Protein AF-A0A935ZNG9-F1 (afdb_monomer_lite)

Sequence (397 aa):
MIESARRPQPLREASCFAQAWLLTLGLGACDKQPEGAAELPERLRGSWGQNDAQVHLETIGLELDATSLKLGELTLTIKAGKAMGVDDYQVDEAEASWTKAGKAPKPCKGTLSRQGNTLMVKLYKQGTEERCEPVLDGDWNAWNVLTEIPESHRGTFGGDARSADADIGLRVAADGIGFTDSDDRVIVSSIVQPAATPDTLIVRSSKRGDAACTGRIVKDAEKLRLDLTPSGDPGTAECPHGTGVLWTVDAKHLPTGTFDNGQVTIAVKDGRVILTDKEGLRCEQEILRTSERSVTGSHDGIPVTGGVVMVLARATPAAGREVCDRRQHNIAPTLCAERLGMPCEQALVDEFVFDEIECPRQLIVGDAMTGGHKAALLPAKTGMLACWDMSGVFAVK

pLDDT: mean 79.61, std 18.31, range [27.73, 96.69]

Foldseek 3Di:
DDDDDDDDDDDDDDDDDDDDDDDDDDDDDPPPPAPWAQWQQPVLAAWWADDQVCFLPLWDTWGGDRAWTDTPQKIKGQGYWDDPDNFKIWRPWIWIDGNPPPDGTFIKTGMWGDDPQKIADFIAGPPDNHGRDVVRGDIIGHKDKDQWDDPQQFAWWAAPLPHNPDLKTWGGDGQWIDILADPFTWGQGIWIAGPVQNQKIWRSFTDGPPWTWTHIWGDDPQKIFDDIDTHDDPPPDDDRGDMGGGADADPVQDDDAWWDPPAWIWDDDPQWTWIAGPVGFIDIWHFRHKDFDWAQDAPLRFTFGRKIKTFTGKDATPDDNVVLQVLQLVCLQVVQCVVVVHGDDPVNSVVSRDPGHIDFGMKIWHAGPVGAIQIGTPPPDPSNCSRDVRDDGIDGD

Structure (mmCIF, N/CA/C/O backbone):
data_AF-A0A935ZNG9-F1
#
_entry.id   AF-A0A935ZNG9-F1
#
loop_
_atom_site.group_PDB
_atom_site.id
_atom_site.type_symbol
_atom_site.label_atom_id
_atom_site.label_alt_id
_atom_site.label_comp_id
_atom_site.label_asym_id
_atom_site.label_entity_id
_atom_site.label_seq_id
_atom_site.pdbx_PDB_ins_code
_atom_site.Cartn_x
_atom_site.Cartn_y
_atom_site.Cartn_z
_atom_site.occupancy
_atom_site.B_iso_or_equiv
_atom_site.auth_seq_id
_atom_site.auth_comp_id
_atom_site.auth_asym_id
_atom_site.auth_atom_id
_atom_site.pdbx_PDB_model_num
ATOM 1 N N . MET A 1 1 ? -83.755 -55.749 45.776 1.00 37.31 1 MET A N 1
ATOM 2 C CA . MET A 1 1 ? -82.476 -56.490 45.759 1.00 37.31 1 MET A CA 1
ATOM 3 C C . MET A 1 1 ? -81.411 -55.538 46.283 1.00 37.31 1 MET A C 1
ATOM 5 O O . MET A 1 1 ? -81.209 -54.515 45.649 1.00 37.31 1 MET A O 1
ATOM 9 N N . ILE A 1 2 ? -81.133 -55.620 47.591 1.00 35.44 2 ILE A N 1
ATOM 10 C CA . ILE A 1 2 ? -79.826 -56.015 48.176 1.00 35.44 2 ILE A CA 1
ATOM 11 C C . ILE A 1 2 ? -78.736 -55.002 47.757 1.00 35.44 2 ILE A C 1
ATOM 13 O O . ILE A 1 2 ? -78.332 -55.011 46.605 1.00 35.44 2 ILE A O 1
ATOM 17 N N . GLU A 1 3 ? -78.439 -53.948 48.526 1.00 27.73 3 GLU A N 1
ATOM 18 C CA . GLU A 1 3 ? -77.695 -53.901 49.807 1.00 27.73 3 GLU A CA 1
ATOM 19 C C . GLU A 1 3 ? -76.159 -53.914 49.625 1.00 27.73 3 GLU A C 1
ATOM 21 O O . GLU A 1 3 ? -75.628 -54.581 48.744 1.00 27.73 3 GLU A O 1
ATOM 26 N N . SER A 1 4 ? -75.481 -53.182 50.524 1.00 32.66 4 SER A N 1
ATOM 27 C CA . SER A 1 4 ? -74.027 -53.076 50.772 1.00 32.66 4 SER A CA 1
ATOM 28 C C . SER A 1 4 ? -73.313 -51.892 50.085 1.00 32.66 4 SER A C 1
ATOM 30 O O . SER A 1 4 ? -73.046 -51.912 48.892 1.00 32.66 4 SER A O 1
ATOM 32 N N . ALA A 1 5 ? -73.131 -50.730 50.726 1.00 33.59 5 ALA A N 1
ATOM 33 C CA . ALA A 1 5 ? -72.289 -50.408 51.894 1.00 33.59 5 ALA A CA 1
ATOM 34 C C . ALA A 1 5 ? -70.771 -50.413 51.607 1.00 33.59 5 ALA A C 1
ATOM 36 O O . ALA A 1 5 ? -70.158 -51.465 51.488 1.00 33.59 5 ALA A O 1
ATOM 37 N N . ARG A 1 6 ? -70.126 -49.237 51.656 1.00 33.72 6 ARG A N 1
ATOM 38 C CA . ARG A 1 6 ? -69.326 -48.792 52.818 1.00 33.72 6 ARG A CA 1
ATOM 39 C C . ARG A 1 6 ? -68.783 -47.372 52.629 1.00 33.72 6 ARG A C 1
ATOM 41 O O . ARG A 1 6 ? -68.370 -46.953 51.557 1.00 33.72 6 ARG A O 1
ATOM 48 N N . ARG A 1 7 ? -68.865 -46.659 53.747 1.00 33.03 7 ARG A N 1
ATOM 49 C CA . ARG A 1 7 ? -68.447 -45.290 54.054 1.00 33.03 7 ARG A CA 1
ATOM 50 C C . ARG A 1 7 ? -66.970 -45.294 54.548 1.00 33.03 7 ARG A C 1
ATOM 52 O O . ARG A 1 7 ? -66.352 -46.355 54.509 1.00 33.03 7 ARG A O 1
ATOM 59 N N . PRO A 1 8 ? -66.388 -44.154 54.978 1.00 46.97 8 PRO A N 1
ATOM 60 C CA . PRO A 1 8 ? -64.996 -43.757 54.745 1.00 46.97 8 PRO A CA 1
ATOM 61 C C . PRO A 1 8 ? -64.149 -43.788 56.035 1.00 46.97 8 PRO A C 1
ATOM 63 O O . PRO A 1 8 ? -64.666 -44.138 57.088 1.00 46.97 8 PRO A O 1
ATOM 66 N N . GLN A 1 9 ? -62.874 -43.382 55.971 1.00 32.41 9 GLN A N 1
ATOM 67 C CA . GLN A 1 9 ? -62.309 -42.208 56.676 1.00 32.41 9 GLN A CA 1
ATOM 68 C C . GLN A 1 9 ? -60.768 -42.254 56.828 1.00 32.41 9 GLN A C 1
ATOM 70 O O . GLN A 1 9 ? -60.174 -43.328 56.749 1.00 32.41 9 GLN A O 1
ATOM 75 N N . PRO A 1 10 ? -60.140 -41.068 56.992 1.00 54.31 10 PRO A N 1
ATOM 76 C CA . PRO A 1 10 ? -58.697 -40.821 57.038 1.00 54.31 10 PRO A CA 1
ATOM 77 C C . PRO A 1 10 ? -58.159 -40.918 58.476 1.00 54.31 10 PRO A C 1
ATOM 79 O O . PRO A 1 10 ? -58.920 -41.252 59.376 1.00 54.31 10 PRO A O 1
ATOM 82 N N . LEU A 1 11 ? -56.876 -40.587 58.689 1.00 29.23 11 LEU A N 1
ATOM 83 C CA . LEU A 1 11 ? -56.344 -39.855 59.858 1.00 29.23 11 LEU A CA 1
ATOM 84 C C . LEU A 1 11 ? -54.806 -39.865 59.829 1.00 29.23 11 LEU A C 1
ATOM 86 O O . LEU A 1 11 ? -54.194 -40.924 59.945 1.00 29.23 11 LEU A O 1
ATOM 90 N N . ARG A 1 12 ? -54.185 -38.682 59.768 1.00 32.12 12 ARG A N 1
ATOM 91 C CA . ARG A 1 12 ? -53.434 -38.129 60.910 1.00 32.12 12 ARG A CA 1
ATOM 92 C C . ARG A 1 12 ? -52.897 -36.733 60.596 1.00 32.12 12 ARG A C 1
ATOM 94 O O . ARG A 1 12 ? -51.926 -36.554 59.870 1.00 32.12 12 ARG A O 1
ATOM 101 N N . GLU A 1 13 ? -53.579 -35.770 61.197 1.00 33.28 13 GLU A N 1
ATOM 102 C CA . GLU A 1 13 ? -53.058 -34.479 61.631 1.00 33.28 13 GLU A CA 1
ATOM 103 C C . GLU A 1 13 ? -51.986 -34.678 62.720 1.00 33.28 13 GLU A C 1
ATOM 105 O O . GLU A 1 13 ? -52.045 -35.664 63.458 1.00 33.28 13 GLU A O 1
ATOM 110 N N . ALA A 1 14 ? -51.070 -33.714 62.866 1.00 30.38 14 ALA A N 1
ATOM 111 C CA . ALA A 1 14 ? -50.856 -33.013 64.141 1.00 30.38 14 ALA A CA 1
ATOM 112 C C . ALA A 1 14 ? -49.832 -31.870 63.992 1.00 30.38 14 ALA A C 1
ATOM 114 O O . ALA A 1 14 ? -48.630 -32.072 63.844 1.00 30.38 14 ALA A O 1
ATOM 115 N N . SER A 1 15 ? -50.363 -30.659 64.077 1.00 30.67 15 SER A N 1
ATOM 116 C CA . SER A 1 15 ? -49.750 -29.400 64.507 1.00 30.67 15 SER A CA 1
ATOM 117 C C . SER A 1 15 ? -49.269 -29.430 65.970 1.00 30.67 15 SER A C 1
ATOM 119 O O . SER A 1 15 ? -49.904 -30.114 66.766 1.00 30.67 15 SER A O 1
ATOM 121 N N . CYS A 1 16 ? -48.266 -28.612 66.349 1.00 28.16 16 CYS A N 1
ATOM 122 C CA . CYS A 1 16 ? -48.324 -27.726 67.539 1.00 28.16 16 CYS A CA 1
ATOM 123 C C . CYS A 1 16 ? -47.054 -26.872 67.798 1.00 28.16 16 CYS A C 1
ATOM 125 O O . CYS A 1 16 ? -45.952 -27.388 67.935 1.00 28.16 16 CYS A O 1
ATOM 127 N N . PHE A 1 17 ? -47.283 -25.555 67.884 1.00 34.28 17 PHE A N 1
ATOM 128 C CA . PHE A 1 17 ? -46.837 -24.556 68.877 1.00 34.28 17 PHE A CA 1
ATOM 129 C C . PHE A 1 17 ? -45.522 -24.707 69.691 1.00 34.28 17 PHE A C 1
ATOM 131 O O . PHE A 1 17 ? -45.411 -25.537 70.581 1.00 34.28 17 PHE A O 1
ATOM 138 N N . ALA A 1 18 ? -44.599 -23.770 69.423 1.00 31.86 18 ALA A N 1
ATOM 139 C CA . ALA A 1 18 ? -44.038 -22.696 70.274 1.00 31.86 18 ALA A CA 1
ATOM 140 C C . ALA A 1 18 ? -43.632 -22.882 71.768 1.00 31.86 18 ALA A C 1
ATOM 142 O O . ALA A 1 18 ? -44.419 -23.331 72.592 1.00 31.86 18 ALA A O 1
ATOM 143 N N . GLN A 1 19 ? -42.483 -22.236 72.081 1.00 34.50 19 GLN A N 1
ATOM 144 C CA . GLN A 1 19 ? -41.916 -21.782 73.381 1.00 34.50 19 GLN A CA 1
ATOM 145 C C . GLN A 1 19 ? -41.251 -22.877 74.250 1.00 34.50 19 GLN A C 1
ATOM 147 O O . GLN A 1 19 ? -41.810 -23.942 74.425 1.00 34.50 19 GLN A O 1
ATOM 152 N N . ALA A 1 20 ? -40.076 -22.720 74.873 1.00 31.05 20 ALA A N 1
ATOM 153 C CA . ALA A 1 20 ? -39.207 -21.572 75.125 1.00 31.05 20 ALA A CA 1
ATOM 154 C C . ALA A 1 20 ? -37.838 -22.060 75.688 1.00 31.05 20 ALA A C 1
ATOM 156 O O . ALA A 1 20 ? -37.811 -22.996 76.477 1.00 31.05 20 ALA A O 1
ATOM 157 N N . TRP A 1 21 ? -36.755 -21.344 75.339 1.00 30.39 21 TRP A N 1
ATOM 158 C CA . TRP A 1 21 ? -35.506 -21.120 76.105 1.00 30.39 21 TRP A CA 1
ATOM 159 C C . TRP A 1 21 ? -34.569 -22.301 76.463 1.00 30.39 21 TRP A C 1
ATOM 161 O O . TRP A 1 21 ? -34.833 -23.046 77.395 1.00 30.39 21 TRP A O 1
ATOM 171 N N . LEU A 1 22 ? -33.378 -22.366 75.840 1.00 31.27 22 LEU A N 1
ATOM 172 C CA . LEU A 1 22 ? -32.082 -21.921 76.412 1.00 31.27 22 LEU A CA 1
ATOM 173 C C . LEU A 1 22 ? -30.895 -22.314 75.492 1.00 31.27 22 LEU A C 1
ATOM 175 O O . LEU A 1 22 ? -30.655 -23.486 75.238 1.00 31.27 22 LEU A O 1
ATOM 179 N N . LEU A 1 23 ? -30.138 -21.299 75.055 1.00 35.16 23 LEU A N 1
ATOM 180 C CA . LEU A 1 23 ? -28.678 -21.280 74.845 1.00 35.16 23 LEU A CA 1
ATOM 181 C C . LEU A 1 23 ? -27.985 -22.489 74.171 1.00 35.16 23 LEU A C 1
ATOM 183 O O . LEU A 1 23 ? -27.541 -23.417 74.834 1.00 35.16 23 LEU A O 1
ATOM 187 N N . THR A 1 24 ? -27.675 -22.346 72.880 1.00 38.50 24 THR A N 1
ATOM 188 C CA . THR A 1 24 ? -26.312 -22.578 72.357 1.00 38.50 24 THR A CA 1
ATOM 189 C C . THR A 1 24 ? -26.057 -21.631 71.184 1.00 38.50 24 THR A C 1
ATOM 191 O O . THR A 1 24 ? -26.743 -21.649 70.168 1.00 38.50 24 THR A O 1
ATOM 194 N N . LEU A 1 25 ? -25.080 -20.747 71.377 1.00 36.66 25 LEU A N 1
ATOM 195 C CA . LEU A 1 25 ? -24.439 -19.948 70.340 1.00 36.66 25 LEU A CA 1
ATOM 196 C C . LEU A 1 25 ? -23.747 -20.885 69.343 1.00 36.66 25 LEU A C 1
ATOM 198 O O . LEU A 1 25 ? -22.979 -21.753 69.750 1.00 36.66 25 LEU A O 1
ATOM 202 N N . GLY A 1 26 ? -23.987 -20.682 68.051 1.00 30.33 26 GLY A N 1
ATOM 203 C CA . GLY A 1 26 ? -23.333 -21.432 66.985 1.00 30.33 26 GLY A CA 1
ATOM 204 C C . GLY A 1 26 ? -23.724 -20.883 65.623 1.00 30.33 26 GLY A C 1
ATOM 205 O O . GLY A 1 26 ? -24.754 -21.249 65.074 1.00 30.33 26 GLY A O 1
ATOM 206 N N . LEU A 1 27 ? -22.908 -19.951 65.143 1.00 35.41 27 LEU A N 1
ATOM 207 C CA . LEU A 1 27 ? -22.940 -19.317 63.831 1.00 35.41 27 LEU A CA 1
ATOM 208 C C . LEU A 1 27 ? -23.243 -20.290 62.683 1.00 35.41 27 LEU A C 1
ATOM 210 O O . LEU A 1 27 ? -22.687 -21.381 62.606 1.00 35.41 27 LEU A O 1
ATOM 214 N N . GLY A 1 28 ? -24.064 -19.822 61.750 1.00 29.39 28 GLY A N 1
ATOM 215 C CA . GLY A 1 28 ? -24.332 -20.481 60.479 1.00 29.39 28 GLY A CA 1
ATOM 216 C C . GLY A 1 28 ? -25.193 -19.597 59.590 1.00 29.39 28 GLY A C 1
ATOM 217 O O . GLY A 1 28 ? -26.197 -20.051 59.049 1.00 29.39 28 GLY A O 1
ATOM 218 N N . ALA A 1 29 ? -24.836 -18.311 59.487 1.00 33.38 29 ALA A N 1
ATOM 219 C CA . ALA A 1 29 ? -25.245 -17.524 58.338 1.00 33.38 29 ALA A CA 1
ATOM 220 C C . ALA A 1 29 ? -24.789 -18.311 57.105 1.00 33.38 29 ALA A C 1
ATOM 222 O O . ALA A 1 29 ? -23.612 -18.644 56.983 1.00 33.38 29 ALA A O 1
ATOM 223 N N . CYS A 1 30 ? -25.735 -18.682 56.245 1.00 32.19 30 CYS A N 1
ATOM 224 C CA . CYS A 1 30 ? -25.412 -19.130 54.904 1.00 32.19 30 CYS A CA 1
ATOM 225 C C . CYS A 1 30 ? -24.796 -17.930 54.184 1.00 32.19 30 CYS A C 1
ATOM 227 O O . CYS A 1 30 ? -25.505 -17.160 53.537 1.00 32.19 30 CYS A O 1
ATOM 229 N N . ASP A 1 31 ? -23.487 -17.755 54.357 1.00 32.03 31 ASP A N 1
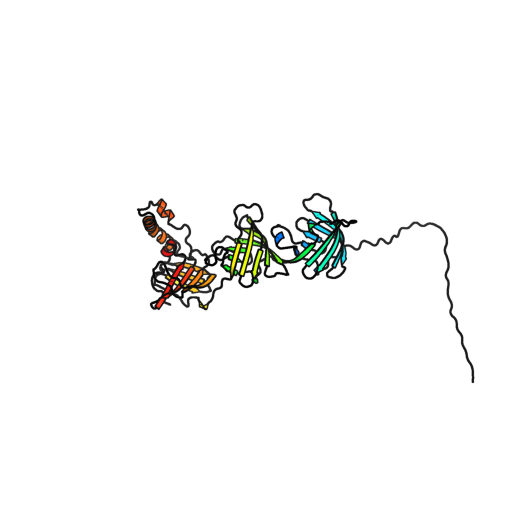ATOM 230 C CA . ASP A 1 31 ? -22.660 -16.980 53.454 1.00 32.03 31 ASP A CA 1
ATOM 231 C C . ASP A 1 31 ? -22.862 -17.604 52.077 1.00 32.03 31 ASP A C 1
ATOM 233 O O . ASP A 1 31 ? -22.324 -18.664 51.750 1.00 32.03 31 ASP A O 1
ATOM 237 N N . LYS A 1 32 ? -23.707 -16.959 51.266 1.00 36.44 32 LYS A N 1
ATOM 238 C CA . LYS A 1 32 ? -23.591 -17.075 49.822 1.00 36.44 32 LYS A CA 1
ATOM 239 C C . LYS A 1 32 ? -22.209 -16.538 49.499 1.00 36.44 32 LYS A C 1
ATOM 241 O O . LYS A 1 32 ? -21.999 -15.332 49.423 1.00 36.44 32 LYS A O 1
ATOM 246 N N . GLN A 1 33 ? -21.273 -17.469 49.392 1.00 32.50 33 GLN A N 1
ATOM 247 C CA . GLN A 1 33 ? -19.990 -17.286 48.751 1.00 32.50 33 GLN A CA 1
ATOM 248 C C . GLN A 1 33 ? -20.231 -16.433 47.496 1.00 32.50 33 GLN A C 1
ATOM 250 O O . GLN A 1 33 ? -21.124 -16.791 46.721 1.00 32.50 33 GLN A O 1
ATOM 255 N N . PRO A 1 34 ? -19.555 -15.281 47.328 1.00 45.16 34 PRO A N 1
ATOM 256 C CA . PRO A 1 34 ? -19.739 -14.479 46.133 1.00 45.16 34 PRO A CA 1
ATOM 257 C C . PRO A 1 34 ? -19.357 -15.375 44.961 1.00 45.16 34 PRO A C 1
ATOM 259 O O . PRO A 1 34 ? -18.203 -15.793 44.842 1.00 45.16 34 PRO A O 1
ATOM 262 N N . GLU A 1 35 ? -20.354 -15.756 44.162 1.00 48.62 35 GLU A N 1
ATOM 263 C CA . GLU A 1 35 ? -20.121 -16.323 42.844 1.00 48.62 35 GLU A CA 1
ATOM 264 C C . GLU A 1 35 ? -19.182 -15.331 42.157 1.00 48.62 35 GLU A C 1
ATOM 266 O O . GLU A 1 35 ? -19.531 -14.162 41.978 1.00 48.62 35 GLU A O 1
ATOM 271 N N . GLY A 1 36 ? -17.938 -15.752 41.906 1.00 55.41 36 GLY A N 1
ATOM 272 C CA . GLY A 1 36 ? -16.985 -14.926 41.173 1.00 55.41 36 GLY A CA 1
ATOM 273 C C . GLY A 1 36 ? -17.625 -14.470 39.863 1.00 55.41 36 GLY A C 1
ATOM 274 O O . GLY A 1 36 ? -18.491 -15.176 39.343 1.00 55.41 36 GLY A O 1
ATOM 275 N N . ALA A 1 37 ? -17.240 -13.291 39.359 1.00 60.53 37 ALA A N 1
ATOM 276 C CA . ALA A 1 37 ? -17.797 -12.750 38.120 1.00 60.53 37 ALA A CA 1
ATOM 277 C C . ALA A 1 37 ? -17.955 -13.840 37.055 1.00 60.53 37 ALA A C 1
ATOM 279 O O . ALA A 1 37 ? -16.982 -14.511 36.700 1.00 60.53 37 ALA A O 1
ATOM 280 N N . ALA A 1 38 ? -19.176 -13.997 36.540 1.00 75.69 38 ALA A N 1
ATOM 281 C CA . ALA A 1 38 ? -19.371 -14.765 35.326 1.00 75.69 38 ALA A CA 1
ATOM 282 C C . ALA A 1 38 ? -18.514 -14.128 34.224 1.00 75.69 38 ALA A C 1
ATOM 284 O O . ALA A 1 38 ? -18.457 -12.905 34.111 1.00 75.69 38 ALA A O 1
ATOM 285 N N . GLU A 1 39 ? -17.829 -14.933 33.416 1.00 88.94 39 GLU A N 1
ATOM 286 C CA . GLU A 1 39 ? -17.069 -14.364 32.307 1.00 88.94 39 GLU A CA 1
ATOM 287 C C . GLU A 1 39 ? -17.999 -13.623 31.337 1.00 88.94 39 GLU A C 1
ATOM 289 O O . GLU A 1 39 ? -19.145 -14.026 31.108 1.00 88.94 39 GLU A O 1
ATOM 294 N N . LEU A 1 40 ? -17.484 -12.561 30.718 1.00 92.25 40 LEU A N 1
ATOM 295 C CA . LEU A 1 40 ? -18.183 -11.857 29.651 1.00 92.25 40 LEU A CA 1
ATOM 296 C C . LEU A 1 40 ? -18.542 -12.839 28.526 1.00 92.25 40 LEU A C 1
ATOM 298 O O . LEU A 1 40 ? -17.673 -13.611 28.114 1.00 92.25 40 LEU A O 1
ATOM 302 N N . PRO A 1 41 ? -19.771 -12.816 27.982 1.00 94.06 41 PRO A N 1
ATOM 303 C CA . PRO A 1 41 ? -20.133 -13.619 26.820 1.00 94.06 41 PRO A CA 1
ATOM 304 C C . PRO A 1 41 ? -19.165 -13.399 25.655 1.00 94.06 41 PRO A C 1
ATOM 306 O O . PRO A 1 41 ? -18.786 -12.263 25.372 1.00 94.06 41 PRO A O 1
ATOM 309 N N . GLU A 1 42 ? -18.800 -14.464 24.937 1.00 93.50 42 GLU A N 1
ATOM 310 C CA . GLU A 1 42 ? -17.846 -14.387 23.817 1.00 93.50 42 GLU A CA 1
ATOM 311 C C . GLU A 1 42 ? -18.245 -13.359 22.752 1.00 93.50 42 GLU A C 1
ATOM 313 O O . GLU A 1 42 ? -17.381 -12.718 22.164 1.00 93.50 42 GLU A O 1
ATOM 318 N N . ARG A 1 43 ? -19.548 -13.130 22.543 1.00 92.56 43 ARG A N 1
ATOM 319 C CA . ARG A 1 43 ? -20.037 -12.151 21.560 1.00 92.56 43 ARG A CA 1
ATOM 320 C C . ARG A 1 43 ? -19.788 -10.698 21.965 1.00 92.56 43 ARG A C 1
ATOM 322 O O . ARG A 1 43 ? -19.847 -9.838 21.092 1.00 92.56 43 ARG A O 1
ATOM 329 N N . LEU A 1 44 ? -19.528 -10.411 23.240 1.00 94.12 44 LEU A N 1
ATOM 330 C CA . LEU A 1 44 ? -19.129 -9.076 23.696 1.00 94.12 44 LEU A CA 1
ATOM 331 C C . LEU A 1 44 ? -17.614 -8.858 23.597 1.00 94.12 44 LEU A C 1
ATOM 333 O O . LEU A 1 44 ? -17.166 -7.715 23.527 1.00 94.12 44 LEU A O 1
ATOM 337 N N . ARG A 1 45 ? -16.831 -9.943 23.590 1.00 93.88 45 ARG A N 1
ATOM 338 C CA . ARG A 1 45 ? -15.365 -9.898 23.568 1.00 93.88 45 ARG A CA 1
ATOM 339 C C . ARG A 1 45 ? -14.843 -9.420 22.210 1.00 93.88 45 ARG A C 1
ATOM 341 O O . ARG A 1 45 ? -15.514 -9.560 21.187 1.00 93.88 45 ARG A O 1
ATOM 348 N N . GLY A 1 46 ? -13.626 -8.886 22.207 1.00 91.50 46 GLY A N 1
ATOM 349 C CA . GLY A 1 46 ? -12.939 -8.386 21.016 1.00 91.50 46 GLY A CA 1
ATOM 350 C C . GLY A 1 46 ? -12.705 -6.878 21.042 1.00 91.50 46 GLY A C 1
ATOM 351 O O . GLY A 1 46 ? -12.791 -6.238 22.090 1.00 91.50 46 GLY A O 1
ATOM 352 N N . SER A 1 47 ? -12.376 -6.318 19.880 1.00 90.19 47 SER A N 1
ATOM 353 C CA . SER A 1 47 ? -12.031 -4.904 19.724 1.00 90.19 47 SER A CA 1
ATOM 354 C C . SER A 1 47 ? -13.202 -4.099 19.170 1.00 90.19 47 SER A C 1
ATOM 356 O O . SER A 1 47 ? -13.886 -4.525 18.240 1.00 90.19 47 SER A O 1
ATOM 358 N N . TRP A 1 48 ? -13.400 -2.904 19.715 1.00 90.88 48 TRP A N 1
ATOM 359 C CA . TRP A 1 48 ? -14.482 -1.999 19.342 1.00 90.88 48 TRP A CA 1
ATOM 360 C C . TRP A 1 48 ? -13.976 -0.556 19.245 1.00 90.88 48 TRP A C 1
ATOM 362 O O . TRP A 1 48 ? -13.030 -0.209 19.930 1.00 90.88 48 TRP A O 1
ATOM 372 N N . GLY A 1 49 ? -14.589 0.334 18.469 1.00 87.88 49 GLY A N 1
ATOM 373 C CA . GLY A 1 49 ? -14.174 1.745 18.403 1.00 87.88 49 GLY A CA 1
ATOM 374 C C . GLY A 1 49 ? -15.336 2.708 18.184 1.00 87.88 49 GLY A C 1
ATOM 375 O O . GLY A 1 49 ? -16.289 2.371 17.488 1.00 87.88 49 GLY A O 1
ATOM 376 N N . GLN A 1 50 ? -15.295 3.903 18.784 1.00 84.00 50 GLN A N 1
ATOM 377 C CA . GLN A 1 50 ? -16.435 4.834 18.710 1.00 84.00 50 GLN A CA 1
ATOM 378 C C . GLN A 1 50 ? -16.587 5.461 17.322 1.00 84.00 50 GLN A C 1
ATOM 380 O O . GLN A 1 50 ? -17.702 5.578 16.820 1.00 84.00 50 GLN A O 1
ATOM 385 N N . ASN A 1 51 ? -15.486 5.885 16.698 1.00 75.88 51 ASN A N 1
ATOM 386 C CA . ASN A 1 51 ? -15.494 6.506 15.373 1.00 75.88 51 ASN A CA 1
ATOM 387 C C . ASN A 1 51 ? -14.088 6.577 14.750 1.00 75.88 51 ASN A C 1
ATOM 389 O O . ASN A 1 51 ? -13.075 6.455 15.438 1.00 75.88 51 ASN A O 1
ATOM 393 N N . ASP A 1 52 ? -14.053 6.862 13.448 1.00 63.38 52 ASP A N 1
ATOM 394 C CA . ASP A 1 52 ? -12.838 7.071 12.651 1.00 63.38 52 ASP A CA 1
ATOM 395 C C . ASP A 1 52 ? -12.024 8.318 13.062 1.00 63.38 52 ASP A C 1
ATOM 397 O O . ASP A 1 52 ? -10.893 8.485 12.618 1.00 63.38 52 ASP A O 1
ATOM 401 N N . ALA A 1 53 ? -12.558 9.225 13.887 1.00 62.22 53 ALA A N 1
ATOM 402 C CA . ALA A 1 53 ? -11.834 10.433 14.302 1.00 62.22 53 ALA A CA 1
ATOM 403 C C . ALA A 1 53 ? -10.865 10.177 15.473 1.00 62.22 53 ALA A C 1
ATOM 405 O O . ALA A 1 53 ? -9.954 10.968 15.710 1.00 62.22 53 ALA A O 1
ATOM 406 N N . GLN A 1 54 ? -11.026 9.063 16.193 1.00 63.53 54 GLN A N 1
ATOM 407 C CA . GLN A 1 54 ? -10.150 8.658 17.303 1.00 63.53 54 GLN A CA 1
ATOM 408 C C . GLN A 1 54 ? -8.881 7.918 16.848 1.00 63.53 54 GLN A C 1
ATOM 410 O O . GLN A 1 54 ? -8.061 7.523 17.671 1.00 63.53 54 GLN A O 1
ATOM 415 N N . VAL A 1 55 ? -8.689 7.775 15.535 1.00 54.44 55 VAL A N 1
ATOM 416 C CA . VAL A 1 55 ? -7.599 7.029 14.884 1.00 54.44 55 VAL A CA 1
ATOM 417 C C . VAL A 1 55 ? -6.199 7.570 15.193 1.00 54.44 55 VAL A C 1
ATOM 419 O O . VAL A 1 55 ? -5.225 6.825 15.131 1.00 54.44 55 VAL A O 1
ATOM 422 N N . HIS A 1 56 ? -6.091 8.847 15.560 1.00 54.66 56 HIS A N 1
ATOM 423 C CA . HIS A 1 56 ? -4.818 9.523 15.843 1.00 54.66 56 HIS A CA 1
ATOM 424 C C . HIS A 1 56 ? -4.308 9.320 17.272 1.00 54.66 56 HIS A C 1
ATOM 426 O O . HIS A 1 56 ? -3.267 9.860 17.646 1.00 54.66 56 HIS A O 1
ATOM 432 N N . LEU A 1 57 ? -5.049 8.575 18.089 1.00 55.94 57 LEU A N 1
ATOM 433 C CA . LEU A 1 57 ? -4.634 8.224 19.432 1.00 55.94 57 LEU A CA 1
ATOM 434 C C . LEU A 1 57 ? -3.913 6.870 19.349 1.00 55.94 57 LEU A C 1
ATOM 436 O O . LEU A 1 57 ? -4.472 5.886 18.866 1.00 55.94 57 LEU A O 1
ATOM 440 N N . GLU A 1 58 ? -2.660 6.808 19.822 1.00 50.09 58 GLU A N 1
ATOM 441 C CA . GLU A 1 58 ? -1.826 5.581 19.846 1.00 50.09 58 GLU A CA 1
ATOM 442 C C . GLU A 1 58 ? -2.547 4.390 20.502 1.00 50.09 58 GLU A C 1
ATOM 444 O O . GLU A 1 58 ? -2.280 3.214 20.247 1.00 50.09 58 GLU A O 1
ATOM 449 N N . THR A 1 59 ? -3.537 4.708 21.322 1.00 58.81 59 THR A N 1
ATOM 450 C CA . THR A 1 59 ? -4.543 3.790 21.812 1.00 58.81 59 THR A CA 1
ATOM 451 C C . THR A 1 59 ? -5.894 4.357 21.424 1.00 58.81 59 THR A C 1
ATOM 453 O O . THR A 1 59 ? -6.071 5.553 21.576 1.00 58.81 59 THR A O 1
ATOM 456 N N . ILE A 1 60 ? -6.822 3.530 20.938 1.00 61.47 60 ILE A N 1
ATOM 457 C CA . ILE A 1 60 ? -8.265 3.573 21.246 1.00 61.47 60 ILE A CA 1
ATOM 458 C C . ILE A 1 60 ? -9.026 2.807 20.155 1.00 61.47 60 ILE A C 1
ATOM 460 O O . ILE A 1 60 ? -9.542 3.337 19.178 1.00 61.47 60 ILE A O 1
ATOM 464 N N . GLY A 1 61 ? -9.075 1.497 20.373 1.00 74.50 61 GLY A N 1
ATOM 465 C CA . GLY A 1 61 ? -10.344 0.792 20.419 1.00 74.50 61 GLY A CA 1
ATOM 466 C C . GLY A 1 61 ? -10.541 0.301 21.859 1.00 74.50 61 GLY A C 1
ATOM 467 O O . GLY A 1 61 ? -9.569 0.175 22.605 1.00 74.50 61 GLY A O 1
ATOM 468 N N . LEU A 1 62 ? -11.780 0.070 22.260 1.00 88.38 62 LEU A N 1
ATOM 469 C CA . LEU A 1 62 ? -12.141 -0.652 23.463 1.00 88.38 62 LEU A CA 1
ATOM 470 C C . LEU A 1 62 ? -11.895 -2.146 23.255 1.00 88.38 62 LEU A C 1
ATOM 472 O O . LEU A 1 62 ? -12.481 -2.751 22.360 1.00 88.38 62 LEU A O 1
ATOM 476 N N . GLU A 1 63 ? -11.044 -2.741 24.077 1.00 90.31 63 GLU A N 1
ATOM 477 C CA . GLU A 1 63 ? -10.770 -4.177 24.046 1.00 90.31 63 GLU A CA 1
ATOM 478 C C . GLU A 1 63 ? -11.490 -4.851 25.209 1.00 90.31 63 GLU A C 1
ATOM 480 O O . GLU A 1 63 ? -11.260 -4.505 26.367 1.00 90.31 63 GLU A O 1
ATOM 485 N N . LEU A 1 64 ? -12.385 -5.789 24.901 1.00 93.12 64 LEU A N 1
ATOM 486 C CA . LEU A 1 64 ? -13.094 -6.596 25.888 1.00 93.12 64 LEU A CA 1
ATOM 487 C C . LEU A 1 64 ? -12.511 -8.007 25.899 1.00 93.12 64 LEU A C 1
ATOM 489 O O . LEU A 1 64 ? -12.631 -8.748 24.923 1.00 93.12 64 LEU A O 1
ATOM 493 N N . ASP A 1 65 ? -11.943 -8.382 27.039 1.00 92.25 65 ASP A N 1
ATOM 494 C CA . ASP A 1 65 ? -11.493 -9.739 27.348 1.00 92.25 65 ASP A CA 1
ATOM 495 C C . ASP A 1 65 ? -12.569 -10.479 28.168 1.00 92.25 65 ASP A C 1
ATOM 497 O O . ASP A 1 65 ? -13.674 -9.982 28.369 1.00 92.25 65 ASP A O 1
ATOM 501 N N . ALA A 1 66 ? -12.268 -11.673 28.686 1.00 92.44 66 ALA A N 1
ATOM 502 C CA . ALA A 1 66 ? -13.216 -12.442 29.502 1.00 92.44 66 ALA A CA 1
ATOM 503 C C . ALA A 1 66 ? -13.663 -11.713 30.788 1.00 92.44 66 ALA A C 1
ATOM 505 O O . ALA A 1 66 ? -14.780 -11.922 31.253 1.00 92.44 66 ALA A O 1
ATOM 506 N N . THR A 1 67 ? -12.810 -10.861 31.364 1.00 91.69 67 THR A N 1
ATOM 507 C CA . THR A 1 67 ? -13.048 -10.211 32.669 1.00 91.69 67 THR A CA 1
ATOM 508 C C . THR A 1 67 ? -12.617 -8.747 32.719 1.00 91.69 67 THR A C 1
ATOM 510 O O . THR A 1 67 ? -12.687 -8.115 33.774 1.00 91.69 67 THR A O 1
ATOM 513 N N . SER A 1 68 ? -12.146 -8.186 31.605 1.00 91.88 68 SER A N 1
ATOM 514 C CA . SER A 1 68 ? -11.609 -6.829 31.594 1.00 91.88 68 SER A CA 1
ATOM 515 C C . SER A 1 68 ? -11.986 -6.071 30.339 1.00 91.88 68 SER A C 1
ATOM 517 O O . SER A 1 68 ? -12.279 -6.663 29.303 1.00 91.88 68 SER A O 1
ATOM 519 N N . LEU A 1 69 ? -11.965 -4.7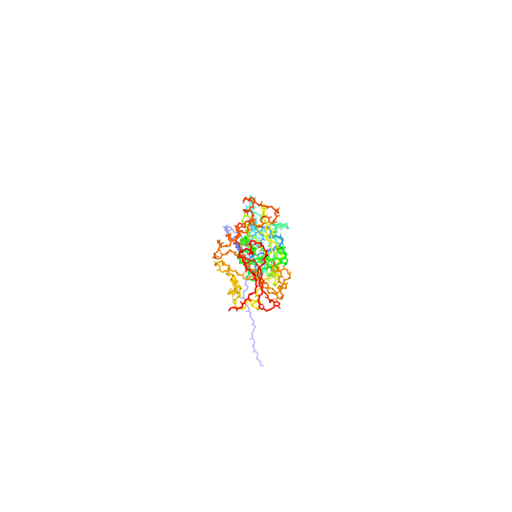54 30.467 1.00 92.50 69 LEU A N 1
ATOM 520 C CA . LEU A 1 69 ? -12.260 -3.808 29.414 1.00 92.50 69 LEU A CA 1
ATOM 521 C C . LEU A 1 69 ? -11.147 -2.756 29.426 1.00 92.50 69 LEU A C 1
ATOM 523 O O . LEU A 1 69 ? -10.914 -2.092 30.439 1.00 92.50 69 LEU A O 1
ATOM 527 N N . LYS A 1 70 ? -10.398 -2.669 28.328 1.00 89.94 70 LYS A N 1
ATOM 528 C CA . LYS A 1 70 ? -9.190 -1.848 28.205 1.00 89.94 70 LYS A CA 1
ATOM 529 C C . LYS A 1 70 ? -9.404 -0.753 27.175 1.00 89.94 70 LYS A C 1
ATOM 531 O O . LYS A 1 70 ? -9.931 -0.999 26.094 1.00 89.94 70 LYS A O 1
ATOM 536 N N . LEU A 1 71 ? -8.974 0.454 27.518 1.00 86.25 71 LEU A N 1
ATOM 537 C CA . LEU A 1 71 ? -9.011 1.617 26.646 1.00 86.25 71 LEU A CA 1
ATOM 538 C C . LEU A 1 71 ? -7.750 2.451 26.868 1.00 86.25 71 LEU A C 1
ATOM 540 O O . LEU A 1 71 ? -7.686 3.306 27.751 1.00 86.25 71 LEU A O 1
ATOM 544 N N . GLY A 1 72 ? -6.724 2.175 26.071 1.00 81.06 72 GLY A N 1
ATOM 545 C CA . GLY A 1 72 ? -5.411 2.776 26.258 1.00 81.06 72 GLY A CA 1
ATOM 546 C C . GLY A 1 72 ? -4.825 2.497 27.632 1.00 81.06 72 GLY A C 1
ATOM 547 O O . GLY A 1 72 ? -4.600 1.345 27.979 1.00 81.06 72 GLY A O 1
ATOM 548 N N . GLU A 1 73 ? -4.568 3.542 28.413 1.00 84.00 73 GLU A N 1
ATOM 549 C CA . GLU A 1 73 ? -4.040 3.401 29.778 1.00 84.00 73 GLU A CA 1
ATOM 550 C C . GLU A 1 73 ? -5.119 3.093 30.827 1.00 84.00 73 GLU A C 1
ATOM 552 O O . GLU A 1 73 ? -4.800 2.866 31.997 1.00 84.00 73 GLU A O 1
ATOM 557 N N . LEU A 1 74 ? -6.396 3.124 30.440 1.00 87.44 74 LEU A N 1
ATOM 558 C CA . LEU A 1 74 ? -7.501 2.756 31.310 1.00 87.44 74 LEU A CA 1
ATOM 559 C C . LEU A 1 74 ? -7.720 1.244 31.250 1.00 87.44 74 LEU A C 1
ATOM 561 O O . LEU A 1 74 ? -7.923 0.672 30.181 1.00 87.44 74 LEU A O 1
ATOM 565 N N . THR A 1 75 ? -7.747 0.606 32.415 1.00 91.25 75 THR A N 1
ATOM 566 C CA . THR A 1 75 ? -8.177 -0.785 32.583 1.00 91.25 75 THR A CA 1
ATOM 567 C C . THR A 1 75 ? -9.333 -0.834 33.567 1.00 91.25 75 THR A C 1
ATOM 569 O O . THR A 1 75 ? -9.214 -0.351 34.697 1.00 91.25 75 THR A O 1
ATOM 572 N N . LEU A 1 76 ? -10.441 -1.432 33.141 1.00 92.56 76 LEU A N 1
ATOM 573 C CA . LEU A 1 76 ? -11.579 -1.770 33.979 1.00 92.56 76 LEU A CA 1
ATOM 574 C C . LEU A 1 76 ? -11.615 -3.283 34.195 1.00 92.56 76 LEU A C 1
ATOM 576 O O . LEU A 1 76 ? -11.747 -4.045 33.240 1.00 92.56 76 LEU A O 1
ATOM 580 N N . THR A 1 77 ? -11.517 -3.712 35.450 1.00 94.25 77 THR A N 1
ATOM 581 C CA . THR A 1 77 ? -11.566 -5.129 35.840 1.00 94.25 77 THR A CA 1
ATOM 582 C C . THR A 1 77 ? -12.924 -5.444 36.448 1.00 94.25 77 THR A C 1
ATOM 584 O O . THR A 1 77 ? -13.310 -4.825 37.439 1.00 94.25 77 THR A O 1
ATOM 587 N N . ILE A 1 78 ? -13.648 -6.406 35.880 1.00 93.69 78 ILE A N 1
ATOM 588 C CA . ILE A 1 78 ? -14.962 -6.838 36.368 1.00 93.69 78 ILE A CA 1
ATOM 589 C C . ILE A 1 78 ? -14.755 -7.836 37.511 1.00 93.69 78 ILE A C 1
ATOM 591 O O . ILE A 1 78 ? -14.186 -8.907 37.313 1.00 93.69 78 ILE A O 1
ATOM 595 N N . LYS A 1 79 ? -15.214 -7.478 38.713 1.00 92.69 79 LYS A N 1
ATOM 596 C CA . LYS A 1 79 ? -15.122 -8.305 39.928 1.00 92.69 79 LYS A CA 1
ATOM 597 C C . LYS A 1 79 ? -16.368 -9.147 40.160 1.00 92.69 79 LYS A C 1
ATOM 599 O O . LYS A 1 79 ? -16.258 -10.284 40.612 1.00 92.69 79 LYS A O 1
ATOM 604 N N . ALA A 1 80 ? -17.532 -8.597 39.818 1.00 92.06 80 ALA A N 1
ATOM 605 C CA . ALA A 1 80 ? -18.815 -9.279 39.895 1.00 92.06 80 ALA A CA 1
ATOM 606 C C . ALA A 1 80 ? -19.751 -8.827 38.768 1.00 92.06 80 ALA A C 1
ATOM 608 O O . ALA A 1 80 ? -19.771 -7.660 38.361 1.00 92.06 80 ALA A O 1
ATOM 609 N N . GLY A 1 81 ? -20.552 -9.761 38.272 1.00 91.94 81 GLY A N 1
ATOM 610 C CA . GLY A 1 81 ? -21.564 -9.507 37.261 1.00 91.94 81 GLY A CA 1
ATOM 611 C C . GLY A 1 81 ? -22.187 -10.798 36.753 1.00 91.94 81 GLY A C 1
ATOM 612 O O . GLY A 1 81 ? -21.797 -11.898 37.156 1.00 91.94 81 GLY A O 1
ATOM 613 N N . LYS A 1 82 ? -23.170 -10.652 35.869 1.00 93.50 82 LYS A N 1
ATOM 614 C CA . LYS A 1 82 ? -23.939 -11.770 35.321 1.00 93.50 82 LYS A CA 1
ATOM 615 C C . LYS A 1 82 ? -24.276 -11.555 33.853 1.00 93.50 82 LYS A C 1
ATOM 617 O O . LYS A 1 82 ? -24.672 -10.464 33.436 1.00 93.50 82 LYS A O 1
ATOM 622 N N . ALA A 1 83 ? -24.184 -12.633 33.081 1.00 91.94 83 ALA A N 1
ATOM 623 C CA . ALA A 1 83 ? -24.737 -12.672 31.737 1.00 91.94 83 ALA A CA 1
ATOM 624 C C . ALA A 1 83 ? -26.270 -12.643 31.818 1.00 91.94 83 ALA A C 1
ATOM 626 O O . ALA A 1 83 ? -26.884 -13.450 32.516 1.00 91.94 83 ALA A O 1
ATOM 627 N N . MET A 1 84 ? -26.883 -11.704 31.103 1.00 91.62 84 MET A N 1
ATOM 628 C CA . MET A 1 84 ? -28.341 -11.593 30.970 1.00 91.62 84 MET A CA 1
ATOM 629 C C . MET A 1 84 ? -28.840 -12.243 29.668 1.00 91.62 84 MET A C 1
ATOM 631 O O . MET A 1 84 ? -30.041 -12.414 29.473 1.00 91.62 84 MET A O 1
ATOM 635 N N . GLY A 1 85 ? -27.907 -12.637 28.801 1.00 89.31 85 GLY A N 1
ATOM 636 C CA . GLY A 1 85 ? -28.107 -13.309 27.526 1.00 89.31 85 GLY A CA 1
ATOM 637 C C . GLY A 1 85 ? -26.758 -13.508 26.831 1.00 89.31 85 GLY A C 1
ATOM 638 O O . GLY A 1 85 ? -25.706 -13.321 27.441 1.00 89.31 85 GLY A O 1
ATOM 639 N N . VAL A 1 86 ? -26.775 -13.865 25.544 1.00 89.56 86 VAL A N 1
ATOM 640 C CA . VAL A 1 86 ? -25.536 -13.979 24.747 1.00 89.56 86 VAL A CA 1
ATOM 641 C C . VAL A 1 86 ? -24.959 -12.629 24.319 1.00 89.56 86 VAL A C 1
ATOM 643 O O . VAL A 1 86 ? -23.769 -12.552 24.029 1.00 89.56 86 VAL A O 1
ATOM 646 N N . ASP A 1 87 ? -25.789 -11.585 24.298 1.00 94.69 87 ASP A N 1
ATOM 647 C CA . ASP A 1 87 ? -25.436 -10.235 23.847 1.00 94.69 87 ASP A CA 1
ATOM 648 C C . ASP A 1 87 ? -25.526 -9.196 24.980 1.00 94.69 87 ASP A C 1
ATOM 650 O O . ASP A 1 87 ? -25.301 -8.018 24.735 1.00 94.69 87 ASP A O 1
ATOM 654 N N . ASP A 1 88 ? -25.823 -9.604 26.220 1.00 95.62 88 ASP A N 1
ATOM 655 C CA . ASP A 1 88 ? -26.046 -8.686 27.341 1.00 95.62 88 ASP A CA 1
ATOM 656 C C . ASP A 1 88 ? -25.325 -9.143 28.610 1.00 95.62 88 ASP A C 1
ATOM 658 O O . ASP A 1 88 ? -25.411 -10.306 29.022 1.00 95.62 88 ASP A O 1
ATOM 662 N N . TYR A 1 89 ? -24.671 -8.197 29.280 1.00 96.25 89 TYR A N 1
ATOM 663 C CA . TYR A 1 89 ? -23.971 -8.423 30.536 1.00 96.25 89 TYR A CA 1
ATOM 664 C C . TYR A 1 89 ? -24.216 -7.286 31.529 1.00 96.25 89 TYR A C 1
ATOM 666 O O . TYR A 1 89 ? -24.031 -6.105 31.221 1.00 96.25 89 TYR A O 1
ATOM 674 N N . GLN A 1 90 ? -24.611 -7.652 32.747 1.00 95.88 90 GLN A N 1
ATOM 675 C CA . GLN A 1 90 ? -24.748 -6.731 33.868 1.00 95.88 90 GLN A CA 1
ATOM 676 C C . GLN A 1 90 ? -23.459 -6.743 34.694 1.00 95.88 90 GLN A C 1
ATOM 678 O O . GLN A 1 90 ? -23.054 -7.783 35.211 1.00 95.88 90 GLN A O 1
ATOM 683 N N . VAL A 1 91 ? -22.835 -5.574 34.832 1.00 95.06 91 VAL A N 1
ATOM 684 C CA . VAL A 1 91 ? -21.668 -5.343 35.689 1.00 95.06 91 VAL A CA 1
ATOM 685 C C . VAL A 1 91 ? -22.170 -4.893 37.058 1.00 95.06 91 VAL A C 1
ATOM 687 O O . VAL A 1 91 ? -22.654 -3.768 37.202 1.00 95.06 91 VAL A O 1
ATOM 690 N N . ASP A 1 92 ? -22.052 -5.756 38.062 1.00 94.00 92 ASP A N 1
ATOM 691 C CA . ASP A 1 92 ? -22.478 -5.447 39.432 1.00 94.00 92 ASP A CA 1
ATOM 692 C C . ASP A 1 92 ? -21.361 -4.750 40.223 1.00 94.00 92 ASP A C 1
ATOM 694 O O . ASP A 1 92 ? -21.624 -3.804 40.970 1.00 94.00 92 ASP A O 1
ATOM 698 N N . GLU A 1 93 ? -20.111 -5.168 40.003 1.00 93.62 93 GLU A N 1
ATOM 699 C CA . GLU A 1 93 ? -18.917 -4.562 40.590 1.00 93.62 93 GLU A CA 1
ATOM 700 C C . GLU A 1 93 ? -17.737 -4.634 39.614 1.00 93.62 93 GLU A C 1
ATOM 702 O O . GLU A 1 93 ? -17.370 -5.704 39.122 1.00 93.62 93 GLU A O 1
ATOM 707 N N . ALA A 1 94 ? -17.107 -3.492 39.359 1.00 93.38 94 ALA A N 1
ATOM 708 C CA . ALA A 1 94 ? -15.865 -3.393 38.608 1.00 93.38 94 ALA A CA 1
ATOM 709 C C . ALA A 1 94 ? -14.966 -2.291 39.171 1.00 93.38 94 ALA A C 1
ATOM 711 O O . ALA A 1 94 ? -15.440 -1.366 39.824 1.00 93.38 94 ALA A O 1
ATOM 712 N N . GLU A 1 95 ? -13.672 -2.355 38.879 1.00 93.44 95 GLU A N 1
ATOM 713 C CA . GLU A 1 95 ? -12.703 -1.327 39.258 1.00 93.44 95 GLU A CA 1
ATOM 714 C C . GLU A 1 95 ? -12.024 -0.738 38.028 1.00 93.44 95 GLU A C 1
ATOM 716 O O . GLU A 1 95 ? -11.349 -1.449 37.286 1.00 93.44 95 GLU A O 1
ATOM 721 N N . ALA A 1 96 ? -12.189 0.569 37.831 1.00 91.62 96 ALA A N 1
ATOM 722 C CA . ALA A 1 96 ? -11.520 1.336 36.789 1.00 91.62 96 ALA A CA 1
ATOM 723 C C . ALA A 1 96 ? -10.224 1.958 37.322 1.00 91.62 96 ALA A C 1
ATOM 725 O O . ALA A 1 96 ? -10.226 2.661 38.334 1.00 91.62 96 ALA A O 1
ATOM 726 N N . SER A 1 97 ? -9.115 1.736 36.623 1.00 90.31 97 SER A N 1
ATOM 727 C CA . SER A 1 97 ? -7.793 2.239 36.995 1.00 90.31 97 SER A CA 1
ATOM 728 C C . SER A 1 97 ? -7.049 2.785 35.777 1.00 90.31 97 SER A C 1
ATOM 730 O O . SER A 1 97 ? -7.090 2.196 34.701 1.00 90.31 97 SER A O 1
ATOM 732 N N . TRP A 1 98 ? -6.371 3.919 35.954 1.00 87.31 98 TRP A N 1
ATOM 733 C CA . TRP A 1 98 ? -5.518 4.540 34.939 1.00 87.31 98 TRP A CA 1
ATOM 734 C C . TRP A 1 98 ? -4.055 4.316 35.313 1.00 87.31 98 TRP A C 1
ATOM 736 O O . TRP A 1 98 ? -3.642 4.736 36.399 1.00 87.31 98 TRP A O 1
ATOM 746 N N . THR A 1 99 ? -3.259 3.714 34.426 1.00 78.25 99 THR A N 1
ATOM 747 C CA . THR A 1 99 ? -1.868 3.319 34.723 1.00 78.25 99 THR A CA 1
ATOM 748 C C . THR A 1 99 ? -1.000 4.482 35.225 1.00 78.25 99 THR A C 1
ATOM 750 O O . THR A 1 99 ? -0.197 4.294 36.135 1.00 78.25 99 THR A O 1
ATOM 753 N N . LYS A 1 100 ? -1.183 5.702 34.699 1.00 70.31 100 LYS A N 1
ATOM 754 C CA . LYS A 1 100 ? -0.383 6.884 35.079 1.00 70.31 100 LYS A CA 1
ATOM 755 C C . LYS A 1 100 ? -0.984 7.757 36.186 1.00 70.31 100 LYS A C 1
ATOM 757 O O . LYS A 1 100 ? -0.349 8.721 36.604 1.00 70.31 100 LYS A O 1
ATOM 762 N N . ALA A 1 101 ? -2.191 7.469 36.676 1.00 68.31 101 ALA A N 1
ATOM 763 C CA . ALA A 1 101 ? -2.900 8.425 37.531 1.00 68.31 101 ALA A CA 1
ATOM 764 C C . ALA A 1 101 ? -2.496 8.392 39.014 1.00 68.31 101 ALA A C 1
ATOM 766 O O . ALA A 1 101 ? -2.848 9.325 39.733 1.00 68.31 101 ALA A O 1
ATOM 767 N N . GLY A 1 102 ? -1.824 7.339 39.501 1.00 67.00 102 GLY A N 1
ATOM 768 C CA . GLY A 1 102 ? -1.458 7.191 40.924 1.00 67.00 102 GLY A CA 1
ATOM 769 C C . GLY A 1 102 ? -2.644 7.248 41.905 1.00 67.00 102 GLY A C 1
ATOM 770 O O . GLY A 1 102 ? -2.451 7.403 43.108 1.00 67.00 102 GLY A O 1
ATOM 771 N N . LYS A 1 103 ? -3.879 7.167 41.396 1.00 77.19 103 LYS A N 1
ATOM 772 C CA . LYS A 1 103 ? -5.130 7.252 42.156 1.00 77.19 103 LYS A CA 1
ATOM 773 C C . LYS A 1 103 ? -5.653 5.852 42.450 1.00 77.19 103 LYS A C 1
ATOM 775 O O . LYS A 1 103 ? -5.438 4.931 41.665 1.00 77.19 103 LYS A O 1
ATOM 780 N N . ALA A 1 104 ? -6.376 5.720 43.561 1.00 81.19 104 ALA A N 1
ATOM 781 C CA . ALA A 1 104 ? -7.098 4.495 43.876 1.00 81.19 104 ALA A CA 1
ATOM 782 C C . ALA A 1 104 ? -8.104 4.153 42.753 1.00 81.19 104 ALA A C 1
ATOM 784 O O . ALA A 1 104 ? -8.686 5.082 42.173 1.00 81.19 104 ALA A O 1
ATOM 785 N N . PRO A 1 105 ? -8.318 2.859 42.446 1.00 87.12 105 PRO A N 1
ATOM 786 C CA . PRO A 1 105 ? -9.305 2.440 41.460 1.00 87.12 105 PRO A CA 1
ATOM 787 C C . PRO A 1 105 ? -10.705 2.962 41.799 1.00 87.12 105 PRO A C 1
ATOM 789 O O . PRO A 1 105 ? -11.095 3.024 42.966 1.00 87.12 105 PRO A O 1
ATOM 792 N N . LYS A 1 106 ? -11.469 3.347 40.776 1.00 89.88 106 LYS A N 1
ATOM 793 C CA . LYS A 1 106 ? -12.847 3.814 40.938 1.00 89.88 106 LYS A CA 1
ATOM 794 C C . LYS A 1 106 ? -13.810 2.627 40.842 1.00 89.88 106 LYS A C 1
ATOM 796 O O . LYS A 1 106 ? -13.765 1.924 39.830 1.00 89.88 106 LYS A O 1
ATOM 801 N N . PRO A 1 107 ? -14.696 2.418 41.829 1.00 93.19 107 PRO A N 1
ATOM 802 C CA . PRO A 1 107 ? -15.701 1.368 41.757 1.00 93.19 107 PRO A CA 1
ATOM 803 C C . PRO A 1 107 ? -16.821 1.753 40.780 1.00 93.19 107 PRO A C 1
ATOM 805 O O . PRO A 1 107 ? -17.463 2.802 40.916 1.00 93.19 107 PRO A O 1
ATOM 808 N N . CYS A 1 108 ? -17.067 0.882 39.807 1.00 93.94 108 CYS A N 1
ATOM 809 C CA . CYS A 1 108 ? -18.065 1.031 38.757 1.00 93.94 108 CYS A CA 1
ATOM 810 C C . CYS A 1 108 ? -19.117 -0.087 38.813 1.00 93.94 108 CYS A C 1
ATOM 812 O O . CYS A 1 108 ? -18.850 -1.196 39.268 1.00 93.94 108 CYS A O 1
ATOM 814 N N . LYS A 1 109 ? -20.300 0.201 38.271 1.00 95.06 109 LYS A N 1
ATOM 815 C CA . LYS A 1 109 ? -21.368 -0.753 37.933 1.00 95.06 109 LYS A CA 1
ATOM 816 C C . LYS A 1 109 ? -21.992 -0.353 36.599 1.00 95.06 109 LYS A C 1
ATOM 818 O O . LYS A 1 109 ? -21.835 0.792 36.186 1.00 95.06 109 LYS A O 1
ATOM 823 N N . GLY A 1 110 ? -22.751 -1.222 35.945 1.00 94.88 110 GLY A N 1
ATOM 824 C CA . GLY A 1 110 ? -23.449 -0.837 34.723 1.00 94.88 110 GLY A CA 1
ATOM 825 C C . GLY A 1 110 ? -23.812 -1.995 33.813 1.00 94.88 110 GLY A C 1
ATOM 826 O O . GLY A 1 110 ? -24.080 -3.103 34.272 1.00 94.88 110 GLY A O 1
ATOM 827 N N . THR A 1 111 ? -23.850 -1.724 32.514 1.00 95.31 111 THR A N 1
ATOM 828 C CA . THR A 1 111 ? -24.291 -2.688 31.504 1.00 95.31 111 THR A CA 1
ATOM 829 C C . THR A 1 111 ? -23.438 -2.616 30.251 1.00 95.31 111 THR A C 1
ATOM 831 O O . THR A 1 111 ? -23.076 -1.527 29.799 1.00 95.31 111 THR A O 1
ATOM 834 N N . LEU A 1 112 ? -23.208 -3.786 29.667 1.00 96.62 112 LEU A N 1
ATOM 835 C CA . LEU A 1 112 ? -22.638 -3.977 28.342 1.00 96.62 112 LEU A CA 1
ATOM 836 C C . LEU A 1 112 ? -23.687 -4.708 27.503 1.00 96.62 112 LEU A C 1
ATOM 838 O O . LEU A 1 112 ? -24.199 -5.737 27.940 1.00 96.62 112 LEU A O 1
ATOM 842 N N . SER A 1 113 ? -24.035 -4.172 26.339 1.00 96.69 113 SER A N 1
ATOM 843 C CA . SER A 1 113 ? -25.067 -4.755 25.474 1.00 96.69 113 SER A CA 1
ATOM 844 C C . SER A 1 113 ? -24.664 -4.635 24.014 1.00 96.69 113 SER A C 1
ATOM 846 O O . SER A 1 113 ? -24.276 -3.558 23.568 1.00 96.69 113 SER A O 1
ATOM 848 N N . ARG A 1 114 ? -24.741 -5.726 23.257 1.00 95.81 114 ARG A N 1
ATOM 849 C CA . ARG A 1 114 ? -24.420 -5.752 21.832 1.00 95.81 114 ARG A CA 1
ATOM 850 C C . ARG A 1 114 ? -25.688 -5.663 20.992 1.00 95.81 114 ARG A C 1
ATOM 852 O O . ARG A 1 114 ? -26.610 -6.457 21.126 1.00 95.81 114 ARG A O 1
ATOM 859 N N . GLN A 1 115 ? -25.679 -4.735 20.045 1.00 94.06 115 GLN A N 1
ATOM 860 C CA . GLN A 1 115 ? -26.718 -4.526 19.045 1.00 94.06 115 GLN A CA 1
ATOM 861 C C . GLN A 1 115 ? -26.081 -4.580 17.655 1.00 94.06 115 GLN A C 1
ATOM 863 O O . GLN A 1 115 ? -25.489 -3.617 17.172 1.00 94.06 115 GLN A O 1
ATOM 868 N N . GLY A 1 116 ? -26.147 -5.751 17.015 1.00 91.69 116 GLY A N 1
ATOM 869 C CA . GLY A 1 116 ? -25.493 -5.987 15.726 1.00 91.69 116 GLY A CA 1
ATOM 870 C C . GLY A 1 116 ? -23.970 -5.854 15.824 1.00 91.69 116 GLY A C 1
ATOM 871 O O . GLY A 1 116 ? -23.311 -6.688 16.450 1.00 91.69 116 GLY A O 1
ATOM 872 N N . ASN A 1 117 ? -23.422 -4.807 15.206 1.00 91.25 117 ASN A N 1
ATOM 873 C CA . ASN A 1 117 ? -21.993 -4.480 15.244 1.00 91.25 117 ASN A CA 1
ATOM 874 C C . ASN A 1 117 ? -21.659 -3.376 16.247 1.00 91.25 117 ASN A C 1
ATOM 876 O O . ASN A 1 117 ? -20.526 -2.913 16.254 1.00 91.25 117 ASN A O 1
ATOM 880 N N . THR A 1 118 ? -22.603 -2.967 17.091 1.00 93.62 118 THR A N 1
ATOM 881 C CA . THR A 1 118 ? -22.392 -1.904 18.073 1.00 93.62 118 THR A CA 1
ATOM 882 C C . THR A 1 118 ? -22.471 -2.462 19.493 1.00 93.62 118 THR A C 1
ATOM 884 O O . THR A 1 118 ? -23.386 -3.210 19.822 1.00 93.62 118 THR A O 1
ATOM 887 N N . LEU A 1 119 ? -21.520 -2.100 20.343 1.00 94.94 119 LEU A N 1
ATOM 888 C CA . LEU A 1 119 ? -21.495 -2.347 21.773 1.00 94.94 119 LEU A CA 1
ATOM 889 C C . LEU A 1 119 ? -21.912 -1.064 22.492 1.00 94.94 119 LEU A C 1
ATOM 891 O O . LEU A 1 119 ? -21.246 -0.035 22.403 1.00 94.94 119 LEU A O 1
ATOM 895 N N . MET A 1 120 ? -23.024 -1.146 23.210 1.00 96.12 120 MET A N 1
ATOM 896 C CA . MET A 1 120 ? -23.498 -0.142 24.150 1.00 96.12 120 MET A CA 1
ATOM 897 C C . MET A 1 120 ? -22.782 -0.343 25.479 1.00 96.12 120 MET A C 1
ATOM 899 O O . MET A 1 120 ? -22.942 -1.385 26.122 1.00 96.12 120 MET A O 1
ATOM 903 N N . VAL A 1 121 ? -22.043 0.668 25.918 1.00 95.19 121 VAL A N 1
ATOM 904 C CA . VAL A 1 121 ? -21.390 0.678 27.228 1.00 95.19 121 VAL A CA 1
ATOM 905 C C . VAL A 1 121 ? -22.002 1.792 28.065 1.00 95.19 121 VAL A C 1
ATOM 907 O O . VAL A 1 121 ? -22.044 2.947 27.643 1.00 95.19 121 VAL A O 1
ATOM 910 N N . LYS A 1 122 ? -22.511 1.439 29.249 1.00 94.62 122 LYS A N 1
ATOM 911 C CA . LYS A 1 122 ? -23.042 2.396 30.231 1.00 94.62 122 LYS A CA 1
ATOM 912 C C . LYS A 1 122 ? -22.538 2.029 31.614 1.00 94.62 122 LYS A C 1
ATOM 914 O O . LYS A 1 122 ? -22.958 1.007 32.156 1.00 94.62 122 LYS A O 1
ATOM 919 N N . LEU A 1 123 ? -21.657 2.847 32.179 1.00 94.62 123 LEU A N 1
ATOM 920 C CA . LEU A 1 123 ? -20.995 2.605 33.455 1.00 94.62 123 LEU A CA 1
ATOM 921 C C . LEU A 1 123 ? -21.174 3.787 34.412 1.00 94.62 123 LEU A C 1
ATOM 923 O O . LEU A 1 123 ? -20.846 4.933 34.118 1.00 94.62 123 LEU A O 1
ATOM 927 N N . TYR A 1 124 ? -21.617 3.482 35.623 1.00 94.75 124 TYR A N 1
ATOM 928 C CA . TYR A 1 124 ? -21.907 4.430 36.690 1.00 94.75 124 TYR A CA 1
ATOM 929 C C . TYR A 1 124 ? -21.018 4.167 37.899 1.00 94.75 124 TYR A C 1
ATOM 931 O O . TYR A 1 124 ? -20.608 3.029 38.138 1.00 94.75 124 TYR A O 1
ATOM 939 N N . LYS A 1 125 ? -20.735 5.200 38.693 1.00 93.19 125 LYS A N 1
ATOM 940 C CA . LYS A 1 125 ? -20.090 5.010 39.994 1.00 93.19 125 LYS A CA 1
ATOM 941 C C . LYS A 1 125 ? -21.015 4.197 40.898 1.00 93.19 125 LYS A C 1
ATOM 943 O O . LYS A 1 125 ? -22.243 4.328 40.865 1.00 93.19 125 LYS A O 1
ATOM 948 N N . GLN A 1 126 ? -20.432 3.335 41.719 1.00 89.12 126 GLN A N 1
ATOM 949 C CA . GLN A 1 126 ? -21.217 2.504 42.624 1.00 89.12 126 GLN A CA 1
ATOM 950 C C . GLN A 1 126 ? -22.042 3.376 43.592 1.00 89.12 126 GLN A C 1
ATOM 952 O O . GLN A 1 126 ? -21.549 4.354 44.147 1.00 89.12 126 GLN A O 1
ATOM 957 N N . GLY A 1 127 ? -23.324 3.040 43.766 1.00 86.38 127 GLY A N 1
ATOM 958 C CA . GLY A 1 127 ? -24.241 3.786 44.639 1.00 86.38 127 GLY A CA 1
ATOM 959 C C . GLY A 1 127 ? -24.746 5.134 44.102 1.00 86.38 127 GLY A C 1
ATOM 960 O O . GLY A 1 127 ? -25.532 5.774 44.793 1.00 86.38 127 GLY A O 1
ATOM 961 N N . THR A 1 128 ? -24.363 5.556 42.891 1.00 90.38 128 THR A N 1
ATOM 962 C CA . THR A 1 128 ? -24.847 6.808 42.280 1.00 90.38 128 THR A CA 1
ATOM 963 C C . THR A 1 128 ? -25.342 6.595 40.843 1.00 90.38 128 THR A C 1
ATOM 965 O O . THR A 1 128 ? -25.276 5.484 40.308 1.00 90.38 128 THR A O 1
ATOM 968 N N . GLU A 1 129 ? -25.876 7.660 40.236 1.00 86.94 129 GLU A N 1
ATOM 969 C CA . GLU A 1 129 ? -26.202 7.747 38.800 1.00 86.94 129 GLU A CA 1
ATOM 970 C C . GLU A 1 129 ? -25.147 8.547 38.012 1.00 86.94 129 GLU A C 1
ATOM 972 O O . GLU A 1 129 ? -25.310 8.828 36.825 1.00 86.94 129 GLU A O 1
ATOM 977 N N . GLU A 1 130 ? -24.041 8.929 38.656 1.00 90.62 130 GLU A N 1
ATOM 978 C CA . GLU A 1 130 ? -22.946 9.618 37.978 1.00 90.62 130 GLU A CA 1
ATOM 979 C C . GLU A 1 130 ? -22.135 8.637 37.131 1.00 90.62 130 GLU A C 1
ATOM 981 O O . GLU A 1 130 ? -21.879 7.509 37.552 1.00 90.62 130 GLU A O 1
ATOM 986 N N . ARG A 1 131 ? -21.657 9.091 35.969 1.00 90.44 131 ARG A N 1
ATOM 987 C CA . ARG A 1 131 ? -20.790 8.297 35.084 1.00 90.44 131 ARG A CA 1
ATOM 988 C C . ARG A 1 131 ? -19.506 7.877 35.805 1.00 90.44 131 ARG A C 1
ATOM 990 O O . ARG A 1 131 ? -18.873 8.707 36.466 1.00 90.44 131 ARG A O 1
ATOM 997 N N . CYS A 1 132 ? -19.114 6.608 35.670 1.00 91.31 132 CYS A N 1
ATOM 998 C CA . CYS A 1 132 ? -17.889 6.102 36.295 1.00 91.31 132 CYS A CA 1
ATOM 999 C C . CYS A 1 132 ? -16.643 6.670 35.607 1.00 91.31 132 CYS A C 1
ATOM 1001 O O . CYS A 1 132 ? -15.819 7.340 36.235 1.00 91.31 132 CYS A O 1
ATOM 1003 N N . GLU A 1 133 ? -16.560 6.444 34.296 1.00 89.62 133 GLU A N 1
ATOM 1004 C CA . GLU A 1 133 ? -15.548 6.993 33.400 1.00 89.62 133 GLU A CA 1
ATOM 1005 C C . GLU A 1 133 ? -16.246 7.440 32.110 1.00 89.62 133 GLU A C 1
ATOM 1007 O O . GLU A 1 133 ? -16.624 6.591 31.304 1.00 89.62 133 GLU A O 1
ATOM 1012 N N . PRO A 1 134 ? -16.434 8.756 31.889 1.00 85.44 134 PRO A N 1
ATOM 1013 C CA . PRO A 1 134 ? -17.222 9.260 30.763 1.00 85.44 134 PRO A CA 1
ATOM 1014 C C . PRO A 1 134 ? -16.725 8.817 29.386 1.00 85.44 134 PRO A C 1
ATOM 1016 O O . PRO A 1 134 ? -17.509 8.807 28.447 1.00 85.44 134 PRO A O 1
ATOM 1019 N N . VAL A 1 135 ? -15.437 8.472 29.272 1.00 84.38 135 VAL A N 1
ATOM 1020 C CA . VAL A 1 135 ? -14.818 7.991 28.030 1.00 84.38 135 VAL A CA 1
ATOM 1021 C C . VAL A 1 135 ? -15.294 6.590 27.639 1.00 84.38 135 VAL A C 1
ATOM 1023 O O . VAL A 1 135 ? -15.290 6.270 26.458 1.00 84.38 135 VAL A O 1
ATOM 1026 N N . LEU A 1 136 ? -15.710 5.764 28.608 1.00 87.38 136 LEU A N 1
ATOM 1027 C CA . LEU A 1 136 ? -16.215 4.414 28.354 1.00 87.38 136 LEU A CA 1
ATOM 1028 C C . LEU A 1 136 ? -17.674 4.422 27.897 1.00 87.38 136 LEU A C 1
ATOM 1030 O O . LEU A 1 136 ? -18.086 3.522 27.171 1.00 87.38 136 LEU A O 1
ATOM 1034 N N . ASP A 1 137 ? -18.441 5.432 28.302 1.00 86.88 137 ASP A N 1
ATOM 1035 C CA . ASP A 1 137 ? -19.860 5.521 27.985 1.00 86.88 137 ASP A CA 1
ATOM 1036 C C . ASP A 1 137 ? -20.084 5.884 26.518 1.00 86.88 137 ASP A C 1
ATOM 1038 O O . ASP A 1 137 ? -19.603 6.911 26.034 1.00 86.88 137 ASP A O 1
ATOM 1042 N N . GLY A 1 138 ? -20.891 5.077 25.835 1.00 89.19 138 GLY A N 1
ATOM 1043 C CA . GLY A 1 138 ? -21.302 5.337 24.464 1.00 89.19 138 GLY A CA 1
ATOM 1044 C C . GLY A 1 138 ? -21.380 4.082 23.613 1.00 89.19 138 GLY A C 1
ATOM 1045 O O . GLY A 1 138 ? -21.507 2.959 24.113 1.00 89.19 138 GLY A O 1
ATOM 1046 N N . ASP A 1 139 ? -21.296 4.323 22.312 1.00 91.25 139 ASP A N 1
ATOM 1047 C CA . ASP A 1 139 ? -21.591 3.359 21.270 1.00 91.25 139 ASP A CA 1
ATOM 1048 C C . ASP A 1 139 ? -20.289 3.021 20.546 1.00 91.25 139 ASP A C 1
ATOM 1050 O O . ASP A 1 139 ? -19.626 3.898 19.990 1.00 91.25 139 ASP A O 1
ATOM 1054 N N . TRP A 1 140 ? -19.905 1.749 20.572 1.00 91.88 140 TRP A N 1
ATOM 1055 C CA . TRP A 1 140 ? -18.624 1.282 20.052 1.00 91.88 140 TRP A CA 1
ATOM 1056 C C . TRP A 1 140 ? -18.855 0.291 18.919 1.00 91.88 140 TRP A C 1
ATOM 1058 O O . TRP A 1 140 ? -19.590 -0.665 19.094 1.00 91.88 140 TRP A O 1
ATOM 1068 N N . ASN A 1 141 ? -18.243 0.472 17.757 1.00 90.88 141 ASN A N 1
ATOM 1069 C CA . ASN A 1 141 ? -18.412 -0.404 16.599 1.00 90.88 141 ASN A CA 1
ATOM 1070 C C . ASN A 1 141 ? -17.356 -1.510 16.569 1.00 90.88 141 ASN A C 1
ATOM 1072 O O . ASN A 1 141 ? -16.184 -1.236 16.798 1.00 90.88 141 ASN A O 1
ATOM 1076 N N . ALA A 1 142 ? -17.752 -2.741 16.256 1.00 91.50 142 ALA A N 1
ATOM 1077 C CA . ALA A 1 142 ? -16.865 -3.899 16.209 1.00 91.50 142 ALA A CA 1
ATOM 1078 C C . ALA A 1 142 ? -15.781 -3.728 15.137 1.00 91.50 142 ALA A C 1
ATOM 1080 O O . ALA A 1 142 ? -16.080 -3.389 13.986 1.00 91.50 142 ALA A O 1
ATOM 1081 N N . TRP A 1 143 ? -14.535 -4.005 15.509 1.00 90.62 143 TRP A N 1
ATOM 1082 C CA . TRP A 1 143 ? -13.351 -3.884 14.665 1.00 90.62 143 TRP A CA 1
ATOM 1083 C C . TRP A 1 143 ? -12.597 -5.214 14.597 1.00 90.62 143 TRP A C 1
ATOM 1085 O O . TRP A 1 143 ? -12.418 -5.896 15.604 1.00 90.62 143 TRP A O 1
ATOM 1095 N N . ASN A 1 144 ? -12.094 -5.552 13.412 1.00 89.94 144 ASN A N 1
ATOM 1096 C CA . ASN A 1 144 ? -11.154 -6.651 13.217 1.00 89.94 144 ASN A CA 1
ATOM 1097 C C . ASN A 1 144 ? -9.728 -6.112 13.339 1.00 89.94 144 ASN A C 1
ATOM 1099 O O . ASN A 1 144 ? -9.374 -5.167 12.636 1.00 89.94 144 ASN A O 1
ATOM 1103 N N . VAL A 1 145 ? -8.909 -6.705 14.206 1.00 87.81 145 VAL A N 1
ATOM 1104 C CA . VAL A 1 145 ? -7.486 -6.357 14.323 1.00 87.81 145 VAL A CA 1
ATOM 1105 C C . VAL A 1 145 ? -6.696 -7.149 13.292 1.00 87.81 145 VAL A C 1
ATOM 1107 O O . VAL A 1 145 ? -6.815 -8.370 13.219 1.00 87.81 145 VAL A O 1
ATOM 1110 N N . LEU A 1 146 ? -5.890 -6.449 12.501 1.00 90.25 146 LEU A N 1
ATOM 1111 C CA . LEU A 1 146 ? -5.111 -7.020 11.412 1.00 90.25 146 LEU A CA 1
ATOM 1112 C C . LEU A 1 146 ? -3.627 -6.699 11.605 1.00 90.25 146 LEU A C 1
ATOM 1114 O O . LEU A 1 146 ? -3.254 -5.591 12.002 1.00 90.25 146 LEU A O 1
ATOM 1118 N N . THR A 1 147 ? -2.781 -7.679 11.297 1.00 86.69 147 THR A N 1
ATOM 1119 C CA . THR A 1 147 ? -1.315 -7.550 11.321 1.00 86.69 147 THR A CA 1
ATOM 1120 C C . THR A 1 147 ? -0.730 -7.176 9.960 1.00 86.69 147 THR A C 1
ATOM 1122 O O . THR A 1 147 ? 0.444 -6.841 9.876 1.00 86.69 147 THR A O 1
ATOM 1125 N N . GLU A 1 148 ? -1.532 -7.244 8.898 1.00 93.12 148 GLU A N 1
ATOM 1126 C CA . GLU A 1 148 ? -1.152 -6.889 7.532 1.00 93.12 148 GLU A CA 1
ATOM 1127 C C . GLU A 1 148 ? -2.329 -6.243 6.794 1.00 93.12 148 GLU A C 1
ATOM 1129 O O . GLU A 1 148 ? -3.497 -6.474 7.121 1.00 93.12 148 GLU A O 1
ATOM 1134 N N . ILE A 1 149 ? -2.025 -5.437 5.776 1.00 95.44 149 ILE A N 1
ATOM 1135 C CA . ILE A 1 149 ? -3.031 -4.865 4.879 1.00 95.44 149 ILE A CA 1
ATOM 1136 C C . ILE A 1 149 ? -3.647 -6.016 4.063 1.00 95.44 149 ILE A C 1
ATOM 1138 O O . ILE A 1 149 ? -2.892 -6.734 3.404 1.00 95.44 149 ILE A O 1
ATOM 1142 N N . PRO A 1 150 ? -4.979 -6.219 4.050 1.00 95.25 150 PRO A N 1
ATOM 1143 C CA . PRO A 1 150 ? -5.630 -7.270 3.266 1.00 95.25 150 PRO A CA 1
ATOM 1144 C C . PRO A 1 150 ? -5.357 -7.170 1.765 1.00 95.25 150 PRO A C 1
ATOM 1146 O O . PRO A 1 150 ? -5.291 -6.070 1.221 1.00 95.25 150 PRO A O 1
ATOM 1149 N N . GLU A 1 151 ? -5.304 -8.308 1.066 1.00 94.75 151 GLU A N 1
ATOM 1150 C CA . GLU A 1 151 ? -5.103 -8.355 -0.394 1.00 94.75 151 GLU A CA 1
ATOM 1151 C C . GLU A 1 151 ? -6.100 -7.502 -1.177 1.00 94.75 151 GLU A C 1
ATOM 1153 O O . GLU A 1 151 ? -5.727 -6.870 -2.161 1.00 94.75 151 GLU A O 1
ATOM 1158 N N . SER A 1 152 ? -7.340 -7.399 -0.693 1.00 93.38 152 SER A N 1
ATOM 1159 C CA . SER A 1 152 ? -8.373 -6.561 -1.303 1.00 93.38 152 SER A CA 1
ATOM 1160 C C . SER A 1 152 ? -8.003 -5.077 -1.374 1.00 93.38 152 SER A C 1
ATOM 1162 O O . SER A 1 152 ? -8.576 -4.382 -2.210 1.00 93.38 152 SER A O 1
ATOM 1164 N N . HIS A 1 153 ? -7.063 -4.613 -0.539 1.00 94.69 153 HIS A N 1
ATOM 1165 C CA . HIS A 1 153 ? -6.556 -3.237 -0.453 1.00 94.69 153 HIS A CA 1
ATOM 1166 C C . HIS A 1 153 ? -5.166 -3.046 -1.065 1.00 94.69 153 HIS A C 1
ATOM 1168 O O . HIS A 1 153 ? -4.726 -1.909 -1.231 1.00 94.69 153 HIS A O 1
ATOM 1174 N N . ARG A 1 154 ? -4.480 -4.139 -1.412 1.00 94.94 154 ARG A N 1
ATOM 1175 C CA . ARG A 1 154 ? -3.144 -4.095 -2.013 1.00 94.94 154 ARG A CA 1
ATOM 1176 C C . ARG A 1 154 ? -3.226 -3.676 -3.480 1.00 94.94 154 ARG A C 1
ATOM 1178 O O . ARG A 1 154 ? -4.248 -3.851 -4.143 1.00 94.94 154 ARG A O 1
ATOM 1185 N N . GLY A 1 155 ? -2.125 -3.135 -3.987 1.00 92.94 155 GLY A N 1
ATOM 1186 C CA . GLY A 1 155 ? -1.994 -2.739 -5.386 1.00 92.94 155 GLY A CA 1
ATOM 1187 C C . GLY A 1 155 ? -1.093 -1.528 -5.577 1.00 92.94 155 GLY A C 1
ATOM 1188 O O . GLY A 1 155 ? -0.593 -0.939 -4.618 1.00 92.94 155 GLY A O 1
ATOM 1189 N N . THR A 1 156 ? -0.896 -1.151 -6.836 1.00 92.25 156 THR A N 1
ATOM 1190 C CA . THR A 1 156 ? -0.287 0.134 -7.194 1.00 92.25 156 THR A CA 1
ATOM 1191 C C . THR A 1 156 ? -1.388 1.035 -7.724 1.00 92.25 156 THR A C 1
ATOM 1193 O O . THR A 1 156 ? -2.140 0.621 -8.596 1.00 92.25 156 THR A O 1
ATOM 1196 N N . PHE A 1 157 ? -1.508 2.243 -7.195 1.00 90.50 157 PHE A N 1
ATOM 1197 C CA . PHE A 1 157 ? -2.572 3.182 -7.524 1.00 90.50 157 PHE A CA 1
ATOM 1198 C C . PHE A 1 157 ? -1.944 4.480 -8.009 1.00 90.50 157 PHE A C 1
ATOM 1200 O O . PHE A 1 157 ? -1.108 5.041 -7.309 1.00 90.50 157 PHE A O 1
ATOM 1207 N N . GLY A 1 158 ? -2.336 4.985 -9.172 1.00 84.31 158 GLY A N 1
ATOM 1208 C CA . GLY A 1 158 ? -1.910 6.318 -9.614 1.00 84.31 158 GLY A CA 1
ATOM 1209 C C . GLY A 1 158 ? -3.077 7.267 -9.777 1.00 84.31 158 GLY A C 1
ATOM 1210 O O . GLY A 1 158 ? -4.218 6.853 -9.974 1.00 84.31 158 GLY A O 1
ATOM 1211 N N . GLY A 1 159 ? -2.789 8.553 -9.634 1.00 71.00 159 GLY A N 1
ATOM 1212 C CA . GLY A 1 159 ? -3.791 9.572 -9.366 1.00 71.00 159 GLY A CA 1
ATOM 1213 C C . GLY A 1 159 ? -3.186 10.749 -8.610 1.00 71.00 159 GLY A C 1
ATOM 1214 O O . GLY A 1 159 ? -1.969 10.856 -8.467 1.00 71.00 159 GLY A O 1
ATOM 1215 N N . ASP A 1 160 ? -4.045 11.602 -8.062 1.00 55.66 160 ASP A N 1
ATOM 1216 C CA . ASP A 1 160 ? -3.709 12.773 -7.243 1.00 55.66 160 ASP A CA 1
ATOM 1217 C C . ASP A 1 160 ? -3.015 12.457 -5.895 1.00 55.66 16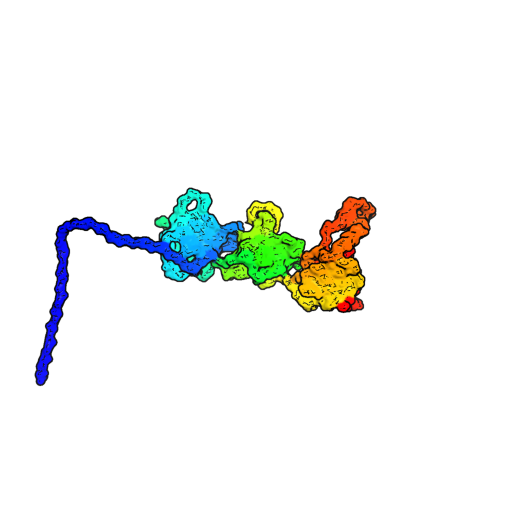0 ASP A C 1
ATOM 1219 O O . ASP A 1 160 ? -3.066 13.230 -4.947 1.00 55.66 160 ASP A O 1
ATOM 1223 N N . ALA A 1 161 ? -2.315 11.326 -5.789 1.00 51.91 161 ALA A N 1
ATOM 1224 C CA . ALA A 1 161 ? -1.209 11.187 -4.848 1.00 51.91 161 ALA A CA 1
ATOM 1225 C C . ALA A 1 161 ? -0.064 12.177 -5.166 1.00 51.91 161 ALA A C 1
ATOM 1227 O O . ALA A 1 161 ? 0.809 12.349 -4.319 1.00 51.91 161 ALA A O 1
ATOM 1228 N N . ARG A 1 162 ? -0.100 12.822 -6.358 1.00 51.41 162 ARG A N 1
ATOM 1229 C CA . ARG A 1 162 ? 0.461 14.159 -6.699 1.00 51.41 162 ARG A CA 1
ATOM 1230 C C . ARG A 1 162 ? 0.061 14.712 -8.098 1.00 51.41 162 ARG A C 1
ATOM 1232 O O . ARG A 1 162 ? 0.413 15.845 -8.407 1.00 51.41 162 ARG A O 1
ATOM 1239 N N . SER A 1 163 ? -0.615 13.942 -8.964 1.00 41.59 163 SER A N 1
ATOM 1240 C CA . SER A 1 163 ? -1.559 14.363 -10.038 1.00 41.59 163 SER A CA 1
ATOM 1241 C C . SER A 1 163 ? -1.921 13.143 -10.906 1.00 41.59 163 SER A C 1
ATOM 1243 O O . SER A 1 163 ? -1.133 12.208 -11.026 1.00 41.59 163 SER A O 1
ATOM 1245 N N . ALA A 1 164 ? -3.103 13.120 -11.534 1.00 41.81 164 ALA A N 1
ATOM 1246 C CA . ALA A 1 164 ? -3.608 11.966 -12.302 1.00 41.81 164 ALA A CA 1
ATOM 1247 C C . ALA A 1 164 ? -2.782 11.567 -13.545 1.00 41.81 164 ALA A C 1
ATOM 1249 O O . ALA A 1 164 ? -2.938 10.456 -14.059 1.00 41.81 164 ALA A O 1
ATOM 1250 N N . ASP A 1 165 ? -1.878 12.448 -13.972 1.00 49.47 165 ASP A N 1
ATOM 1251 C CA . ASP A 1 165 ? -0.956 12.253 -15.091 1.00 49.47 165 ASP A CA 1
ATOM 1252 C C . ASP A 1 165 ? 0.470 11.879 -14.643 1.00 49.47 165 ASP A C 1
ATOM 1254 O O . ASP A 1 165 ? 1.355 11.728 -15.487 1.00 49.47 165 ASP A O 1
ATOM 1258 N N . ALA A 1 166 ? 0.705 11.728 -13.333 1.00 57.22 166 ALA A N 1
ATOM 1259 C CA . ALA A 1 166 ? 2.014 11.402 -12.784 1.00 57.22 166 ALA A CA 1
ATOM 1260 C C . ALA A 1 166 ? 2.383 9.925 -13.013 1.00 57.22 166 ALA A C 1
ATOM 1262 O O . ALA A 1 166 ? 1.601 9.000 -12.792 1.00 57.22 166 ALA A O 1
ATOM 1263 N N . ASP A 1 167 ? 3.635 9.704 -13.388 1.00 69.50 167 ASP A N 1
ATOM 1264 C CA . ASP A 1 167 ? 4.342 8.420 -13.477 1.00 69.50 167 ASP A CA 1
ATOM 1265 C C . ASP A 1 167 ? 4.797 7.861 -12.124 1.00 69.50 167 ASP A C 1
ATOM 1267 O O . ASP A 1 167 ? 5.605 6.927 -12.034 1.00 69.50 167 ASP A O 1
ATOM 1271 N N . ILE A 1 168 ? 4.232 8.427 -11.064 1.00 79.06 168 ILE A N 1
ATOM 1272 C CA . ILE A 1 168 ? 4.467 8.070 -9.681 1.00 79.06 168 ILE A CA 1
ATOM 1273 C C . ILE A 1 168 ? 3.154 7.524 -9.130 1.00 79.06 168 ILE A C 1
ATOM 1275 O O . ILE A 1 168 ? 2.187 8.251 -8.911 1.00 79.06 168 ILE A O 1
ATOM 1279 N N . GLY A 1 169 ? 3.122 6.212 -8.928 1.00 83.88 169 GLY A N 1
ATOM 1280 C CA . GLY A 1 169 ? 2.050 5.531 -8.216 1.00 83.88 169 GLY A CA 1
ATOM 1281 C C . GLY A 1 169 ? 2.340 5.443 -6.721 1.00 83.88 169 GLY A C 1
ATOM 1282 O O . GLY A 1 169 ? 3.493 5.485 -6.290 1.00 83.88 169 GLY A O 1
ATOM 1283 N N . LEU A 1 170 ? 1.284 5.255 -5.943 1.00 88.81 170 LEU A N 1
ATOM 1284 C CA . LEU A 1 170 ? 1.309 4.817 -4.558 1.00 88.81 170 LEU A CA 1
ATOM 1285 C C . LEU A 1 170 ? 1.187 3.288 -4.527 1.00 88.81 170 LEU A C 1
ATOM 1287 O O . LEU A 1 170 ? 0.235 2.718 -5.057 1.00 88.81 170 LEU A O 1
ATOM 1291 N N . ARG A 1 171 ? 2.138 2.613 -3.894 1.00 90.94 171 ARG A N 1
ATOM 1292 C CA . ARG A 1 171 ? 2.165 1.163 -3.715 1.00 90.94 171 ARG A CA 1
ATOM 1293 C C . ARG A 1 171 ? 1.680 0.809 -2.313 1.00 90.94 171 ARG A C 1
ATOM 1295 O O . ARG A 1 171 ? 2.297 1.198 -1.326 1.00 90.94 171 ARG A O 1
ATOM 1302 N N . VAL A 1 172 ? 0.603 0.034 -2.243 1.00 93.69 172 VAL A N 1
ATOM 1303 C CA . VAL A 1 172 ? 0.061 -0.552 -1.014 1.00 93.69 172 VAL A CA 1
ATOM 1304 C C . VAL A 1 172 ? 0.411 -2.041 -1.002 1.00 93.69 172 VAL A C 1
ATOM 1306 O O . VAL A 1 172 ? -0.110 -2.818 -1.804 1.00 93.69 172 VAL A O 1
ATOM 1309 N N . ALA A 1 173 ? 1.322 -2.430 -0.113 1.00 94.00 173 ALA A N 1
ATOM 1310 C CA . ALA A 1 173 ? 1.781 -3.803 0.093 1.00 94.00 173 ALA A CA 1
ATOM 1311 C C . ALA A 1 173 ? 1.209 -4.382 1.399 1.00 94.00 173 ALA A C 1
ATOM 1313 O O . ALA A 1 173 ? 0.481 -3.706 2.116 1.00 94.00 173 ALA A O 1
ATOM 1314 N N . ALA A 1 174 ? 1.526 -5.639 1.717 1.00 95.38 174 ALA A N 1
ATOM 1315 C CA . ALA A 1 174 ? 1.062 -6.288 2.947 1.00 95.38 174 ALA A CA 1
ATOM 1316 C C . ALA A 1 174 ? 1.539 -5.566 4.222 1.00 95.38 174 ALA A C 1
ATOM 1318 O O . ALA A 1 174 ? 0.778 -5.414 5.175 1.00 95.38 174 ALA A O 1
ATOM 1319 N N . ASP A 1 175 ? 2.790 -5.106 4.217 1.00 94.00 175 ASP A N 1
ATOM 1320 C CA . ASP A 1 175 ? 3.518 -4.578 5.374 1.00 94.00 175 ASP A CA 1
ATOM 1321 C C . ASP A 1 175 ? 3.722 -3.057 5.327 1.00 94.00 175 ASP A C 1
ATOM 1323 O O . ASP A 1 175 ? 4.321 -2.480 6.237 1.00 94.00 175 ASP A O 1
ATOM 1327 N N . GLY A 1 176 ? 3.265 -2.379 4.272 1.00 93.62 176 GLY A N 1
ATOM 1328 C CA . GLY A 1 176 ? 3.548 -0.961 4.137 1.00 93.62 176 GLY A CA 1
ATOM 1329 C C . GLY A 1 176 ? 2.987 -0.267 2.909 1.00 93.62 176 GLY A C 1
ATOM 1330 O O . GLY A 1 176 ? 2.419 -0.875 2.003 1.00 93.62 176 GLY A O 1
ATOM 1331 N N . ILE A 1 177 ? 3.165 1.050 2.911 1.00 92.12 177 ILE A N 1
ATOM 1332 C CA . ILE A 1 177 ? 2.659 1.977 1.903 1.00 92.12 177 ILE A CA 1
ATOM 1333 C C . ILE A 1 177 ? 3.812 2.880 1.474 1.00 92.12 177 ILE A C 1
ATOM 1335 O O . ILE A 1 177 ? 4.394 3.569 2.308 1.00 92.12 177 ILE A O 1
ATOM 1339 N N . GLY A 1 178 ? 4.153 2.891 0.192 1.00 88.38 178 GLY A N 1
ATOM 1340 C CA . GLY A 1 178 ? 5.254 3.694 -0.344 1.00 88.38 178 GLY A CA 1
ATOM 1341 C C . GLY A 1 178 ? 4.911 4.291 -1.697 1.00 88.38 178 GLY A C 1
ATOM 1342 O O . GLY A 1 178 ? 3.869 3.983 -2.272 1.00 88.38 178 GLY A O 1
ATOM 1343 N N . PHE A 1 179 ? 5.788 5.135 -2.220 1.00 86.50 179 PHE A N 1
ATOM 1344 C CA . PHE A 1 179 ? 5.665 5.627 -3.589 1.00 86.50 179 PHE A CA 1
ATOM 1345 C C . PHE A 1 179 ? 6.512 4.770 -4.527 1.00 86.50 179 PHE A C 1
ATOM 1347 O O . PHE A 1 179 ? 7.492 4.161 -4.127 1.00 86.50 179 PHE A O 1
ATOM 1354 N N . THR A 1 180 ? 6.117 4.663 -5.789 1.00 86.06 180 THR A N 1
ATOM 1355 C CA . THR A 1 180 ? 6.827 3.817 -6.765 1.00 86.06 180 THR A CA 1
ATOM 1356 C C . THR A 1 180 ? 8.168 4.396 -7.214 1.00 86.06 180 THR A C 1
ATOM 1358 O O . THR A 1 180 ? 8.928 3.687 -7.868 1.00 86.06 180 THR A O 1
ATOM 1361 N N . ASP A 1 181 ? 8.437 5.672 -6.947 1.00 80.44 181 ASP A N 1
ATOM 1362 C CA . ASP A 1 181 ? 9.653 6.417 -7.299 1.00 80.44 181 ASP A CA 1
ATOM 1363 C C . ASP A 1 181 ? 10.642 6.556 -6.135 1.00 80.44 181 ASP A C 1
ATOM 1365 O O . ASP A 1 181 ? 11.704 7.144 -6.305 1.00 80.44 181 ASP A O 1
ATOM 1369 N N . SER A 1 182 ? 10.320 5.997 -4.970 1.00 79.19 182 SER A N 1
ATOM 1370 C CA . SER A 1 182 ? 11.171 6.039 -3.788 1.00 79.19 182 SER A CA 1
ATOM 1371 C C . SER A 1 182 ? 11.142 4.700 -3.064 1.00 79.19 182 SER A C 1
ATOM 1373 O O . SER A 1 182 ? 10.142 3.986 -3.084 1.00 79.19 182 SER A O 1
ATOM 1375 N N . ASP A 1 183 ? 12.241 4.364 -2.399 1.00 80.56 183 ASP A N 1
ATOM 1376 C CA . ASP A 1 183 ? 12.291 3.215 -1.490 1.00 80.56 183 ASP A CA 1
ATOM 1377 C C . ASP A 1 183 ? 11.715 3.559 -0.105 1.00 80.56 183 ASP A C 1
ATOM 1379 O O . ASP A 1 183 ? 11.485 2.674 0.726 1.00 80.56 183 ASP A O 1
ATOM 1383 N N . ASP A 1 184 ? 11.424 4.843 0.136 1.00 81.06 184 ASP A N 1
ATOM 1384 C CA . ASP A 1 184 ? 10.728 5.291 1.329 1.00 81.06 184 ASP A CA 1
ATOM 1385 C C . ASP A 1 184 ? 9.321 4.708 1.387 1.00 81.06 184 ASP A C 1
ATOM 1387 O O . ASP A 1 184 ? 8.471 4.915 0.511 1.00 81.06 184 ASP A O 1
ATOM 1391 N N . ARG A 1 185 ? 9.031 4.061 2.510 1.00 88.19 185 ARG A N 1
ATOM 1392 C CA . ARG A 1 185 ? 7.701 3.551 2.803 1.00 88.19 185 ARG A CA 1
ATOM 1393 C C . ARG A 1 185 ? 7.341 3.728 4.265 1.00 88.19 185 ARG A C 1
ATOM 1395 O O . ARG A 1 185 ? 8.185 3.690 5.157 1.00 88.19 185 ARG A O 1
ATOM 1402 N N . VAL A 1 186 ? 6.050 3.892 4.487 1.00 90.00 186 VAL A N 1
ATOM 1403 C CA . VAL A 1 186 ? 5.402 3.738 5.778 1.00 90.00 186 VAL A CA 1
ATOM 1404 C C . VAL A 1 186 ? 5.291 2.245 6.063 1.00 90.00 186 VAL A C 1
ATOM 1406 O O . VAL A 1 186 ? 4.563 1.540 5.368 1.00 90.00 186 VAL A O 1
ATOM 1409 N N . ILE A 1 187 ? 6.004 1.761 7.074 1.00 92.56 187 ILE A N 1
ATOM 1410 C CA . ILE A 1 187 ? 5.882 0.399 7.597 1.00 92.56 187 ILE A CA 1
ATOM 1411 C C . ILE A 1 187 ? 4.682 0.354 8.527 1.00 92.56 187 ILE A C 1
ATOM 1413 O O . ILE A 1 187 ? 4.668 1.061 9.533 1.00 92.56 187 ILE A O 1
ATOM 1417 N N . VAL A 1 188 ? 3.685 -0.460 8.201 1.00 91.31 188 VAL A N 1
ATOM 1418 C CA . VAL A 1 188 ? 2.441 -0.559 8.963 1.00 91.31 188 VAL A CA 1
ATOM 1419 C C . VAL A 1 188 ? 2.527 -1.722 9.946 1.00 91.31 188 VAL A C 1
ATOM 1421 O O . VAL A 1 188 ? 2.719 -2.865 9.550 1.00 91.31 188 VAL A O 1
ATOM 1424 N N . SER A 1 189 ? 2.361 -1.421 11.234 1.00 88.62 189 SER A N 1
ATOM 1425 C CA . SER A 1 189 ? 2.511 -2.387 12.332 1.00 88.62 189 SER A CA 1
ATOM 1426 C C . SER A 1 189 ? 1.182 -2.788 12.968 1.00 88.62 189 SER A C 1
ATOM 1428 O O . SER A 1 189 ? 1.092 -3.831 13.609 1.00 88.62 189 SER A O 1
ATOM 1430 N N . SER A 1 190 ? 0.151 -1.947 12.855 1.00 87.12 190 SER A N 1
ATOM 1431 C CA . SER A 1 190 ? -1.168 -2.230 13.422 1.00 87.12 190 SER A CA 1
ATOM 1432 C C . SER A 1 190 ? -2.266 -1.577 12.601 1.00 87.12 190 SER A C 1
ATOM 1434 O O . SER A 1 190 ? -2.237 -0.365 12.356 1.00 87.12 190 SER A O 1
ATOM 1436 N N . ILE A 1 191 ? -3.242 -2.393 12.206 1.00 90.12 191 ILE A N 1
ATOM 1437 C CA . ILE A 1 191 ? -4.405 -1.980 11.432 1.00 90.12 191 ILE A CA 1
ATOM 1438 C C . ILE A 1 191 ? -5.653 -2.497 12.127 1.00 90.12 191 ILE A C 1
ATOM 1440 O O . ILE A 1 191 ? -5.669 -3.597 12.682 1.00 90.12 191 ILE A O 1
ATOM 1444 N N . VAL A 1 192 ? -6.719 -1.714 12.063 1.00 89.56 192 VAL A N 1
ATOM 1445 C CA . VAL A 1 192 ? -8.061 -2.198 12.372 1.00 89.56 192 VAL A CA 1
ATOM 1446 C C . VAL A 1 192 ? -8.986 -1.970 11.190 1.00 89.56 192 VAL A C 1
ATOM 1448 O O . VAL A 1 192 ? -8.853 -0.994 10.456 1.00 89.56 192 VAL A O 1
ATOM 1451 N N . GLN A 1 193 ? -9.915 -2.893 10.991 1.00 91.94 193 GLN A N 1
ATOM 1452 C CA . GLN A 1 193 ? -10.920 -2.829 9.941 1.00 91.94 193 GLN A CA 1
ATOM 1453 C C . GLN A 1 193 ? -12.302 -2.838 10.594 1.00 91.94 193 GLN A C 1
ATOM 1455 O O . GLN A 1 193 ? -12.659 -3.838 11.229 1.00 91.94 193 GLN A O 1
ATOM 1460 N N . PRO A 1 194 ? -13.095 -1.762 10.473 1.00 90.25 194 PRO A N 1
ATOM 1461 C CA . PRO A 1 194 ? -14.447 -1.762 11.002 1.00 90.25 194 PRO A CA 1
ATOM 1462 C C . PRO A 1 194 ? -15.306 -2.822 10.307 1.00 90.25 194 PRO A C 1
ATOM 1464 O O . PRO A 1 194 ? -15.361 -2.894 9.082 1.00 90.25 194 PRO A O 1
ATOM 1467 N N . ALA A 1 195 ? -16.030 -3.630 11.084 1.00 88.19 195 ALA A N 1
ATOM 1468 C CA . ALA A 1 195 ? -16.851 -4.713 10.538 1.00 88.19 195 ALA A CA 1
ATOM 1469 C C . ALA A 1 195 ? -17.995 -4.206 9.637 1.00 88.19 195 ALA A C 1
ATOM 1471 O O . ALA A 1 195 ? -18.492 -4.943 8.790 1.00 88.19 195 ALA A O 1
ATOM 1472 N N . ALA A 1 196 ? -18.426 -2.955 9.830 1.00 86.62 196 ALA A N 1
ATOM 1473 C CA . ALA A 1 196 ? -19.473 -2.319 9.033 1.00 86.62 196 ALA A CA 1
ATOM 1474 C C . ALA A 1 196 ? -18.971 -1.742 7.694 1.00 86.62 196 ALA A C 1
ATOM 1476 O O . ALA A 1 196 ? -19.779 -1.565 6.786 1.00 86.62 196 ALA A O 1
ATOM 1477 N N . THR A 1 197 ? -17.671 -1.459 7.564 1.00 87.81 197 THR A N 1
ATOM 1478 C CA . THR A 1 197 ? -17.054 -0.822 6.386 1.00 87.81 197 THR A CA 1
ATOM 1479 C C . THR A 1 197 ? -15.779 -1.577 5.990 1.00 87.81 197 THR A C 1
ATOM 1481 O O . THR A 1 197 ? -14.664 -1.132 6.270 1.00 87.81 197 THR A O 1
ATOM 1484 N N . PRO A 1 198 ? -15.912 -2.765 5.365 1.00 88.81 198 PRO A N 1
ATOM 1485 C CA . PRO A 1 198 ? -14.769 -3.615 5.024 1.00 88.81 198 PRO A CA 1
ATOM 1486 C C . PRO A 1 198 ? -13.848 -3.008 3.954 1.00 88.81 198 PRO A C 1
ATOM 1488 O O . PRO A 1 198 ? -12.739 -3.491 3.768 1.00 88.81 198 PRO A O 1
ATOM 1491 N N . ASP A 1 199 ? -14.288 -1.966 3.259 1.00 93.75 199 ASP A N 1
ATOM 1492 C CA . ASP A 1 199 ? -13.527 -1.129 2.326 1.00 93.75 199 ASP A CA 1
ATOM 1493 C C . ASP A 1 199 ? -12.628 -0.093 3.025 1.00 93.75 199 ASP A C 1
ATOM 1495 O O . ASP A 1 199 ? -11.901 0.652 2.367 1.00 93.75 199 ASP A O 1
ATOM 1499 N N . THR A 1 200 ? -12.700 -0.012 4.354 1.00 93.06 200 THR A N 1
ATOM 1500 C CA . THR A 1 200 ? -11.978 0.958 5.167 1.00 93.06 200 THR A CA 1
ATOM 1501 C C . THR A 1 200 ? -11.008 0.255 6.107 1.00 93.06 200 THR A C 1
ATOM 1503 O O . THR A 1 200 ? -11.386 -0.602 6.903 1.00 93.06 200 THR A O 1
ATOM 1506 N N . LEU A 1 201 ? -9.750 0.681 6.073 1.00 93.19 201 LEU A N 1
ATOM 1507 C CA . LEU A 1 201 ? -8.719 0.300 7.027 1.00 93.19 201 LEU A CA 1
ATOM 1508 C C . LEU A 1 201 ? -8.247 1.526 7.790 1.00 93.19 201 LEU A C 1
ATOM 1510 O O . LEU A 1 201 ? -8.033 2.599 7.227 1.00 93.19 201 LEU A O 1
ATOM 1514 N N . ILE A 1 202 ? -8.021 1.329 9.075 1.00 89.88 202 ILE A N 1
ATOM 1515 C CA . ILE A 1 202 ? -7.516 2.332 9.994 1.00 89.88 202 ILE A CA 1
ATOM 1516 C C . ILE A 1 202 ? -6.100 1.921 10.392 1.00 89.88 202 ILE A C 1
ATOM 1518 O O . ILE A 1 202 ? -5.903 0.895 11.043 1.00 89.88 202 ILE A O 1
ATOM 1522 N N . VAL A 1 203 ? -5.112 2.727 10.013 1.00 89.44 203 VAL A N 1
ATOM 1523 C CA . VAL A 1 203 ? -3.705 2.551 10.387 1.00 89.44 203 VAL A CA 1
ATOM 1524 C C . VAL A 1 203 ? -3.494 3.156 11.773 1.00 89.44 203 VAL A C 1
ATOM 1526 O O . VAL A 1 203 ? -3.509 4.377 11.925 1.00 89.44 203 VAL A O 1
ATOM 1529 N N . ARG A 1 204 ? -3.299 2.296 12.780 1.00 82.00 204 ARG A N 1
ATOM 1530 C CA . ARG A 1 204 ? -3.120 2.689 14.192 1.00 82.00 204 ARG A CA 1
ATOM 1531 C C . ARG A 1 204 ? -1.669 2.948 14.562 1.00 82.00 204 ARG A C 1
ATOM 1533 O O . ARG A 1 204 ? -1.377 3.795 15.395 1.00 82.00 204 ARG A O 1
ATOM 1540 N N . SER A 1 205 ? -0.763 2.170 13.985 1.00 80.88 205 SER A N 1
ATOM 1541 C CA . SER A 1 205 ? 0.666 2.307 14.229 1.00 80.88 205 SER A CA 1
ATOM 1542 C C . SER A 1 205 ? 1.407 2.025 12.944 1.00 80.88 205 SER A C 1
ATOM 1544 O O . SER A 1 205 ? 1.246 0.964 12.334 1.00 80.88 205 SER A O 1
ATOM 1546 N N . SER A 1 206 ? 2.210 2.990 12.530 1.00 87.25 206 SER A N 1
ATOM 1547 C CA . SER A 1 206 ? 3.113 2.835 11.409 1.00 87.25 206 SER A CA 1
ATOM 1548 C C . SER A 1 206 ? 4.293 3.784 11.552 1.00 87.25 206 SER A C 1
ATOM 1550 O O . SER A 1 206 ? 4.221 4.738 12.330 1.00 87.25 206 SER A O 1
ATOM 1552 N N . LYS A 1 207 ? 5.379 3.519 10.829 1.00 87.00 207 LYS A N 1
ATOM 1553 C CA . LYS A 1 207 ? 6.589 4.343 10.855 1.00 87.00 207 LYS A CA 1
ATOM 1554 C C . LYS A 1 207 ? 7.104 4.634 9.458 1.00 87.00 207 LYS A C 1
ATOM 1556 O O . LYS A 1 207 ? 7.190 3.727 8.635 1.00 87.00 207 LYS A O 1
ATOM 1561 N N . ARG A 1 208 ? 7.524 5.872 9.224 1.00 84.25 208 ARG A N 1
ATOM 1562 C CA . ARG A 1 208 ? 8.346 6.284 8.085 1.00 84.25 208 ARG A CA 1
ATOM 1563 C C . ARG A 1 208 ? 9.588 6.973 8.640 1.00 84.25 208 ARG A C 1
ATOM 1565 O O . ARG A 1 208 ? 9.505 8.101 9.119 1.00 84.25 208 ARG A O 1
ATOM 1572 N N . GLY A 1 209 ? 10.719 6.269 8.630 1.00 80.94 209 GLY A N 1
ATOM 1573 C CA . GLY A 1 209 ? 11.874 6.676 9.432 1.00 80.94 209 GLY A CA 1
ATOM 1574 C C . GLY A 1 209 ? 11.485 6.760 10.911 1.00 80.94 209 GLY A C 1
ATOM 1575 O O . GLY A 1 209 ? 10.931 5.803 11.459 1.00 80.94 209 GLY A O 1
ATOM 1576 N N . ASP A 1 210 ? 11.708 7.922 11.523 1.00 77.94 210 ASP A N 1
ATOM 1577 C CA . ASP A 1 210 ? 11.361 8.184 12.926 1.00 77.94 210 ASP A CA 1
ATOM 1578 C C . ASP A 1 210 ? 9.940 8.730 13.125 1.00 77.94 210 ASP A C 1
ATOM 1580 O O . ASP A 1 210 ? 9.444 8.770 14.252 1.00 77.94 210 ASP A O 1
ATOM 1584 N N . ALA A 1 211 ? 9.255 9.123 12.048 1.00 80.25 211 ALA A N 1
ATOM 1585 C CA . ALA A 1 211 ? 7.915 9.681 12.136 1.00 80.25 211 ALA A CA 1
ATOM 1586 C C . ALA A 1 211 ? 6.848 8.589 12.145 1.00 80.25 211 ALA A C 1
ATOM 1588 O O . ALA A 1 211 ? 6.897 7.638 11.360 1.00 80.25 211 ALA A O 1
ATOM 1589 N N . ALA A 1 212 ? 5.846 8.750 13.006 1.00 85.00 212 ALA A N 1
ATOM 1590 C CA . ALA A 1 212 ? 4.678 7.889 13.007 1.00 85.00 212 ALA A CA 1
ATOM 1591 C C . ALA A 1 212 ? 3.603 8.438 12.062 1.00 85.00 212 ALA A C 1
ATOM 1593 O O . ALA A 1 212 ? 3.323 9.635 12.066 1.00 85.00 212 ALA A O 1
ATOM 1594 N N . CYS A 1 213 ? 2.988 7.558 11.271 1.00 85.12 213 CYS A N 1
ATOM 1595 C CA . CYS A 1 213 ? 1.848 7.897 10.423 1.00 85.12 213 CYS A CA 1
ATOM 1596 C C . CYS A 1 213 ? 0.602 7.150 10.915 1.00 85.12 213 CYS A C 1
ATOM 1598 O O . CYS A 1 213 ? 0.623 5.939 11.138 1.00 85.12 213 CYS A O 1
ATOM 1600 N N . THR A 1 214 ? -0.506 7.855 11.081 1.00 86.38 214 THR A N 1
ATOM 1601 C CA . THR A 1 214 ? -1.802 7.253 11.430 1.00 86.38 214 THR A CA 1
ATOM 1602 C C . THR A 1 214 ? -2.872 7.813 10.522 1.00 86.38 214 THR A C 1
ATOM 1604 O O . THR A 1 214 ? -2.707 8.893 9.958 1.00 86.38 214 THR A O 1
ATOM 1607 N N . GLY A 1 215 ? -3.964 7.082 10.349 1.00 87.75 215 GLY A N 1
ATOM 1608 C CA . GLY A 1 215 ? -5.058 7.552 9.514 1.00 87.75 215 GLY A CA 1
ATOM 1609 C C . GLY A 1 215 ? -5.752 6.423 8.785 1.00 87.75 215 GLY A C 1
ATOM 1610 O O . GLY A 1 215 ? -5.891 5.324 9.321 1.00 87.75 215 GLY A O 1
ATOM 1611 N N . ARG A 1 216 ? -6.219 6.699 7.568 1.00 90.75 216 ARG A N 1
ATOM 1612 C CA . ARG A 1 216 ? -7.177 5.829 6.886 1.00 90.75 216 ARG A CA 1
ATOM 1613 C C . ARG A 1 216 ? -6.759 5.459 5.473 1.00 90.75 216 ARG A C 1
ATOM 1615 O O . ARG A 1 216 ? -6.258 6.290 4.722 1.00 90.75 216 ARG A O 1
ATOM 1622 N N . ILE A 1 217 ? -7.047 4.215 5.112 1.00 92.88 217 ILE A N 1
ATOM 1623 C CA . ILE A 1 217 ? -6.996 3.690 3.751 1.00 92.88 217 ILE A CA 1
ATOM 1624 C C . ILE A 1 217 ? -8.427 3.307 3.390 1.00 92.88 217 ILE A C 1
ATOM 1626 O O . ILE A 1 217 ? -9.011 2.451 4.047 1.00 92.88 217 ILE A O 1
ATOM 1630 N N . VAL A 1 218 ? -9.005 3.934 2.374 1.00 94.56 218 VAL A N 1
ATOM 1631 C CA . VAL A 1 218 ? -10.333 3.577 1.863 1.00 94.56 218 VAL A CA 1
ATOM 1632 C C . VAL A 1 218 ? -10.172 3.088 0.440 1.00 94.56 218 VAL A C 1
ATOM 1634 O O . VAL A 1 218 ? -9.630 3.819 -0.390 1.00 94.56 218 VAL A O 1
ATOM 1637 N N . LYS A 1 219 ? -10.635 1.875 0.145 1.00 94.06 219 LYS A N 1
ATOM 1638 C CA . LYS A 1 219 ? -10.632 1.340 -1.212 1.00 94.06 219 LYS A CA 1
ATOM 1639 C C . LYS A 1 219 ? -12.033 0.954 -1.660 1.00 94.06 219 LYS A C 1
ATOM 1641 O O . LYS A 1 219 ? -12.530 -0.119 -1.333 1.00 94.06 219 LYS A O 1
ATOM 1646 N N . ASP A 1 220 ? -12.610 1.806 -2.496 1.00 92.88 220 ASP A N 1
ATOM 1647 C CA . ASP A 1 220 ? -13.886 1.559 -3.158 1.00 92.88 220 ASP A CA 1
ATOM 1648 C C . ASP A 1 220 ? -13.632 1.063 -4.586 1.00 92.88 220 ASP A C 1
ATOM 1650 O O . ASP A 1 220 ? -13.189 1.813 -5.462 1.00 92.88 220 ASP A O 1
ATOM 1654 N N . ALA A 1 221 ? -13.871 -0.230 -4.805 1.00 91.25 221 ALA A N 1
ATOM 1655 C CA . ALA A 1 221 ? -13.547 -0.931 -6.043 1.00 91.25 221 ALA A CA 1
ATOM 1656 C C . ALA A 1 221 ? -12.075 -0.722 -6.459 1.00 91.25 221 ALA A C 1
ATOM 1658 O O . ALA A 1 221 ? -11.166 -1.256 -5.819 1.00 91.25 221 ALA A O 1
ATOM 1659 N N . GLU A 1 222 ? -11.832 0.031 -7.531 1.00 91.12 222 GLU A N 1
ATOM 1660 C CA . GLU A 1 222 ? -10.497 0.349 -8.053 1.00 91.12 222 GLU A CA 1
ATOM 1661 C C . GLU A 1 222 ? -9.943 1.672 -7.513 1.00 91.12 222 GLU A C 1
ATOM 1663 O O . GLU A 1 222 ? -8.782 1.992 -7.753 1.00 91.12 222 GLU A O 1
ATOM 1668 N N . LYS A 1 223 ? -10.744 2.457 -6.791 1.00 91.69 223 LYS A N 1
ATOM 1669 C CA . LYS A 1 223 ? -10.337 3.762 -6.273 1.00 91.69 223 LYS A CA 1
ATOM 1670 C C . LYS A 1 223 ? -9.787 3.626 -4.868 1.00 91.69 223 LYS A C 1
ATOM 1672 O O . LYS A 1 223 ? -10.407 3.005 -4.012 1.00 91.69 223 LYS A O 1
ATOM 1677 N N . LEU A 1 224 ? -8.657 4.270 -4.626 1.00 92.69 224 LEU A N 1
ATOM 1678 C CA . LEU A 1 224 ? -8.033 4.382 -3.321 1.00 92.69 224 LEU A CA 1
ATOM 1679 C C . LEU A 1 224 ? -8.092 5.832 -2.849 1.00 92.69 224 LEU A C 1
ATOM 1681 O O . LEU A 1 224 ? -7.794 6.753 -3.611 1.00 92.69 224 LEU A O 1
ATOM 1685 N N . ARG A 1 225 ? -8.412 6.027 -1.574 1.00 91.69 225 ARG A N 1
ATOM 1686 C CA . ARG A 1 225 ? -8.173 7.263 -0.838 1.00 91.69 225 ARG A CA 1
ATOM 1687 C C . ARG A 1 225 ? -7.293 6.955 0.362 1.00 91.69 225 ARG A C 1
ATOM 1689 O O . ARG A 1 225 ? -7.610 6.072 1.156 1.00 91.69 225 ARG A O 1
ATOM 1696 N N . LEU A 1 226 ? -6.201 7.692 0.477 1.00 89.75 226 LEU A N 1
ATOM 1697 C CA . LEU A 1 226 ? -5.251 7.588 1.564 1.00 89.75 226 LEU A CA 1
ATOM 1698 C C . LEU A 1 226 ? -5.214 8.909 2.329 1.00 89.75 226 LEU A C 1
ATOM 1700 O O . LEU A 1 226 ? -4.824 9.937 1.782 1.00 89.75 226 LEU A O 1
ATOM 1704 N N . ASP A 1 227 ? -5.577 8.852 3.603 1.00 87.56 227 ASP A N 1
ATOM 1705 C CA . ASP A 1 227 ? -5.559 9.989 4.516 1.00 87.56 227 ASP A CA 1
ATOM 1706 C C . ASP A 1 227 ? -4.645 9.642 5.698 1.00 87.56 227 ASP A C 1
ATOM 1708 O O . ASP A 1 227 ? -5.136 9.335 6.785 1.00 87.56 227 ASP A O 1
ATOM 1712 N N . LEU A 1 228 ? -3.322 9.603 5.489 1.00 86.50 228 LEU A N 1
ATOM 1713 C CA . LEU A 1 228 ? -2.370 9.440 6.592 1.00 86.50 228 LEU A CA 1
ATOM 1714 C C . LEU A 1 228 ? -1.821 10.792 7.023 1.00 86.50 228 LEU A C 1
ATOM 1716 O O . LEU A 1 228 ? -1.348 11.587 6.212 1.00 86.50 228 LEU A O 1
ATOM 1720 N N . THR A 1 229 ? -1.829 11.014 8.326 1.00 82.62 229 THR A N 1
ATOM 1721 C CA . THR A 1 229 ? -1.299 12.207 8.975 1.00 82.62 229 THR A CA 1
ATOM 1722 C C . THR A 1 229 ? -0.162 11.821 9.915 1.00 82.62 229 THR A C 1
ATOM 1724 O O . THR A 1 229 ? -0.250 10.771 10.566 1.00 82.62 229 THR A O 1
ATOM 1727 N N . PRO A 1 230 ? 0.879 12.657 10.040 1.00 82.44 230 PRO A N 1
ATOM 1728 C CA . PRO A 1 230 ? 1.888 12.473 11.071 1.00 82.44 230 PRO A CA 1
ATOM 1729 C C . PRO A 1 230 ? 1.245 12.498 12.461 1.00 82.44 230 PRO A C 1
ATOM 1731 O O . PRO A 1 230 ? 0.415 13.360 12.749 1.00 82.44 230 PRO A O 1
ATOM 1734 N N . SER A 1 231 ? 1.625 11.563 13.325 1.00 71.44 231 SER A N 1
ATOM 1735 C CA . SER A 1 231 ? 1.279 11.567 14.749 1.00 71.44 231 SER A CA 1
ATOM 1736 C C . SER A 1 231 ? 2.546 11.779 15.576 1.00 71.44 231 SER A C 1
ATOM 1738 O O . SER A 1 231 ? 3.533 11.078 15.358 1.00 71.44 231 SER A O 1
ATOM 1740 N N . GLY A 1 232 ? 2.522 12.713 16.531 1.00 65.81 232 GLY A N 1
ATOM 1741 C CA . GLY A 1 232 ? 3.678 13.058 17.370 1.00 65.81 232 GLY A CA 1
ATOM 1742 C C . GLY A 1 232 ? 4.309 14.411 17.019 1.00 65.81 232 GLY A C 1
ATOM 1743 O O . GLY A 1 232 ? 3.644 15.276 16.450 1.00 65.81 232 GLY A O 1
ATOM 1744 N N . ASP A 1 233 ? 5.574 14.610 17.407 1.00 57.78 233 ASP A N 1
ATOM 1745 C CA . ASP A 1 233 ? 6.312 15.858 17.165 1.00 57.78 233 ASP A CA 1
ATOM 1746 C C . ASP A 1 233 ? 6.530 16.032 15.642 1.00 57.78 233 ASP A C 1
ATOM 1748 O O . ASP A 1 233 ? 7.093 15.132 15.011 1.00 57.78 233 ASP A O 1
ATOM 1752 N N . PRO A 1 234 ? 6.058 17.125 15.009 1.00 53.59 234 PRO A N 1
ATOM 1753 C CA . PRO A 1 234 ? 5.877 17.242 13.555 1.00 53.59 234 PRO A CA 1
ATOM 1754 C C . PRO A 1 234 ? 7.180 17.470 12.764 1.00 53.59 234 PRO A C 1
ATOM 1756 O O . PRO A 1 234 ? 7.195 18.199 11.772 1.00 53.59 234 PRO A O 1
ATOM 1759 N N . GLY A 1 235 ? 8.288 16.858 13.186 1.00 53.03 235 GLY A N 1
ATOM 1760 C CA . GLY A 1 235 ? 9.586 16.933 12.520 1.00 53.03 235 GLY A CA 1
ATOM 1761 C C . GLY A 1 235 ? 9.535 16.388 11.089 1.00 53.03 235 GLY A C 1
ATOM 1762 O O . GLY A 1 235 ? 9.709 15.196 10.875 1.00 53.03 235 GLY A O 1
ATOM 1763 N N . THR A 1 236 ? 9.264 17.280 10.131 1.00 54.91 236 THR A N 1
ATOM 1764 C CA . THR A 1 236 ? 9.503 17.244 8.669 1.00 54.91 236 THR A CA 1
ATOM 1765 C C . THR A 1 236 ? 9.053 16.038 7.832 1.00 54.91 236 THR A C 1
ATOM 1767 O O . THR A 1 236 ? 9.145 16.109 6.609 1.00 54.91 236 THR A O 1
ATOM 1770 N N . ALA A 1 237 ? 8.559 14.945 8.406 1.00 61.38 237 ALA A N 1
ATOM 1771 C CA . ALA A 1 237 ? 8.152 13.779 7.632 1.00 61.38 237 ALA A CA 1
ATOM 1772 C C . ALA A 1 237 ? 6.715 13.923 7.111 1.00 61.38 237 ALA A C 1
ATOM 1774 O O . ALA A 1 237 ? 5.747 13.902 7.871 1.00 61.38 237 ALA A O 1
ATOM 1775 N N . GLU A 1 238 ? 6.567 14.027 5.791 1.00 75.69 238 GLU A N 1
ATOM 1776 C CA . GLU A 1 238 ? 5.262 13.951 5.138 1.00 75.69 238 GLU A CA 1
ATOM 1777 C C . GLU A 1 238 ? 4.757 12.501 5.133 1.00 75.69 238 GLU A C 1
ATOM 1779 O O . GLU A 1 238 ? 5.390 11.598 4.572 1.00 75.69 238 GLU A O 1
ATOM 1784 N N . CYS A 1 239 ? 3.590 12.264 5.732 1.00 81.25 239 CYS A N 1
ATOM 1785 C CA . CYS A 1 239 ? 2.892 10.995 5.562 1.00 81.25 239 CYS A CA 1
ATOM 1786 C C . CYS A 1 239 ? 2.248 10.932 4.164 1.00 81.25 239 CYS A C 1
ATOM 1788 O O . CYS A 1 239 ? 1.726 11.945 3.681 1.00 81.25 239 CYS A O 1
ATOM 1790 N N . PRO A 1 240 ? 2.276 9.764 3.494 1.00 80.75 240 PRO A N 1
ATOM 1791 C CA . PRO A 1 240 ? 1.628 9.592 2.202 1.00 80.75 240 PRO A CA 1
ATOM 1792 C C . PRO A 1 240 ? 0.126 9.875 2.306 1.00 80.75 240 PRO A C 1
ATOM 1794 O O . PRO A 1 240 ? -0.564 9.321 3.158 1.00 80.75 240 PRO A O 1
ATOM 1797 N N . HIS A 1 241 ? -0.380 10.718 1.418 1.00 84.00 241 HIS A N 1
ATOM 1798 C CA . HIS A 1 241 ? -1.793 11.060 1.310 1.00 84.00 241 HIS A CA 1
ATOM 1799 C C . HIS A 1 241 ? -2.168 11.200 -0.166 1.00 84.00 241 HIS A C 1
ATOM 1801 O O . HIS A 1 241 ? -1.298 11.409 -1.012 1.00 84.00 241 HIS A O 1
ATOM 1807 N N . GLY A 1 242 ? -3.455 11.077 -0.481 1.00 83.81 242 GLY A N 1
ATOM 1808 C CA . GLY A 1 242 ? -3.976 11.352 -1.817 1.00 83.81 242 GLY A CA 1
ATOM 1809 C C . GLY A 1 242 ? -5.048 10.378 -2.280 1.00 83.81 242 GLY A C 1
ATOM 1810 O O . GLY A 1 242 ? -5.564 9.558 -1.520 1.00 83.81 242 GLY A O 1
ATOM 1811 N N . THR A 1 243 ? -5.393 10.481 -3.560 1.00 86.81 243 THR A N 1
ATOM 1812 C CA . THR A 1 243 ? -6.346 9.578 -4.213 1.00 86.81 243 THR A CA 1
ATOM 1813 C C . THR A 1 243 ? -5.727 8.930 -5.440 1.00 86.81 243 THR A C 1
ATOM 1815 O O . THR A 1 243 ? -4.843 9.493 -6.083 1.00 86.81 243 THR A O 1
ATOM 1818 N N . GLY A 1 244 ? -6.181 7.728 -5.774 1.00 87.69 244 GLY A N 1
ATOM 1819 C CA . GLY A 1 244 ? -5.652 6.975 -6.902 1.00 87.69 244 GLY A CA 1
ATOM 1820 C C . GLY A 1 244 ? -6.652 5.998 -7.487 1.00 87.69 244 GLY A C 1
ATOM 1821 O O . GLY A 1 244 ? -7.649 5.651 -6.860 1.00 87.69 244 GLY A O 1
ATOM 1822 N N . VAL A 1 245 ? -6.362 5.550 -8.701 1.00 89.56 245 VAL A N 1
ATOM 1823 C CA . VAL A 1 245 ? -7.030 4.438 -9.371 1.00 89.56 245 VAL A CA 1
ATOM 1824 C C . VAL A 1 245 ? -6.019 3.315 -9.523 1.00 89.56 245 VAL A C 1
ATOM 1826 O O . VAL A 1 245 ? -4.851 3.566 -9.834 1.00 89.56 245 VAL A O 1
ATOM 1829 N N . LEU A 1 246 ? -6.468 2.088 -9.280 1.00 91.50 246 LEU A N 1
ATOM 1830 C CA . LEU A 1 246 ? -5.669 0.885 -9.414 1.00 91.50 246 LEU A CA 1
ATOM 1831 C C . LEU A 1 246 ? -5.057 0.836 -10.814 1.00 91.50 246 LEU A C 1
ATOM 1833 O O . LEU A 1 246 ? -5.750 0.879 -11.829 1.00 91.50 246 LEU A O 1
ATOM 1837 N N . TRP A 1 247 ? -3.736 0.770 -10.858 1.00 90.94 247 TRP A N 1
ATOM 1838 C CA . TRP A 1 247 ? -3.000 0.538 -12.080 1.00 90.94 247 TRP A CA 1
ATOM 1839 C C . TRP A 1 247 ? -3.070 -0.928 -12.461 1.00 90.94 247 TRP A C 1
ATOM 1841 O O . TRP A 1 247 ? -2.958 -1.825 -11.625 1.00 90.94 247 TRP A O 1
ATOM 1851 N N . THR A 1 248 ? -3.245 -1.148 -13.756 1.00 90.62 248 THR A N 1
ATOM 1852 C CA . THR A 1 248 ? -3.347 -2.469 -14.351 1.00 90.62 248 THR A CA 1
ATOM 1853 C C . THR A 1 248 ? -2.422 -2.565 -15.556 1.00 90.62 248 THR A C 1
ATOM 1855 O O . THR A 1 248 ? -2.115 -1.578 -16.236 1.00 90.62 248 THR A O 1
ATOM 1858 N N . VAL A 1 249 ? -1.963 -3.787 -15.804 1.00 90.94 249 VAL A N 1
ATOM 1859 C CA . VAL A 1 249 ? -1.206 -4.153 -16.996 1.00 90.94 249 VAL A CA 1
ATOM 1860 C C . VAL A 1 249 ? -2.133 -4.974 -17.873 1.00 90.94 249 VAL A C 1
ATOM 1862 O O . VAL A 1 249 ? -2.534 -6.077 -17.509 1.00 90.94 249 VAL A O 1
ATOM 1865 N N . ASP A 1 250 ? -2.487 -4.422 -19.023 1.00 89.56 250 ASP A N 1
ATOM 1866 C CA . ASP A 1 250 ? -3.251 -5.122 -20.039 1.00 89.56 250 ASP A CA 1
ATOM 1867 C C . ASP A 1 250 ? -2.272 -5.801 -20.998 1.00 89.56 250 ASP A C 1
ATOM 1869 O O . ASP A 1 250 ? -1.533 -5.148 -21.741 1.00 89.56 250 ASP A O 1
ATOM 1873 N N . ALA A 1 251 ? -2.269 -7.133 -20.980 1.00 87.00 251 ALA A N 1
ATOM 1874 C CA . ALA A 1 251 ? -1.372 -7.940 -21.796 1.00 87.00 251 ALA A CA 1
ATOM 1875 C C . ALA A 1 251 ? -1.516 -7.659 -23.301 1.00 87.00 251 ALA A C 1
ATOM 1877 O O . ALA A 1 251 ? -0.548 -7.834 -24.036 1.00 87.00 251 ALA A O 1
ATOM 1878 N N . LYS A 1 252 ? -2.681 -7.179 -23.764 1.00 85.38 252 LYS A N 1
ATOM 1879 C CA . LYS A 1 252 ? -2.902 -6.845 -25.182 1.00 85.38 252 LYS A CA 1
ATOM 1880 C C . LYS A 1 252 ? -2.075 -5.643 -25.651 1.00 85.38 252 LYS A C 1
ATOM 1882 O O . LYS A 1 252 ? -1.894 -5.456 -26.848 1.00 85.38 252 LYS A O 1
ATOM 1887 N N . HIS A 1 253 ? -1.621 -4.815 -24.713 1.00 83.88 253 HIS A N 1
ATOM 1888 C CA . HIS A 1 253 ? -0.817 -3.630 -24.981 1.00 83.88 253 HIS A CA 1
ATOM 1889 C C . HIS A 1 253 ? 0.687 -3.914 -24.915 1.00 83.88 253 HIS A C 1
ATOM 1891 O O . HIS A 1 253 ? 1.494 -3.052 -25.255 1.00 83.88 253 HIS A O 1
ATOM 1897 N N . LEU A 1 254 ? 1.090 -5.104 -24.474 1.00 85.44 254 LEU A N 1
ATOM 1898 C CA . LEU A 1 254 ? 2.501 -5.439 -24.362 1.00 85.44 254 LEU A CA 1
ATOM 1899 C C . LEU A 1 254 ? 3.089 -5.761 -25.745 1.00 85.44 254 LEU A C 1
ATOM 1901 O O . LEU A 1 254 ? 2.479 -6.521 -26.500 1.00 85.44 254 LEU A O 1
ATOM 1905 N N . PRO A 1 255 ? 4.284 -5.231 -26.073 1.00 82.94 255 PRO A N 1
ATOM 1906 C CA . PRO A 1 255 ? 5.056 -5.656 -27.233 1.00 82.94 255 PRO A CA 1
ATOM 1907 C C . PRO A 1 255 ? 5.120 -7.179 -27.378 1.00 82.94 255 PRO A C 1
ATOM 1909 O O . PRO A 1 255 ? 5.542 -7.885 -26.460 1.00 82.94 255 PRO A O 1
ATOM 1912 N N . THR A 1 256 ? 4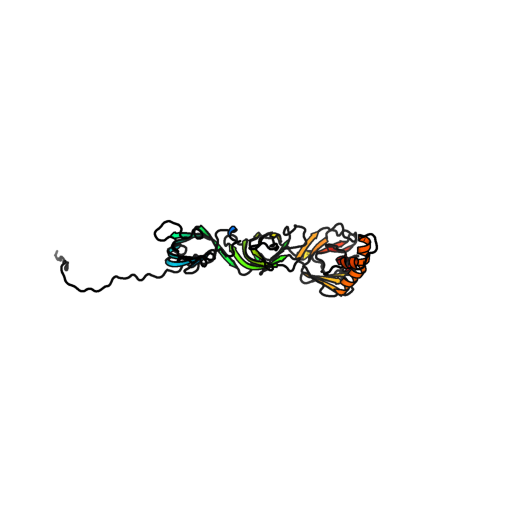.740 -7.688 -28.549 1.00 84.12 256 THR A N 1
ATOM 1913 C CA . THR A 1 256 ? 4.949 -9.092 -28.907 1.00 84.12 256 THR A CA 1
ATOM 1914 C C . THR A 1 256 ? 6.278 -9.244 -29.640 1.00 84.12 256 THR A C 1
ATOM 1916 O O . THR A 1 256 ? 6.417 -8.780 -30.772 1.00 84.12 256 THR A O 1
ATOM 1919 N N . GLY A 1 257 ? 7.238 -9.924 -29.014 1.00 85.50 257 GLY A N 1
ATOM 1920 C CA . GLY A 1 257 ? 8.576 -10.147 -29.568 1.00 85.50 257 GLY A CA 1
ATOM 1921 C C . GLY A 1 257 ? 9.614 -9.138 -29.077 1.00 85.50 257 GLY A C 1
ATOM 1922 O O . GLY A 1 257 ? 9.355 -8.336 -28.179 1.00 85.50 257 GLY A O 1
ATOM 1923 N N . THR A 1 258 ? 10.812 -9.214 -29.653 1.00 92.00 258 THR A N 1
ATOM 1924 C CA . THR A 1 258 ? 11.913 -8.297 -29.335 1.00 92.00 258 THR A CA 1
ATOM 1925 C C . THR A 1 258 ? 11.980 -7.222 -30.403 1.00 92.00 258 THR A C 1
ATOM 1927 O O . THR A 1 258 ? 12.132 -7.523 -31.585 1.00 92.00 258 THR A O 1
ATOM 1930 N N . PHE A 1 259 ? 11.884 -5.966 -29.991 1.00 91.88 259 PHE A N 1
ATOM 1931 C CA . PHE A 1 259 ? 12.030 -4.816 -30.872 1.00 91.88 259 PHE A CA 1
ATOM 1932 C C . PHE A 1 259 ? 13.483 -4.362 -30.874 1.00 91.88 259 PHE A C 1
ATOM 1934 O O . PHE A 1 259 ? 14.081 -4.223 -29.811 1.00 91.88 259 PHE A O 1
ATOM 1941 N N . ASP A 1 260 ? 14.051 -4.121 -32.051 1.00 92.69 260 ASP A N 1
ATOM 1942 C CA . ASP A 1 260 ? 15.457 -3.741 -32.203 1.00 92.69 260 ASP A CA 1
ATOM 1943 C C . ASP A 1 260 ? 15.631 -2.654 -33.274 1.00 92.69 260 ASP A C 1
ATOM 1945 O O . ASP A 1 260 ? 15.118 -2.791 -34.388 1.00 92.69 260 ASP A O 1
ATOM 1949 N N . ASN A 1 261 ? 16.356 -1.581 -32.947 1.00 91.50 261 ASN A N 1
ATOM 1950 C CA . ASN A 1 261 ? 16.745 -0.513 -33.881 1.00 91.50 261 ASN A CA 1
ATOM 1951 C C . ASN A 1 261 ? 18.242 -0.567 -34.281 1.00 91.50 261 ASN A C 1
ATOM 1953 O O . ASN A 1 261 ? 18.748 0.333 -34.949 1.00 91.50 261 ASN A O 1
ATOM 1957 N N . GLY A 1 262 ? 18.972 -1.599 -33.856 1.00 91.31 262 GLY A N 1
ATOM 1958 C CA . GLY A 1 262 ? 20.414 -1.785 -34.022 1.00 91.31 262 GLY A CA 1
ATOM 1959 C C . GLY A 1 262 ? 21.272 -1.144 -32.924 1.00 91.31 262 GLY A C 1
ATOM 1960 O O . GLY A 1 262 ? 22.476 -1.401 -32.879 1.00 91.31 262 GLY A O 1
ATOM 1961 N N . GLN A 1 263 ? 20.685 -0.323 -32.049 1.00 92.94 263 GLN A N 1
ATOM 1962 C CA . GLN A 1 263 ? 21.360 0.341 -30.924 1.00 92.94 263 GLN A CA 1
ATOM 1963 C C . GLN A 1 263 ? 20.823 -0.126 -29.570 1.00 92.94 263 GLN A C 1
ATOM 1965 O O . GLN A 1 263 ? 21.594 -0.293 -28.628 1.00 92.94 263 GLN A O 1
ATOM 1970 N N . VAL A 1 264 ? 19.513 -0.332 -29.480 1.00 94.25 264 VAL A N 1
ATOM 1971 C CA . VAL A 1 264 ? 18.765 -0.722 -28.294 1.00 94.25 264 VAL A CA 1
ATOM 1972 C C . VAL A 1 264 ? 17.777 -1.810 -28.685 1.00 94.25 264 VAL A C 1
ATOM 1974 O O . VAL A 1 264 ? 17.082 -1.733 -29.698 1.00 94.25 264 VAL A O 1
ATOM 1977 N N . THR A 1 265 ? 17.692 -2.815 -27.827 1.00 95.19 265 THR A N 1
ATOM 1978 C CA . THR A 1 265 ? 16.660 -3.843 -27.867 1.00 95.19 265 THR A CA 1
ATOM 1979 C C . THR A 1 265 ? 15.660 -3.617 -26.744 1.00 95.19 265 THR A C 1
ATOM 1981 O O . THR A 1 265 ? 16.035 -3.252 -25.628 1.00 95.19 265 THR A O 1
ATOM 1984 N N . ILE A 1 266 ? 14.386 -3.845 -27.047 1.00 94.81 266 ILE A N 1
ATOM 1985 C CA . ILE A 1 266 ? 13.267 -3.798 -26.112 1.00 94.81 266 ILE A CA 1
ATOM 1986 C C . ILE A 1 266 ? 12.606 -5.169 -26.148 1.00 94.81 266 ILE A C 1
ATOM 1988 O O . ILE A 1 266 ? 12.123 -5.602 -27.193 1.00 94.81 266 ILE A O 1
ATOM 1992 N N . ALA A 1 267 ? 12.554 -5.845 -25.010 1.00 94.25 267 ALA A N 1
ATOM 1993 C CA . ALA A 1 267 ? 11.815 -7.090 -24.864 1.00 94.25 267 ALA A CA 1
ATOM 1994 C C . ALA A 1 267 ? 10.875 -7.002 -23.665 1.00 94.25 267 ALA A C 1
ATOM 1996 O O . ALA A 1 267 ? 11.210 -6.384 -22.655 1.00 94.25 267 ALA A O 1
ATOM 1997 N N . VAL A 1 268 ? 9.717 -7.654 -23.762 1.00 93.62 268 VAL A N 1
ATOM 1998 C CA . VAL A 1 268 ? 8.838 -7.875 -22.612 1.00 93.62 268 VAL A CA 1
ATOM 1999 C C . VAL A 1 268 ? 8.849 -9.348 -22.247 1.00 93.62 268 VAL A C 1
ATOM 2001 O O . VAL A 1 268 ? 8.561 -10.209 -23.077 1.00 93.62 268 VAL A O 1
ATOM 2004 N N . LYS A 1 269 ? 9.193 -9.643 -20.994 1.00 92.00 269 LYS A N 1
ATOM 2005 C CA . LYS A 1 269 ? 9.240 -11.005 -20.465 1.00 92.00 269 LYS A CA 1
ATOM 2006 C C . LYS A 1 269 ? 8.743 -11.018 -19.027 1.00 92.00 269 LYS A C 1
ATOM 2008 O O . LYS A 1 269 ? 9.182 -10.203 -18.227 1.00 92.00 269 LYS A O 1
ATOM 2013 N N . ASP A 1 270 ? 7.834 -11.937 -18.709 1.00 90.31 270 ASP A N 1
ATOM 2014 C CA . ASP A 1 270 ? 7.331 -12.162 -17.346 1.00 90.31 270 ASP A CA 1
ATOM 2015 C C . ASP A 1 270 ? 6.846 -10.868 -16.650 1.00 90.31 270 ASP A C 1
ATOM 2017 O O . ASP A 1 270 ? 7.129 -10.623 -15.479 1.00 90.31 270 ASP A O 1
ATOM 2021 N N . GLY A 1 271 ? 6.149 -9.997 -17.395 1.00 90.44 271 GLY A N 1
ATOM 2022 C CA . GLY A 1 271 ? 5.646 -8.711 -16.887 1.00 90.44 271 GLY A CA 1
ATOM 2023 C C . GLY A 1 271 ? 6.719 -7.633 -16.690 1.00 90.44 271 GLY A C 1
ATOM 2024 O O . GLY A 1 271 ? 6.467 -6.633 -16.017 1.00 90.44 271 GLY A O 1
ATOM 2025 N N . ARG A 1 272 ? 7.915 -7.821 -17.258 1.00 95.00 272 ARG A N 1
ATOM 2026 C CA . ARG A 1 272 ? 9.038 -6.884 -17.176 1.00 95.00 272 ARG A CA 1
ATOM 2027 C C . ARG A 1 272 ? 9.456 -6.385 -18.549 1.00 95.00 272 ARG A C 1
ATOM 2029 O O . ARG A 1 272 ? 9.508 -7.166 -19.495 1.00 95.00 272 ARG A O 1
ATOM 2036 N N . VAL A 1 273 ? 9.816 -5.108 -18.635 1.00 95.25 273 VAL A N 1
ATOM 2037 C CA . VAL A 1 273 ? 10.557 -4.551 -19.770 1.00 95.25 273 VAL A CA 1
ATOM 2038 C C . VAL A 1 273 ? 12.044 -4.782 -19.536 1.00 95.25 273 VAL A C 1
ATOM 2040 O O . VAL A 1 273 ? 12.576 -4.463 -18.473 1.00 95.25 273 VAL A O 1
ATOM 2043 N N . ILE A 1 274 ? 12.708 -5.319 -20.553 1.00 96.19 274 ILE A N 1
ATOM 2044 C CA . ILE A 1 274 ? 14.154 -5.467 -20.624 1.00 96.19 274 ILE A CA 1
ATOM 2045 C C . ILE A 1 274 ? 14.644 -4.549 -21.738 1.00 96.19 274 ILE A C 1
ATOM 2047 O O . ILE A 1 274 ? 14.340 -4.775 -22.910 1.00 96.19 274 ILE A O 1
ATOM 2051 N N . LEU A 1 275 ? 15.405 -3.526 -21.361 1.00 95.62 275 LEU A N 1
ATOM 2052 C CA . LEU A 1 275 ? 16.144 -2.681 -22.290 1.00 95.62 275 LEU A CA 1
ATOM 2053 C C . LEU A 1 275 ? 17.595 -3.135 -22.294 1.00 95.62 275 LEU A C 1
ATOM 2055 O O . LEU A 1 275 ? 18.193 -3.298 -21.230 1.00 95.62 275 LEU A O 1
ATOM 2059 N N . THR A 1 276 ? 18.164 -3.372 -23.470 1.00 96.25 276 THR A N 1
ATOM 2060 C CA . THR A 1 276 ? 19.593 -3.683 -23.607 1.00 96.25 276 THR A CA 1
ATOM 2061 C C . THR A 1 276 ? 20.176 -2.894 -24.760 1.00 96.25 276 THR A C 1
ATOM 2063 O O . THR A 1 276 ? 19.693 -3.011 -25.886 1.00 96.25 276 THR A O 1
ATOM 2066 N N . ASP A 1 277 ? 21.194 -2.088 -24.479 1.00 94.94 277 ASP A N 1
ATOM 2067 C CA . ASP A 1 277 ? 21.926 -1.367 -25.511 1.00 94.94 277 ASP A CA 1
ATOM 2068 C C . ASP A 1 277 ? 23.003 -2.253 -26.168 1.00 94.94 277 ASP A C 1
ATOM 2070 O O . ASP A 1 277 ? 23.363 -3.326 -25.673 1.00 94.94 277 ASP A O 1
ATOM 2074 N N . LYS A 1 278 ? 23.548 -1.793 -27.294 1.00 93.62 278 LYS A N 1
ATOM 2075 C CA . LYS A 1 278 ? 24.601 -2.491 -28.048 1.00 93.62 278 LYS A CA 1
ATOM 2076 C C . LYS A 1 278 ? 25.935 -2.650 -27.301 1.00 93.62 278 LYS A C 1
ATOM 2078 O O . LYS A 1 278 ? 26.764 -3.449 -27.728 1.00 93.62 278 LYS A O 1
ATOM 2083 N N . GLU A 1 279 ? 26.177 -1.869 -26.250 1.00 92.94 279 GLU A N 1
ATOM 2084 C CA . GLU A 1 279 ? 27.420 -1.855 -25.465 1.00 92.94 279 GLU A CA 1
ATOM 2085 C C . GLU A 1 279 ? 27.278 -2.612 -24.129 1.00 92.94 279 GLU A C 1
ATOM 2087 O O . GLU A 1 279 ? 28.249 -2.725 -23.384 1.00 92.94 279 GLU A O 1
ATOM 2092 N N . GLY A 1 280 ? 26.107 -3.195 -23.852 1.00 91.62 280 GLY A N 1
ATOM 2093 C CA . GLY A 1 280 ? 25.835 -4.037 -22.689 1.00 91.62 280 GLY A CA 1
ATOM 2094 C C . GLY A 1 280 ? 25.157 -3.339 -21.503 1.00 91.62 280 GLY A C 1
ATOM 2095 O O . GLY A 1 280 ? 24.964 -3.990 -20.474 1.00 91.62 280 GLY A O 1
ATOM 2096 N N . LEU A 1 281 ? 24.760 -2.064 -21.615 1.00 94.75 281 LEU A N 1
ATOM 2097 C CA . LEU A 1 281 ? 23.890 -1.409 -20.631 1.00 94.75 281 LEU A CA 1
ATOM 2098 C C . LEU A 1 281 ? 22.538 -2.120 -20.619 1.00 94.75 281 LEU A C 1
ATOM 2100 O O . LEU A 1 281 ? 21.880 -2.238 -21.654 1.00 94.75 281 LEU A O 1
ATOM 2104 N N . ARG A 1 282 ? 22.108 -2.575 -19.441 1.00 96.25 282 ARG A N 1
ATOM 2105 C CA . ARG A 1 282 ? 20.871 -3.343 -19.293 1.00 96.25 282 ARG A CA 1
ATOM 2106 C C . ARG A 1 282 ? 20.010 -2.831 -18.153 1.00 96.25 282 ARG A C 1
ATOM 2108 O O . ARG A 1 282 ? 20.472 -2.735 -17.021 1.00 96.25 282 ARG A O 1
ATOM 2115 N N . CYS A 1 283 ? 18.732 -2.617 -18.441 1.00 95.62 283 CYS A N 1
ATOM 2116 C CA . CYS A 1 283 ? 17.694 -2.315 -17.461 1.00 95.62 283 CYS A CA 1
ATOM 2117 C C . CYS A 1 283 ? 16.607 -3.383 -17.508 1.00 95.62 283 CYS A C 1
ATOM 2119 O O . CYS A 1 283 ? 16.177 -3.785 -18.586 1.00 95.62 283 CYS A O 1
ATOM 2121 N N . GLU A 1 284 ? 16.174 -3.847 -16.339 1.00 96.00 284 GLU A N 1
ATOM 2122 C CA . GLU A 1 284 ? 15.108 -4.836 -16.198 1.00 96.00 284 GLU A CA 1
ATOM 2123 C C . GLU A 1 284 ? 14.108 -4.347 -15.153 1.00 96.00 284 GLU A C 1
ATOM 2125 O O . GLU A 1 284 ? 14.443 -4.214 -13.977 1.00 96.00 284 GLU A O 1
ATOM 2130 N N . GLN A 1 285 ? 12.888 -4.046 -15.591 1.00 94.62 285 GLN A N 1
ATOM 2131 C CA . GLN A 1 285 ? 11.913 -3.308 -14.791 1.00 94.62 285 GLN A CA 1
ATOM 2132 C C . GLN A 1 285 ? 10.534 -3.940 -14.867 1.00 94.62 285 GLN A C 1
ATOM 2134 O O . GLN A 1 285 ? 10.057 -4.268 -15.949 1.00 94.62 285 GLN A O 1
ATOM 2139 N N . GLU A 1 286 ? 9.874 -4.062 -13.719 1.00 93.94 286 GLU A N 1
ATOM 2140 C CA . GLU A 1 286 ? 8.455 -4.415 -13.635 1.00 93.94 286 GLU A CA 1
ATOM 2141 C C . GLU A 1 286 ? 7.598 -3.365 -14.355 1.00 93.94 286 GLU A C 1
ATOM 2143 O O . GLU A 1 286 ? 7.812 -2.160 -14.197 1.00 93.94 286 GLU A O 1
ATOM 2148 N N . ILE A 1 287 ? 6.616 -3.825 -15.129 1.00 93.06 287 ILE A N 1
ATOM 2149 C CA . ILE A 1 287 ? 5.602 -2.964 -15.733 1.00 93.06 287 ILE A CA 1
ATOM 2150 C C . ILE A 1 287 ? 4.510 -2.733 -14.691 1.00 93.06 287 ILE A C 1
ATOM 2152 O O . ILE A 1 287 ? 3.857 -3.671 -14.245 1.00 93.06 287 ILE A O 1
ATOM 2156 N N . LEU A 1 288 ? 4.307 -1.477 -14.308 1.00 91.88 288 LEU A N 1
ATOM 2157 C CA . LEU A 1 288 ? 3.314 -1.086 -13.309 1.00 91.88 288 LEU A CA 1
ATOM 2158 C C . LEU A 1 288 ? 1.953 -0.773 -13.931 1.00 91.88 288 LEU A C 1
ATOM 2160 O O . LEU A 1 288 ? 0.922 -0.978 -13.297 1.00 91.88 288 LEU A O 1
ATOM 2164 N N . ARG A 1 289 ? 1.949 -0.241 -15.156 1.00 90.12 289 ARG A N 1
ATOM 2165 C CA . ARG A 1 289 ? 0.737 0.170 -15.870 1.00 90.12 289 ARG A CA 1
ATOM 2166 C C . ARG A 1 289 ? 0.957 0.127 -17.371 1.00 90.12 289 ARG A C 1
ATOM 2168 O O . ARG A 1 289 ? 2.025 0.512 -17.841 1.00 90.12 289 ARG A O 1
ATOM 2175 N N . THR A 1 290 ? -0.090 -0.214 -18.111 1.00 88.88 290 THR A N 1
ATOM 2176 C CA . THR A 1 290 ? -0.194 0.067 -19.551 1.00 88.88 290 THR A CA 1
ATOM 2177 C C . THR A 1 290 ? -1.351 1.022 -19.829 1.00 88.88 290 THR A C 1
ATOM 2179 O O . THR A 1 290 ? -2.416 0.890 -19.227 1.00 88.88 290 THR A O 1
ATOM 2182 N N . SER A 1 291 ? -1.189 1.953 -20.764 1.00 82.81 291 SER A N 1
ATOM 2183 C CA . SER A 1 291 ? -2.286 2.794 -21.258 1.00 82.81 291 SER A CA 1
ATOM 2184 C C . SER A 1 291 ? -2.073 3.190 -22.710 1.00 82.81 291 SER A C 1
ATOM 2186 O O . SER A 1 291 ? -0.947 3.490 -23.095 1.00 82.81 291 SER A O 1
ATOM 2188 N N . GLU A 1 292 ? -3.142 3.279 -23.492 1.00 78.19 292 GLU A N 1
ATOM 2189 C CA . GLU A 1 292 ? -3.077 3.873 -24.828 1.00 78.19 292 GLU A CA 1
ATOM 2190 C C . GLU A 1 292 ? -2.946 5.398 -24.720 1.00 78.19 292 GLU A C 1
ATOM 2192 O O . GLU A 1 292 ? -3.738 6.062 -24.047 1.00 78.19 292 GLU A O 1
ATOM 2197 N N . ARG A 1 293 ? -1.940 5.971 -25.384 1.00 68.00 293 ARG A N 1
ATOM 2198 C CA . ARG A 1 293 ? -1.767 7.420 -25.508 1.00 68.00 293 ARG A CA 1
ATOM 2199 C C . ARG A 1 293 ? -1.127 7.740 -26.852 1.00 68.00 293 ARG A C 1
ATOM 2201 O O . ARG A 1 293 ? -0.095 7.190 -27.216 1.00 68.00 293 ARG A O 1
ATOM 2208 N N . SER A 1 294 ? -1.695 8.703 -27.569 1.00 60.38 294 SER A N 1
ATOM 2209 C CA . SER A 1 294 ? -0.967 9.330 -28.676 1.00 60.38 294 SER A CA 1
ATOM 2210 C C . SER A 1 294 ? -0.006 10.367 -28.104 1.00 60.38 294 SER A C 1
ATOM 2212 O O . SER A 1 294 ? -0.420 11.220 -27.316 1.00 60.38 294 SER A O 1
ATOM 2214 N N . VAL A 1 295 ? 1.271 10.291 -28.473 1.00 58.97 295 VAL A N 1
ATOM 2215 C CA . VAL A 1 295 ? 2.300 11.220 -27.995 1.00 58.97 295 VAL A CA 1
ATOM 2216 C C . VAL A 1 295 ? 2.791 12.046 -29.174 1.00 58.97 295 VAL A C 1
ATOM 2218 O O . VAL A 1 295 ? 3.541 11.583 -30.032 1.00 58.97 295 VAL A O 1
ATOM 2221 N N . THR A 1 296 ? 2.336 13.296 -29.214 1.00 52.50 296 THR A N 1
ATOM 2222 C CA . THR A 1 296 ? 2.801 14.319 -30.152 1.00 52.50 296 THR A CA 1
ATOM 2223 C C . THR A 1 296 ? 3.902 15.141 -29.486 1.00 52.50 296 THR A C 1
ATOM 2225 O O . THR A 1 296 ? 3.631 15.801 -28.485 1.00 52.50 296 THR A O 1
ATOM 2228 N N . GLY A 1 297 ? 5.123 15.114 -30.031 1.00 47.81 297 GLY A N 1
ATOM 2229 C CA . GLY A 1 297 ? 6.252 15.920 -29.535 1.00 47.81 297 GLY A CA 1
ATOM 2230 C C . GLY A 1 297 ? 7.369 15.128 -28.851 1.00 47.81 297 GLY A C 1
ATOM 2231 O O . GLY A 1 297 ? 7.887 15.565 -27.827 1.00 47.81 297 GLY A O 1
ATOM 2232 N N . SER A 1 298 ? 7.745 13.965 -29.386 1.00 49.81 298 SER A N 1
ATOM 2233 C CA . SER A 1 298 ? 8.973 13.288 -28.965 1.00 49.81 298 SER A CA 1
ATOM 2234 C C . SER A 1 298 ? 10.205 14.119 -29.352 1.00 49.81 298 SER A C 1
ATOM 2236 O O . SER A 1 298 ? 10.193 14.867 -30.333 1.00 49.81 298 SER A O 1
ATOM 2238 N N . HIS A 1 299 ? 11.282 13.998 -28.573 1.00 44.72 299 HIS A N 1
ATOM 2239 C CA . HIS A 1 299 ? 12.499 14.791 -28.775 1.00 44.72 299 HIS A CA 1
ATOM 2240 C C . HIS A 1 299 ? 13.180 14.511 -30.134 1.00 44.72 299 HIS A C 1
ATOM 2242 O O . HIS A 1 299 ? 13.915 15.361 -30.631 1.00 44.72 299 HIS A O 1
ATOM 2248 N N . ASP A 1 300 ? 12.884 13.364 -30.761 1.00 49.06 300 ASP A N 1
ATOM 2249 C CA . ASP A 1 300 ? 13.340 12.960 -32.098 1.00 49.06 300 ASP A CA 1
ATOM 2250 C C . ASP A 1 300 ? 12.446 13.475 -33.250 1.00 49.06 300 ASP A C 1
ATOM 2252 O O . ASP A 1 300 ? 12.708 13.177 -34.414 1.00 49.06 300 ASP A O 1
ATOM 2256 N N . GLY A 1 301 ? 11.403 14.264 -32.951 1.00 46.12 301 GLY A N 1
ATOM 2257 C CA . GLY A 1 301 ? 10.586 14.968 -33.945 1.00 46.12 301 GLY A CA 1
ATOM 2258 C C . GLY A 1 301 ? 9.601 14.098 -34.735 1.00 46.12 301 GLY A C 1
ATOM 2259 O O . GLY A 1 301 ? 8.966 14.604 -35.662 1.00 46.12 301 GLY A O 1
ATOM 2260 N N . ILE A 1 302 ? 9.441 12.815 -34.389 1.00 50.56 302 ILE A N 1
ATOM 2261 C CA . ILE A 1 302 ? 8.537 11.886 -35.082 1.00 50.56 302 ILE A CA 1
ATOM 2262 C C . ILE A 1 302 ? 7.370 11.516 -34.154 1.00 50.56 302 ILE A C 1
ATOM 2264 O O . ILE A 1 302 ? 7.585 10.833 -33.157 1.00 50.56 302 ILE A O 1
ATOM 2268 N N . PRO A 1 303 ? 6.121 11.916 -34.458 1.00 56.88 303 PRO A N 1
ATOM 2269 C CA . PRO A 1 303 ? 4.983 11.630 -33.587 1.00 56.88 303 PRO A CA 1
ATOM 2270 C C . PRO A 1 303 ? 4.750 10.120 -33.443 1.00 56.88 303 PRO A C 1
ATOM 2272 O O . PRO A 1 303 ? 4.709 9.395 -34.439 1.00 56.88 303 PRO A O 1
ATOM 2275 N N . VAL A 1 304 ? 4.531 9.661 -32.207 1.00 58.91 304 VAL A N 1
ATOM 2276 C CA . VAL A 1 304 ? 4.049 8.302 -31.933 1.00 58.91 304 VAL A CA 1
ATOM 2277 C C . VAL A 1 304 ? 2.524 8.345 -31.949 1.00 58.91 304 VAL A C 1
ATOM 2279 O O . VAL A 1 304 ? 1.894 8.917 -31.054 1.00 58.91 304 VAL A O 1
ATOM 2282 N N . THR A 1 305 ? 1.920 7.765 -32.985 1.00 57.34 305 THR A N 1
ATOM 2283 C CA . THR A 1 305 ? 0.459 7.744 -33.151 1.00 57.34 305 THR A CA 1
ATOM 2284 C C . THR A 1 305 ? -0.081 6.426 -32.605 1.00 57.34 305 THR A C 1
ATOM 2286 O O . THR A 1 305 ? 0.451 5.374 -32.942 1.00 57.34 305 THR A O 1
ATOM 2289 N N . GLY A 1 306 ? -1.106 6.467 -31.744 1.00 63.41 306 GLY A N 1
ATOM 2290 C CA . GLY A 1 306 ? -1.720 5.244 -31.203 1.00 63.41 306 GLY A CA 1
ATOM 2291 C C . GLY A 1 306 ? -0.791 4.378 -30.339 1.00 63.41 306 GLY A C 1
ATOM 2292 O O . GLY A 1 306 ? -0.969 3.167 -30.286 1.00 63.41 306 GLY A O 1
ATOM 2293 N N . GLY A 1 307 ? 0.217 4.975 -29.693 1.00 72.31 307 GLY A N 1
ATOM 2294 C CA . GLY A 1 307 ? 1.191 4.233 -28.894 1.00 72.31 307 GLY A CA 1
ATOM 2295 C C . GLY A 1 307 ? 0.641 3.710 -27.567 1.00 72.31 307 GLY A C 1
ATOM 2296 O O . GLY A 1 307 ? -0.237 4.305 -26.942 1.00 72.31 307 GLY A O 1
ATOM 2297 N N . VAL A 1 308 ? 1.208 2.604 -27.103 1.00 82.88 308 VAL A N 1
ATOM 2298 C CA . VAL A 1 308 ? 1.079 2.127 -25.730 1.00 82.88 308 VAL A CA 1
ATOM 2299 C C . VAL A 1 308 ? 2.153 2.791 -24.881 1.00 82.88 308 VAL A C 1
ATOM 2301 O O . VAL A 1 308 ? 3.338 2.728 -25.195 1.00 82.88 308 VAL A O 1
ATOM 2304 N N . VAL A 1 309 ? 1.740 3.371 -23.761 1.00 85.00 309 VAL A N 1
ATOM 2305 C CA . VAL A 1 309 ? 2.617 3.812 -22.678 1.00 85.00 309 VAL A CA 1
ATOM 2306 C C . VAL A 1 309 ? 2.686 2.714 -21.628 1.00 85.00 309 VAL A C 1
ATOM 2308 O O . VAL A 1 309 ? 1.659 2.299 -21.092 1.00 85.00 309 VAL A O 1
ATOM 2311 N N . MET A 1 310 ? 3.897 2.278 -21.314 1.00 89.88 310 MET A N 1
ATOM 2312 C CA . MET A 1 310 ? 4.226 1.425 -20.180 1.00 89.88 310 MET A CA 1
ATOM 2313 C C . MET A 1 310 ? 4.874 2.282 -19.091 1.00 89.88 310 MET A C 1
ATOM 2315 O O . MET A 1 310 ? 5.914 2.895 -19.330 1.00 89.88 310 MET A O 1
ATOM 2319 N N . VAL A 1 311 ? 4.278 2.316 -17.899 1.00 89.62 311 VAL A N 1
ATOM 2320 C CA . VAL A 1 311 ? 4.908 2.888 -16.697 1.00 89.62 311 VAL A CA 1
ATOM 2321 C C . VAL A 1 311 ? 5.712 1.786 -16.021 1.00 89.62 311 VAL A C 1
ATOM 2323 O O . VAL A 1 311 ? 5.193 0.690 -15.806 1.00 89.62 311 VAL A O 1
ATOM 2326 N N . LEU A 1 312 ? 6.968 2.069 -15.697 1.00 91.00 312 LEU A N 1
ATOM 2327 C CA . LEU A 1 312 ? 7.949 1.102 -15.220 1.00 91.00 312 LEU A CA 1
ATOM 2328 C C . LEU A 1 312 ? 8.333 1.385 -13.766 1.00 91.00 312 LEU A C 1
ATOM 2330 O O . LEU A 1 312 ? 8.416 2.538 -13.336 1.00 91.00 312 LEU A O 1
ATOM 2334 N N . ALA A 1 313 ? 8.589 0.324 -13.003 1.00 89.44 313 ALA A N 1
ATOM 2335 C CA . ALA A 1 313 ? 9.106 0.434 -11.645 1.00 89.44 313 ALA A CA 1
ATOM 2336 C C . ALA A 1 313 ? 10.495 1.082 -11.624 1.00 89.44 313 ALA A C 1
ATOM 2338 O O . ALA A 1 313 ? 11.253 1.000 -12.594 1.00 89.44 313 ALA A O 1
ATOM 2339 N N . ARG A 1 314 ? 10.852 1.707 -10.496 1.00 87.25 314 ARG A N 1
ATOM 2340 C CA . ARG A 1 314 ? 12.198 2.255 -10.291 1.00 87.25 314 ARG A CA 1
ATOM 2341 C C . ARG A 1 314 ? 13.190 1.100 -10.351 1.00 87.25 314 ARG A C 1
ATOM 2343 O O . ARG A 1 314 ? 12.943 0.048 -9.767 1.00 87.25 314 ARG A O 1
ATOM 2350 N N . ALA A 1 315 ? 14.293 1.304 -11.054 1.00 88.94 315 ALA A N 1
ATOM 2351 C CA . ALA A 1 315 ? 15.411 0.379 -11.047 1.00 88.94 315 ALA A CA 1
ATOM 2352 C C . ALA A 1 315 ? 16.698 1.124 -11.381 1.00 88.94 315 ALA A C 1
ATOM 2354 O O . ALA A 1 315 ? 16.679 2.145 -12.070 1.00 88.94 315 ALA A O 1
ATOM 2355 N N . THR A 1 316 ? 17.814 0.564 -10.940 1.00 90.50 316 THR A N 1
ATOM 2356 C CA . THR A 1 316 ? 19.142 0.888 -11.456 1.00 90.50 316 THR A CA 1
ATOM 2357 C C . THR A 1 316 ? 19.531 -0.136 -12.528 1.00 90.50 316 THR A C 1
ATOM 2359 O O . THR A 1 316 ? 18.960 -1.235 -12.566 1.00 90.50 316 THR A O 1
ATOM 2362 N N . PRO A 1 317 ? 20.469 0.193 -13.436 1.00 93.00 317 PRO A N 1
ATOM 2363 C CA . PRO A 1 317 ? 20.916 -0.754 -14.446 1.00 93.00 317 PRO A CA 1
ATOM 2364 C C . PRO A 1 317 ? 21.439 -2.049 -13.818 1.00 93.00 317 PRO A C 1
ATOM 2366 O O . PRO A 1 317 ? 22.290 -2.027 -12.930 1.00 93.00 317 PRO A O 1
ATOM 2369 N N . ALA A 1 318 ? 20.962 -3.184 -14.321 1.00 93.31 318 ALA A N 1
ATOM 2370 C CA . ALA A 1 318 ? 21.414 -4.509 -13.910 1.00 93.31 318 ALA A CA 1
ATOM 2371 C C . ALA A 1 318 ? 22.831 -4.828 -14.426 1.00 93.31 318 ALA A C 1
ATOM 2373 O O . ALA A 1 318 ? 23.506 -5.698 -13.878 1.00 93.31 318 ALA A O 1
ATOM 2374 N N . ALA A 1 319 ? 23.272 -4.151 -15.491 1.00 94.38 319 ALA A N 1
ATOM 2375 C CA . ALA A 1 319 ? 24.619 -4.253 -16.047 1.00 94.38 319 ALA A CA 1
ATOM 2376 C C . ALA A 1 319 ? 24.986 -2.992 -16.846 1.00 94.38 319 ALA A C 1
ATOM 2378 O O . ALA A 1 319 ? 24.100 -2.245 -17.268 1.00 94.38 319 ALA A O 1
ATOM 2379 N N . GLY A 1 320 ? 26.287 -2.781 -17.071 1.00 91.69 320 GLY A N 1
ATOM 2380 C CA . GLY A 1 320 ? 26.816 -1.755 -17.975 1.00 91.69 320 GLY A CA 1
ATOM 2381 C C . GLY A 1 320 ? 26.588 -0.313 -17.517 1.00 91.69 320 GLY A C 1
ATOM 2382 O O . GLY A 1 320 ? 26.551 0.592 -18.349 1.00 91.69 320 GLY A O 1
ATOM 2383 N N . ARG A 1 321 ? 26.427 -0.068 -16.209 1.00 90.75 321 ARG A N 1
ATOM 2384 C CA . ARG A 1 321 ? 26.223 1.281 -15.645 1.00 90.75 321 ARG A CA 1
ATOM 2385 C C . ARG A 1 321 ? 27.335 2.248 -16.072 1.00 90.75 321 ARG A C 1
ATOM 2387 O O . ARG A 1 321 ? 27.058 3.390 -16.420 1.00 90.75 321 ARG A O 1
ATOM 2394 N N . GLU A 1 322 ? 28.573 1.773 -16.099 1.00 90.06 322 GLU A N 1
ATOM 2395 C CA . GLU A 1 322 ? 29.773 2.507 -16.504 1.00 90.06 322 GLU A CA 1
ATOM 2396 C C . GLU A 1 322 ? 29.750 2.980 -17.968 1.00 90.06 322 GLU A C 1
ATOM 2398 O O . GLU A 1 322 ? 30.450 3.928 -18.330 1.00 90.06 322 GLU A O 1
ATOM 2403 N N . VAL A 1 323 ? 28.951 2.336 -18.827 1.00 90.44 323 VAL A N 1
ATOM 2404 C CA . VAL A 1 323 ? 28.746 2.764 -20.218 1.00 90.44 323 VAL A CA 1
ATOM 2405 C C . VAL A 1 323 ? 27.941 4.061 -20.237 1.00 90.44 323 VAL A C 1
ATOM 2407 O O . VAL A 1 323 ? 28.355 5.042 -20.855 1.00 90.44 323 VAL A O 1
ATOM 2410 N N . CYS A 1 324 ? 26.818 4.079 -19.517 1.00 89.25 324 CYS A N 1
ATOM 2411 C CA . CYS A 1 324 ? 25.968 5.259 -19.375 1.00 89.25 324 CYS A CA 1
ATOM 2412 C C . CYS A 1 324 ? 26.722 6.407 -18.693 1.00 89.25 324 CYS A C 1
ATOM 2414 O O . CYS A 1 324 ? 26.710 7.526 -19.200 1.00 89.25 324 CYS A O 1
ATOM 2416 N N . ASP A 1 325 ? 27.458 6.104 -17.621 1.00 88.94 325 ASP A N 1
ATOM 2417 C CA . ASP A 1 325 ? 28.272 7.075 -16.886 1.00 88.94 325 ASP A CA 1
ATOM 2418 C C . ASP A 1 325 ? 29.259 7.805 -17.803 1.00 88.94 325 ASP A C 1
ATOM 2420 O O . ASP A 1 325 ? 29.266 9.033 -17.902 1.00 88.94 325 ASP A O 1
ATOM 2424 N N . ARG A 1 326 ? 30.027 7.043 -18.586 1.00 89.31 326 ARG A N 1
ATOM 2425 C CA . ARG A 1 326 ? 30.979 7.594 -19.554 1.00 89.31 326 ARG A CA 1
ATOM 2426 C C . ARG A 1 326 ? 30.296 8.450 -20.618 1.00 89.31 326 ARG A C 1
ATOM 2428 O O . ARG A 1 326 ? 30.821 9.498 -20.986 1.00 89.31 326 ARG A O 1
ATOM 2435 N N . ARG A 1 327 ? 29.142 8.017 -21.136 1.00 89.25 327 ARG A N 1
ATOM 2436 C CA . ARG A 1 327 ? 28.387 8.786 -22.140 1.00 89.25 327 ARG A CA 1
ATOM 2437 C C . ARG A 1 327 ? 27.879 10.104 -21.566 1.00 89.25 327 ARG A C 1
ATOM 2439 O O . ARG A 1 327 ? 28.002 11.117 -22.247 1.00 89.25 327 ARG A O 1
ATOM 2446 N N . GLN A 1 328 ? 27.381 10.114 -20.329 1.00 86.75 328 GLN A N 1
ATOM 2447 C CA . GLN A 1 328 ? 26.960 11.344 -19.655 1.00 86.75 328 GLN A CA 1
ATOM 2448 C C . GLN A 1 328 ? 28.128 12.316 -19.474 1.00 86.75 328 GLN A C 1
ATOM 2450 O O . GLN A 1 328 ? 28.016 13.470 -19.884 1.00 86.75 328 GLN A O 1
ATOM 2455 N N . HIS A 1 329 ? 29.275 11.842 -18.981 1.00 86.81 329 HIS A N 1
ATOM 2456 C CA . HIS A 1 329 ? 30.483 12.663 -18.852 1.00 86.81 329 HIS A CA 1
ATOM 2457 C C . HIS A 1 329 ? 30.970 13.218 -20.198 1.00 86.81 329 HIS A C 1
ATOM 2459 O O . HIS A 1 329 ? 31.424 14.356 -20.271 1.00 86.81 329 HIS A O 1
ATOM 2465 N N . ASN A 1 330 ? 30.843 12.449 -21.284 1.00 87.81 330 ASN A N 1
ATOM 2466 C CA . ASN A 1 330 ? 31.247 12.900 -22.616 1.00 87.81 330 ASN A CA 1
ATOM 2467 C C . ASN A 1 330 ? 30.350 14.017 -23.172 1.00 87.81 330 ASN A C 1
ATOM 2469 O O . ASN A 1 330 ? 30.840 14.854 -23.928 1.00 87.81 330 ASN A O 1
ATOM 2473 N N . ILE A 1 331 ? 29.056 14.033 -22.833 1.00 85.38 331 ILE A N 1
ATOM 2474 C CA . ILE A 1 331 ? 28.123 15.059 -23.326 1.00 85.38 331 ILE A CA 1
ATOM 2475 C C . ILE A 1 331 ? 27.972 16.250 -22.374 1.00 85.38 331 ILE A C 1
ATOM 2477 O O . ILE A 1 331 ? 27.571 17.325 -22.818 1.00 85.38 331 ILE A O 1
ATOM 2481 N N . ALA A 1 332 ? 28.301 16.091 -21.088 1.00 85.38 332 ALA A N 1
ATOM 2482 C CA . ALA A 1 332 ? 28.154 17.132 -20.071 1.00 85.38 332 ALA A CA 1
ATOM 2483 C C . ALA A 1 332 ? 28.829 18.471 -20.450 1.00 85.38 332 ALA A C 1
ATOM 2485 O O . ALA A 1 332 ? 28.169 19.506 -20.318 1.00 85.38 332 ALA A O 1
ATOM 2486 N N . PRO A 1 333 ? 30.058 18.507 -21.018 1.00 85.12 333 PRO A N 1
ATOM 2487 C CA . PRO A 1 333 ? 30.668 19.758 -21.474 1.00 85.12 333 PRO A CA 1
ATOM 2488 C C . PRO A 1 333 ? 29.847 20.475 -22.550 1.00 85.12 333 PRO A C 1
ATOM 2490 O O . PRO A 1 333 ? 29.696 21.695 -22.503 1.00 85.12 333 PRO A O 1
ATOM 2493 N N . THR A 1 334 ? 29.297 19.723 -23.509 1.00 82.62 334 THR A N 1
ATOM 2494 C CA . THR A 1 334 ? 28.474 20.269 -24.596 1.00 82.62 334 THR A CA 1
ATOM 2495 C C . THR A 1 334 ? 27.164 20.828 -24.057 1.00 82.62 334 THR A C 1
ATOM 2497 O O . THR A 1 334 ? 26.820 21.964 -24.367 1.00 82.62 334 THR A O 1
ATOM 2500 N N . LEU A 1 335 ? 26.475 20.083 -23.189 1.00 80.06 335 LEU A N 1
ATOM 2501 C CA . LEU A 1 335 ? 25.216 20.529 -22.583 1.00 80.06 335 LEU A CA 1
ATOM 2502 C C . LEU A 1 335 ? 25.394 21.767 -21.712 1.00 80.06 335 LEU A C 1
ATOM 2504 O O . LEU A 1 335 ? 24.559 22.674 -21.728 1.00 80.06 335 LEU A O 1
ATOM 2508 N N . CYS A 1 336 ? 26.491 21.812 -20.962 1.00 83.50 336 CYS A N 1
ATOM 2509 C CA . CYS A 1 336 ? 26.820 22.965 -20.150 1.00 83.50 336 CYS A CA 1
ATOM 2510 C C . CYS A 1 336 ? 27.087 24.194 -21.034 1.00 83.50 336 CYS A C 1
ATOM 2512 O O . CYS A 1 336 ? 26.513 25.262 -20.801 1.00 83.50 336 CYS A O 1
ATOM 2514 N N . ALA A 1 337 ? 27.872 24.029 -22.105 1.00 83.75 337 ALA A N 1
ATO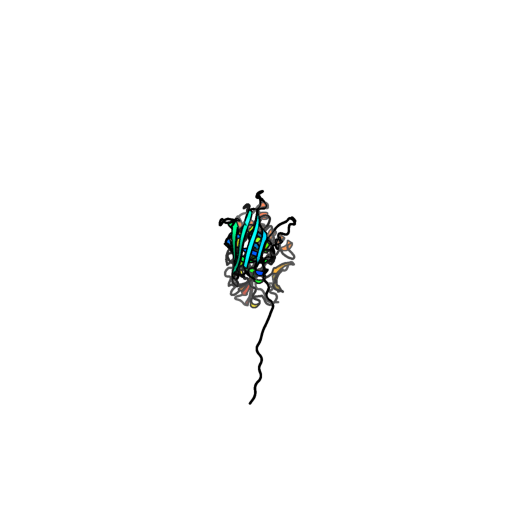M 2515 C CA . ALA A 1 337 ? 28.176 25.116 -23.026 1.00 83.75 337 ALA A CA 1
ATOM 2516 C C . ALA A 1 337 ? 26.940 25.635 -23.777 1.00 83.75 337 ALA A C 1
ATOM 2518 O O . ALA A 1 337 ? 26.791 26.844 -23.951 1.00 83.75 337 ALA A O 1
ATOM 2519 N N . GLU A 1 338 ? 26.026 24.750 -24.180 1.00 81.94 338 GLU A N 1
ATOM 2520 C CA . GLU A 1 338 ? 24.752 25.123 -24.805 1.00 81.94 338 GLU A CA 1
ATOM 2521 C C . GLU A 1 338 ? 23.842 25.893 -23.843 1.00 81.94 338 GLU A C 1
ATOM 2523 O O . GLU A 1 338 ? 23.228 26.886 -24.234 1.00 81.94 338 GLU A O 1
ATOM 2528 N N . ARG A 1 339 ? 23.779 25.478 -22.570 1.00 82.00 339 ARG A N 1
ATOM 2529 C CA . ARG A 1 339 ? 22.946 26.140 -21.559 1.00 82.00 339 ARG A CA 1
ATOM 2530 C C . ARG A 1 339 ? 23.468 27.522 -21.172 1.00 82.00 339 ARG A C 1
ATOM 2532 O O . ARG A 1 339 ? 22.663 28.417 -20.921 1.00 82.00 339 ARG A O 1
ATOM 2539 N N . LEU A 1 340 ? 24.787 27.689 -21.086 1.00 83.00 340 LEU A N 1
ATOM 2540 C CA . LEU A 1 340 ? 25.413 28.949 -20.669 1.00 83.00 340 LEU A CA 1
ATOM 2541 C C . LEU A 1 340 ? 25.794 29.860 -21.846 1.00 83.00 340 LEU A C 1
ATOM 2543 O O . LEU A 1 340 ? 26.101 31.031 -21.634 1.00 83.00 340 LEU A O 1
ATOM 2547 N N . GLY A 1 341 ? 25.782 29.350 -23.082 1.00 83.31 341 GLY A N 1
ATOM 2548 C CA . GLY A 1 341 ? 26.219 30.081 -24.274 1.00 83.31 341 GLY A CA 1
ATOM 2549 C C . GLY A 1 341 ? 27.728 30.367 -24.314 1.00 83.31 341 GLY A C 1
ATOM 2550 O O . GLY A 1 341 ? 28.172 31.210 -25.093 1.00 83.31 341 GLY A O 1
ATOM 2551 N N . MET A 1 342 ? 28.518 29.701 -23.468 1.00 83.38 342 MET A N 1
ATOM 2552 C CA . MET A 1 342 ? 29.969 29.864 -23.342 1.00 83.38 342 MET A CA 1
ATOM 2553 C C . MET A 1 342 ? 30.621 28.570 -22.829 1.00 83.38 342 MET A C 1
ATOM 2555 O O . MET A 1 342 ? 29.933 27.773 -22.196 1.00 83.38 342 MET A O 1
ATOM 2559 N N . PRO A 1 343 ? 31.928 28.338 -23.062 1.00 82.19 343 PRO A N 1
ATOM 2560 C CA . PRO A 1 343 ? 32.618 27.166 -22.523 1.00 82.19 343 PRO A CA 1
ATOM 2561 C C . PRO A 1 343 ? 32.516 27.096 -20.993 1.00 82.19 343 PRO A C 1
ATOM 2563 O O . PRO A 1 343 ? 32.719 28.105 -20.317 1.00 82.19 343 PRO A O 1
ATOM 2566 N N . CYS A 1 344 ? 32.231 25.908 -20.461 1.00 84.06 344 CYS A N 1
ATOM 2567 C CA . CYS A 1 344 ? 32.119 25.682 -19.022 1.00 84.06 344 CYS A CA 1
ATOM 2568 C C . CYS A 1 344 ? 33.447 25.294 -18.373 1.00 84.06 344 CYS A C 1
ATOM 2570 O O . CYS A 1 344 ? 34.245 24.557 -18.952 1.00 84.06 344 CYS A O 1
ATOM 2572 N N . GLU A 1 345 ? 33.649 25.745 -17.136 1.00 85.25 345 GLU A N 1
ATOM 2573 C CA . GLU A 1 345 ? 34.706 25.238 -16.261 1.00 85.25 345 GLU A CA 1
ATOM 2574 C C . GLU A 1 345 ? 34.363 23.825 -15.764 1.00 85.25 345 GLU A C 1
ATOM 2576 O O . GLU A 1 345 ? 33.190 23.494 -15.599 1.00 85.25 345 GLU A O 1
ATOM 2581 N N . GLN A 1 346 ? 35.378 22.997 -15.489 1.00 81.00 346 GLN A N 1
ATOM 2582 C CA . GLN A 1 346 ? 35.185 21.583 -15.134 1.00 81.00 346 GLN A CA 1
ATOM 2583 C C . GLN A 1 346 ? 34.257 21.386 -13.924 1.00 81.00 346 GLN A C 1
ATOM 2585 O O . GLN A 1 346 ? 33.401 20.514 -13.959 1.00 81.00 346 GLN A O 1
ATOM 2590 N N . ALA A 1 347 ? 34.358 22.244 -12.904 1.00 79.44 347 ALA A N 1
ATOM 2591 C CA . ALA A 1 347 ? 33.493 22.169 -11.725 1.00 79.44 347 ALA A CA 1
ATOM 2592 C C . ALA A 1 347 ? 31.999 22.329 -12.065 1.00 79.44 347 ALA A C 1
ATOM 2594 O O . ALA A 1 347 ? 31.163 21.700 -11.432 1.00 79.44 347 ALA A O 1
ATOM 2595 N N . LEU A 1 348 ? 31.666 23.131 -13.085 1.00 79.12 348 LEU A N 1
ATOM 2596 C CA . LEU A 1 348 ? 30.294 23.285 -13.574 1.00 79.12 348 LEU A CA 1
ATOM 2597 C C . LEU A 1 348 ? 29.889 22.142 -14.504 1.00 79.12 348 LEU A C 1
ATOM 2599 O O . LEU A 1 348 ? 28.719 21.803 -14.550 1.00 79.12 348 LEU A O 1
ATOM 2603 N N . VAL A 1 349 ? 30.824 21.542 -15.246 1.00 78.50 349 VAL A N 1
ATOM 2604 C CA . VAL A 1 349 ? 30.549 20.345 -16.062 1.00 78.50 349 VAL A CA 1
ATOM 2605 C C . VAL A 1 349 ? 30.124 19.175 -15.178 1.00 78.50 349 VAL A C 1
ATOM 2607 O O . VAL A 1 349 ? 29.183 18.463 -15.526 1.00 78.50 349 VAL A O 1
ATOM 2610 N N . ASP A 1 350 ? 30.781 19.012 -14.031 1.00 76.31 350 ASP A N 1
ATOM 2611 C CA . ASP A 1 350 ? 30.491 17.936 -13.086 1.00 76.31 350 ASP A CA 1
ATOM 2612 C C . ASP A 1 350 ? 29.064 18.064 -12.498 1.00 76.31 350 ASP A C 1
ATOM 2614 O O . ASP A 1 350 ? 28.425 17.052 -12.242 1.00 76.31 350 ASP A O 1
ATOM 2618 N N . GLU A 1 351 ? 28.494 19.278 -12.409 1.00 75.81 351 GLU A N 1
ATOM 2619 C CA . GLU A 1 351 ? 27.087 19.504 -12.010 1.00 75.81 351 GLU A CA 1
ATOM 2620 C C . GLU A 1 351 ? 26.050 19.052 -13.065 1.00 75.81 351 GLU A C 1
ATOM 2622 O O . GLU A 1 351 ? 24.858 18.950 -12.767 1.00 75.81 351 GLU A O 1
ATOM 2627 N N . PHE A 1 352 ? 26.466 18.803 -14.314 1.00 70.75 352 PHE A N 1
ATOM 2628 C CA . PHE A 1 352 ? 25.591 18.301 -15.388 1.00 70.75 352 PHE A CA 1
ATOM 2629 C C . PHE A 1 352 ? 25.627 16.773 -15.516 1.00 70.75 352 PHE A C 1
ATOM 2631 O O . PHE A 1 352 ? 24.843 16.206 -16.286 1.00 70.75 352 PHE A O 1
ATOM 2638 N N . VAL A 1 353 ? 26.518 16.107 -14.779 1.00 70.75 353 VAL A N 1
ATOM 2639 C CA . VAL A 1 353 ? 26.523 14.653 -14.628 1.00 70.75 353 VAL A CA 1
ATOM 2640 C C . VAL A 1 353 ? 25.491 14.289 -13.561 1.00 70.75 353 VAL A C 1
ATOM 2642 O O . VAL A 1 353 ? 25.430 14.908 -12.504 1.00 70.75 353 VAL A O 1
ATOM 2645 N N . PHE A 1 354 ? 24.629 13.311 -13.842 1.00 68.56 354 PHE A N 1
ATOM 2646 C CA . PHE A 1 354 ? 23.612 12.898 -12.879 1.00 68.56 354 PHE A CA 1
ATOM 2647 C C . PHE A 1 354 ? 24.245 11.962 -11.843 1.00 68.56 354 PHE A C 1
ATOM 2649 O O . PHE A 1 354 ? 24.769 10.913 -12.211 1.00 68.56 354 PHE A O 1
ATOM 2656 N N . ASP A 1 355 ? 24.148 12.315 -10.557 1.00 62.34 355 ASP A N 1
ATOM 2657 C CA . ASP A 1 355 ? 24.742 11.543 -9.449 1.00 62.34 355 ASP A CA 1
ATOM 2658 C C . ASP A 1 355 ? 24.268 10.076 -9.410 1.00 62.34 355 ASP A C 1
ATOM 2660 O O . ASP A 1 355 ? 25.007 9.168 -9.012 1.00 62.34 355 ASP A O 1
ATOM 2664 N N . GLU A 1 356 ? 23.034 9.819 -9.856 1.00 74.56 356 GLU A N 1
ATOM 2665 C CA . GLU A 1 356 ? 22.444 8.484 -9.895 1.00 74.56 356 GLU A CA 1
ATOM 2666 C C . GLU A 1 356 ? 21.953 8.121 -11.304 1.00 74.56 356 GLU A C 1
ATOM 2668 O O . GLU A 1 356 ? 21.084 8.770 -11.888 1.00 74.56 356 GLU A O 1
ATOM 2673 N N . ILE A 1 357 ? 22.523 7.045 -11.857 1.00 82.38 357 ILE A N 1
ATOM 2674 C CA . ILE A 1 357 ? 22.080 6.465 -13.126 1.00 82.38 357 ILE A CA 1
ATOM 2675 C C . ILE A 1 357 ? 20.898 5.544 -12.844 1.00 82.38 357 ILE A C 1
ATOM 2677 O O . ILE A 1 357 ? 21.065 4.448 -12.302 1.00 82.38 357 ILE A O 1
ATOM 2681 N N . GLU A 1 358 ? 19.718 5.972 -13.275 1.00 85.62 358 GLU A N 1
ATOM 2682 C CA . GLU A 1 358 ? 18.475 5.217 -13.156 1.00 85.62 358 GLU A CA 1
ATOM 2683 C C . GLU A 1 358 ? 17.990 4.692 -14.511 1.00 85.62 358 GLU A C 1
ATOM 2685 O O . GLU A 1 358 ? 18.237 5.268 -15.576 1.00 85.62 358 GLU A O 1
ATOM 2690 N N . CYS A 1 359 ? 17.258 3.583 -14.466 1.00 89.75 359 CYS A N 1
ATOM 2691 C CA . CYS A 1 359 ? 16.520 3.074 -15.608 1.00 89.75 359 CYS A CA 1
ATOM 2692 C C . CYS A 1 359 ? 15.309 3.969 -15.937 1.00 89.75 359 CYS A C 1
ATOM 2694 O O . CYS A 1 359 ? 14.736 4.597 -15.041 1.00 89.75 359 CYS A O 1
ATOM 2696 N N . PRO A 1 360 ? 14.877 4.035 -17.209 1.00 88.44 360 PRO A N 1
ATOM 2697 C CA . PRO A 1 360 ? 13.775 4.904 -17.611 1.00 88.44 360 PRO A CA 1
ATOM 2698 C C . PRO A 1 360 ? 12.455 4.526 -16.936 1.00 88.44 360 PRO A C 1
ATOM 2700 O O . PRO A 1 360 ? 12.145 3.357 -16.745 1.00 88.44 360 PRO A O 1
ATOM 2703 N N . ARG A 1 361 ? 11.638 5.526 -16.600 1.00 86.31 361 ARG A N 1
ATOM 2704 C CA . ARG A 1 361 ? 10.386 5.345 -15.842 1.00 86.31 361 ARG A CA 1
ATOM 2705 C C . ARG A 1 361 ? 9.165 5.100 -16.713 1.00 86.31 361 ARG A C 1
ATOM 2707 O O . ARG A 1 361 ? 8.170 4.556 -16.244 1.00 86.31 361 ARG A O 1
ATOM 2714 N N . GLN A 1 362 ? 9.234 5.493 -17.975 1.00 86.88 362 GLN A N 1
ATOM 2715 C CA . GLN A 1 362 ? 8.178 5.257 -18.940 1.00 86.88 362 GLN A CA 1
ATOM 2716 C C . GLN A 1 362 ? 8.783 4.878 -20.281 1.00 86.88 362 GLN A C 1
ATOM 2718 O O . GLN A 1 362 ? 9.739 5.504 -20.744 1.00 86.88 362 GLN A O 1
ATOM 2723 N N . LEU A 1 363 ? 8.171 3.889 -20.915 1.00 88.25 363 LEU A N 1
ATOM 2724 C CA . LEU A 1 363 ? 8.459 3.481 -22.276 1.00 88.25 363 LEU A CA 1
ATOM 2725 C C . LEU A 1 363 ? 7.179 3.608 -23.090 1.00 88.25 363 LEU A C 1
ATOM 2727 O O . LEU A 1 363 ? 6.148 3.046 -22.736 1.00 88.25 363 LEU A O 1
ATOM 2731 N N . ILE A 1 364 ? 7.256 4.321 -24.200 1.00 86.44 364 ILE A N 1
ATOM 2732 C CA . ILE A 1 364 ? 6.181 4.398 -25.177 1.00 86.44 364 ILE A CA 1
ATOM 2733 C C . ILE A 1 364 ? 6.587 3.536 -26.352 1.00 86.44 364 ILE A C 1
ATOM 2735 O O . ILE A 1 364 ? 7.715 3.667 -26.820 1.00 86.44 364 ILE A O 1
ATOM 2739 N N . VAL A 1 365 ? 5.676 2.707 -26.848 1.00 86.31 365 VAL A N 1
ATOM 2740 C CA . VAL A 1 365 ? 5.846 2.007 -28.117 1.00 86.31 365 VAL A CA 1
ATOM 2741 C C . VAL A 1 365 ? 4.588 2.161 -28.952 1.00 86.31 365 VAL A C 1
ATOM 2743 O O . VAL A 1 365 ? 3.493 1.886 -28.476 1.00 86.31 365 VAL A O 1
ATOM 2746 N N . GLY A 1 366 ? 4.725 2.606 -30.193 1.00 80.75 366 GLY A N 1
ATOM 2747 C CA . GLY A 1 366 ? 3.606 2.724 -31.120 1.00 80.75 366 GLY A CA 1
ATOM 2748 C C . GLY A 1 366 ? 4.028 2.498 -32.557 1.00 80.75 366 GLY A C 1
ATOM 2749 O O . GLY A 1 366 ? 5.193 2.214 -32.840 1.00 80.75 366 GLY A O 1
ATOM 2750 N N . ASP A 1 367 ? 3.074 2.640 -33.466 1.00 72.38 367 ASP A N 1
ATOM 2751 C CA . ASP A 1 367 ? 3.332 2.457 -34.887 1.00 72.38 367 ASP A CA 1
ATOM 2752 C C . ASP A 1 367 ? 3.953 3.717 -35.492 1.00 72.38 367 ASP A C 1
ATOM 2754 O O . ASP A 1 367 ? 3.551 4.854 -35.214 1.00 72.38 367 ASP A O 1
ATOM 2758 N N . ALA A 1 368 ? 4.954 3.517 -36.346 1.00 58.25 368 ALA A N 1
ATOM 2759 C CA . ALA A 1 368 ? 5.480 4.593 -37.167 1.00 58.25 368 ALA A CA 1
ATOM 2760 C C . ALA A 1 368 ? 4.527 4.865 -38.342 1.00 58.25 368 ALA A C 1
ATOM 2762 O O . ALA A 1 368 ? 4.021 3.934 -38.969 1.00 58.25 368 ALA A O 1
ATOM 2763 N N . MET A 1 369 ? 4.368 6.135 -38.735 1.00 56.31 369 MET A N 1
ATOM 2764 C CA . MET A 1 369 ? 3.568 6.517 -39.916 1.00 56.31 369 MET A CA 1
ATOM 2765 C C . MET A 1 369 ? 4.028 5.847 -41.229 1.00 56.31 369 MET A C 1
ATOM 2767 O O . MET A 1 369 ? 3.281 5.825 -42.203 1.00 56.31 369 MET A O 1
ATOM 2771 N N . THR A 1 370 ? 5.250 5.309 -41.273 1.00 55.50 370 THR A N 1
ATOM 2772 C CA . THR A 1 370 ? 5.869 4.681 -42.452 1.00 55.50 370 THR A CA 1
ATOM 2773 C C . THR A 1 370 ? 6.072 3.163 -42.312 1.00 55.50 370 THR A C 1
ATOM 2775 O O . THR A 1 370 ? 6.788 2.580 -43.124 1.00 55.50 370 THR A O 1
ATOM 2778 N N . GLY A 1 371 ? 5.460 2.519 -41.308 1.00 63.59 371 GLY A N 1
ATOM 2779 C CA . GLY A 1 371 ? 5.629 1.092 -40.992 1.00 63.59 371 GLY A CA 1
ATOM 2780 C C . GLY A 1 371 ? 6.759 0.800 -39.991 1.00 63.59 371 GLY A C 1
ATOM 2781 O O . GLY A 1 371 ? 7.722 1.561 -39.889 1.00 63.59 371 GLY A O 1
ATOM 2782 N N . GLY A 1 372 ? 6.631 -0.308 -39.249 1.00 74.50 372 GLY A N 1
ATOM 2783 C CA . GLY A 1 372 ? 7.497 -0.650 -38.109 1.00 74.50 372 GLY A CA 1
ATOM 2784 C C . GLY A 1 372 ? 7.066 0.039 -36.809 1.00 74.50 372 GLY A C 1
ATOM 2785 O O . GLY A 1 372 ? 6.037 0.715 -36.770 1.00 74.50 372 GLY A O 1
ATOM 2786 N N . HIS A 1 373 ? 7.860 -0.119 -35.747 1.00 82.75 373 HIS A N 1
ATOM 2787 C CA . HIS A 1 373 ? 7.554 0.467 -34.441 1.00 82.75 373 HIS A CA 1
ATOM 2788 C C . HIS A 1 373 ? 8.458 1.658 -34.123 1.00 82.75 373 HIS A C 1
ATOM 2790 O O . HIS A 1 373 ? 9.632 1.712 -34.495 1.00 82.75 373 HIS A O 1
ATOM 2796 N N . LYS A 1 374 ? 7.912 2.621 -33.391 1.00 84.06 374 LYS A N 1
ATOM 2797 C CA . LYS A 1 374 ? 8.639 3.728 -32.777 1.00 84.06 374 LYS A CA 1
ATOM 2798 C C . LYS A 1 374 ? 8.565 3.585 -31.271 1.00 84.06 374 LYS A C 1
ATOM 2800 O O . LYS A 1 374 ? 7.498 3.291 -30.737 1.00 84.06 374 LYS A O 1
ATOM 2805 N N . ALA A 1 375 ? 9.689 3.818 -30.603 1.00 85.62 375 ALA A N 1
ATOM 2806 C CA . ALA A 1 375 ? 9.751 3.806 -29.155 1.00 85.62 375 ALA A CA 1
ATOM 2807 C C . ALA A 1 375 ? 10.397 5.079 -28.613 1.00 85.62 375 ALA A C 1
ATOM 2809 O O . ALA A 1 375 ? 11.289 5.645 -29.239 1.00 85.62 375 ALA A O 1
ATOM 2810 N N . ALA A 1 376 ? 9.936 5.528 -27.451 1.00 83.94 376 ALA A N 1
ATOM 2811 C CA . ALA A 1 376 ? 10.443 6.719 -26.782 1.00 83.94 376 ALA A CA 1
ATOM 2812 C C . ALA A 1 376 ? 10.434 6.528 -25.264 1.00 83.94 376 ALA A C 1
ATOM 2814 O O . ALA A 1 376 ? 9.594 5.802 -24.731 1.00 83.94 376 ALA A O 1
ATOM 2815 N N . LEU A 1 377 ? 11.349 7.202 -24.569 1.00 83.31 377 LEU A N 1
ATOM 2816 C CA . LEU A 1 377 ? 11.429 7.188 -23.109 1.00 83.31 377 LEU A CA 1
ATOM 2817 C C . LEU A 1 377 ? 10.899 8.503 -22.541 1.00 83.31 377 LEU A C 1
ATOM 2819 O O . LEU A 1 377 ? 11.175 9.571 -23.094 1.00 83.31 377 LEU A O 1
ATOM 2823 N N . LEU A 1 378 ? 10.159 8.429 -21.431 1.00 73.88 378 LEU A N 1
ATOM 2824 C CA . LEU A 1 378 ? 9.712 9.604 -20.683 1.00 73.88 378 LEU A CA 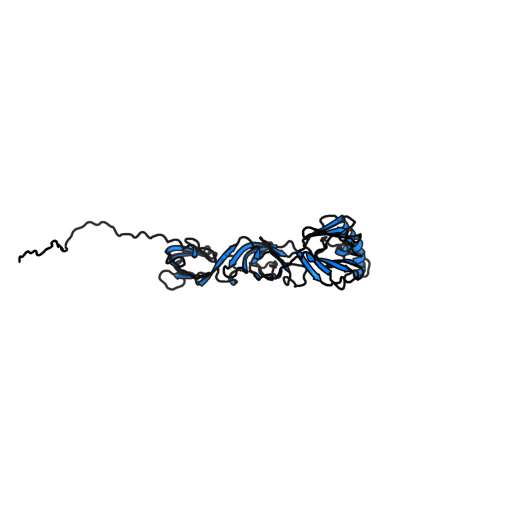1
ATOM 2825 C C . LEU A 1 378 ? 10.121 9.538 -19.194 1.00 73.88 378 LEU A C 1
ATOM 2827 O O . LEU A 1 378 ? 10.167 8.448 -18.616 1.00 73.88 378 LEU A O 1
ATOM 2831 N N . PRO A 1 379 ? 10.379 10.703 -18.564 1.00 67.75 379 PRO A N 1
ATOM 2832 C CA . PRO A 1 379 ? 10.608 11.997 -19.216 1.00 67.75 379 PRO A CA 1
ATOM 2833 C C . PRO A 1 379 ? 11.906 11.971 -20.040 1.00 67.75 379 PRO A C 1
ATOM 2835 O O . PRO A 1 379 ? 12.892 11.365 -19.627 1.00 67.75 379 PRO A O 1
ATOM 2838 N N . ALA A 1 380 ? 11.922 12.654 -21.188 1.00 67.38 380 ALA A N 1
ATOM 2839 C CA . ALA A 1 380 ? 13.070 12.715 -22.097 1.00 67.38 380 ALA A CA 1
ATOM 2840 C C . ALA A 1 380 ? 14.188 13.629 -21.548 1.00 67.38 380 ALA A C 1
ATOM 2842 O O . ALA A 1 380 ? 14.526 14.655 -22.133 1.00 67.38 380 ALA A O 1
ATOM 2843 N N . LYS A 1 381 ? 14.730 13.287 -20.374 1.00 71.25 381 LYS A N 1
ATOM 2844 C CA . LYS A 1 381 ? 15.854 13.994 -19.754 1.00 71.25 381 LYS A CA 1
ATOM 2845 C C . LYS A 1 381 ? 17.130 13.691 -20.532 1.00 71.25 381 LYS A C 1
ATOM 2847 O O . LYS A 1 381 ? 17.374 12.546 -20.909 1.00 71.25 381 LYS A O 1
ATOM 2852 N N . THR A 1 382 ? 17.984 14.690 -20.711 1.00 69.75 382 THR A N 1
ATOM 2853 C CA . THR A 1 382 ? 19.177 14.568 -21.554 1.00 69.75 382 THR A CA 1
ATOM 2854 C C . THR A 1 382 ? 20.127 13.452 -21.114 1.00 69.75 382 THR A C 1
ATOM 2856 O O . THR A 1 382 ? 20.616 12.709 -21.957 1.00 69.75 382 THR A O 1
ATOM 2859 N N . GLY A 1 383 ? 20.318 13.246 -19.804 1.00 71.25 383 GLY A N 1
ATOM 2860 C CA . GLY A 1 383 ? 21.130 12.134 -19.292 1.00 71.25 383 GLY A CA 1
ATOM 2861 C C . GLY A 1 383 ? 20.552 10.748 -19.585 1.00 71.25 383 GLY A C 1
ATOM 2862 O O . GLY A 1 383 ? 21.306 9.796 -19.749 1.00 71.25 383 GLY A O 1
ATOM 2863 N N . MET A 1 384 ? 19.229 10.630 -19.712 1.00 78.75 384 MET A N 1
ATOM 2864 C CA . MET A 1 384 ? 18.568 9.382 -20.103 1.00 78.75 384 MET A CA 1
ATOM 2865 C C . MET A 1 384 ? 18.765 9.109 -21.598 1.00 78.75 384 MET A C 1
ATOM 2867 O O . MET A 1 384 ? 19.098 7.989 -21.979 1.00 78.75 384 MET A O 1
ATOM 2871 N N . LEU A 1 385 ? 18.626 10.144 -22.433 1.00 77.69 385 LEU A N 1
ATOM 2872 C CA . LEU A 1 385 ? 18.857 10.057 -23.880 1.00 77.69 385 LEU A CA 1
ATOM 2873 C C . LEU A 1 385 ? 20.329 9.803 -24.231 1.00 77.69 385 LEU A C 1
ATOM 2875 O O . LEU A 1 385 ? 20.616 9.170 -25.239 1.00 77.69 385 LEU A O 1
ATOM 2879 N N . ALA A 1 386 ? 21.262 10.232 -23.377 1.00 82.44 386 ALA A N 1
ATOM 2880 C CA . ALA A 1 386 ? 22.678 9.886 -23.493 1.00 82.44 386 ALA A CA 1
ATOM 2881 C C . ALA A 1 386 ? 22.925 8.376 -23.385 1.00 82.44 386 ALA A C 1
ATOM 2883 O O . ALA A 1 386 ? 23.862 7.840 -23.975 1.00 82.44 386 ALA A O 1
ATOM 2884 N N . CYS A 1 387 ? 22.107 7.695 -22.584 1.00 87.38 387 CYS A N 1
ATOM 2885 C CA . CYS A 1 387 ? 22.309 6.296 -22.237 1.00 87.38 387 CYS A CA 1
ATOM 2886 C C . CYS A 1 387 ? 21.516 5.350 -23.133 1.00 87.38 387 CYS A C 1
ATOM 2888 O O . CYS A 1 387 ? 21.974 4.237 -23.379 1.00 87.38 387 CYS A O 1
ATOM 2890 N N . TRP A 1 388 ? 20.385 5.807 -23.668 1.00 89.31 388 TRP A N 1
ATOM 2891 C CA . TRP A 1 388 ? 19.495 5.012 -24.505 1.00 89.31 388 TRP A CA 1
ATOM 2892 C C . TRP A 1 388 ? 19.252 5.702 -25.845 1.00 89.31 388 TRP A C 1
ATOM 2894 O O . TRP A 1 388 ? 18.457 6.638 -25.941 1.00 89.31 388 TRP A O 1
ATOM 2904 N N . ASP A 1 389 ? 19.911 5.209 -26.895 1.00 88.75 389 ASP A N 1
ATOM 2905 C CA . ASP A 1 389 ? 19.683 5.684 -28.259 1.00 88.75 389 ASP A CA 1
ATOM 2906 C C . ASP A 1 389 ? 18.417 5.044 -28.847 1.00 88.75 389 ASP A C 1
ATOM 2908 O O . ASP A 1 389 ? 18.436 3.985 -29.481 1.00 88.75 389 ASP A O 1
ATOM 2912 N N . MET A 1 390 ? 17.291 5.711 -28.605 1.00 86.44 390 MET A N 1
ATOM 2913 C CA . MET A 1 390 ? 15.970 5.314 -29.101 1.00 86.44 390 MET A CA 1
ATOM 2914 C C . MET A 1 390 ? 15.690 5.820 -30.524 1.00 86.44 390 MET A C 1
ATOM 2916 O O . MET A 1 390 ? 14.557 5.724 -30.999 1.00 86.44 390 MET A O 1
ATOM 2920 N N . SER A 1 391 ? 16.685 6.397 -31.208 1.00 83.38 391 SER A N 1
ATOM 2921 C CA . SER A 1 391 ? 16.502 6.937 -32.554 1.00 83.38 391 SER A CA 1
ATOM 2922 C C . SER A 1 391 ? 16.233 5.832 -33.588 1.00 83.38 391 SER A C 1
ATOM 2924 O O . SER A 1 391 ? 16.503 4.650 -33.378 1.00 83.38 391 SER A O 1
ATOM 2926 N N . GLY A 1 392 ? 15.654 6.204 -34.733 1.00 82.88 392 GLY A N 1
ATOM 2927 C CA . GLY A 1 392 ? 15.329 5.249 -35.801 1.00 82.88 392 GLY A CA 1
ATOM 2928 C C . GLY A 1 392 ? 14.008 4.495 -35.609 1.00 82.88 392 GLY A C 1
ATOM 2929 O O . GLY A 1 392 ? 13.133 4.933 -34.862 1.00 82.88 392 GLY A O 1
ATOM 2930 N N . VAL A 1 393 ? 13.827 3.415 -36.374 1.00 85.00 393 VAL A N 1
ATOM 2931 C CA . VAL A 1 393 ? 12.628 2.559 -36.377 1.00 85.00 393 VAL A CA 1
ATOM 2932 C C . VAL A 1 393 ? 13.018 1.191 -35.834 1.00 85.00 393 VAL A C 1
ATOM 2934 O O . VAL A 1 393 ? 14.042 0.638 -36.230 1.00 85.00 393 VAL A O 1
ATOM 2937 N N . PHE A 1 394 ? 12.197 0.652 -34.943 1.00 88.81 394 PHE A N 1
ATOM 2938 C CA . PHE A 1 394 ? 12.374 -0.675 -34.381 1.00 88.81 394 PHE A CA 1
ATOM 2939 C C . PHE A 1 394 ? 11.715 -1.725 -35.280 1.00 88.81 394 PHE A C 1
ATOM 2941 O O . PHE A 1 394 ? 10.551 -1.588 -35.672 1.00 88.81 394 PHE A O 1
ATOM 2948 N N . ALA A 1 395 ? 12.457 -2.791 -35.573 1.00 87.19 395 ALA A N 1
ATOM 2949 C CA . ALA A 1 395 ? 11.952 -3.984 -36.240 1.00 87.19 395 ALA A CA 1
ATOM 2950 C C . ALA A 1 395 ? 11.709 -5.103 -35.221 1.00 87.19 395 ALA A C 1
ATOM 2952 O O . ALA A 1 395 ? 12.437 -5.218 -34.233 1.00 87.19 395 ALA A O 1
ATOM 2953 N N . VAL A 1 396 ? 10.702 -5.940 -35.475 1.00 86.56 396 VAL A N 1
ATOM 2954 C CA . VAL A 1 396 ? 10.471 -7.161 -34.693 1.00 86.56 396 VAL A CA 1
ATOM 2955 C C . VAL A 1 396 ? 11.482 -8.218 -35.133 1.00 86.56 396 VAL A C 1
ATOM 2957 O O . VAL A 1 396 ? 11.586 -8.499 -36.329 1.00 86.56 396 VAL A O 1
ATOM 2960 N N . LYS A 1 397 ? 12.236 -8.764 -34.179 1.00 80.62 397 LYS A N 1
ATOM 2961 C CA . LYS A 1 397 ? 13.189 -9.860 -34.391 1.00 80.62 397 LYS A CA 1
ATOM 2962 C C . LYS A 1 397 ? 12.582 -11.233 -34.158 1.00 80.62 397 LYS A C 1
ATOM 2964 O O . LYS A 1 397 ? 11.787 -11.371 -33.198 1.00 80.62 397 LYS A O 1
#

Radius of gyration: 37.34 Å; chains: 1; bounding box: 118×87×119 Å

Secondary structure (DSSP, 8-state):
-------------------------------------PPPPTTT-EEEES-GGGGGSSS-SEEE-SSEEEETTEEEEEEEEEESSSSEEEEEEEEEEETTS-PPPEEEEEEEEEETTEEEEEEEETTSSSBS-TTT-EEEEEEEEESS--GGG-EEEESTTT-TT-S-PEEE-SSEEEETT-S-EEEEEEEEEETT-TTEEEEEEEEETTEEEEEEEEEETTEEEEEEEEESS--S-PPPEEEEEE----GGGS--SEEE-SSEEEEEETTEEEEEETTS-EEEEEEEEEEEEEE---TTS--EEEEEEEEE-----SB-HHHHHHHHHHHHHHHHHHHHTSPPPHHHHHTTS-SS----SEEEEEE-TTSSEEEEEES--HHHHHH----S-BEE-